Protein AF-0000000085184017 (afdb_homodimer)

Structure (mmCIF, N/CA/C/O backbone):
data_AF-0000000085184017-model_v1
#
loop_
_entity.id
_entity.type
_entity.pdbx_description
1 polymer 'Xaa-Pro peptidase family protein'
#
loop_
_atom_site.group_PDB
_atom_site.id
_atom_site.type_symbol
_atom_site.label_atom_id
_atom_site.label_alt_id
_atom_site.label_comp_id
_atom_site.label_asym_id
_atom_site.label_entity_id
_atom_site.label_seq_id
_atom_site.pdbx_PDB_ins_code
_atom_site.Cartn_x
_atom_site.Cartn_y
_atom_site.Cartn_z
_atom_site.occupancy
_atom_site.B_iso_or_equiv
_atom_site.auth_seq_id
_atom_site.auth_comp_id
_atom_site.auth_asym_id
_atom_site.auth_atom_id
_atom_site.pdbx_PDB_model_num
ATOM 1 N N . MET A 1 1 ? -15.445 -13.938 30.609 1 50.62 1 MET A N 1
ATOM 2 C CA . MET A 1 1 ? -15.328 -13.148 29.391 1 50.62 1 MET A CA 1
ATOM 3 C C . MET A 1 1 ? -14.234 -13.703 28.484 1 50.62 1 MET A C 1
ATOM 5 O O . MET A 1 1 ? -13.156 -14.078 28.969 1 50.62 1 MET A O 1
ATOM 9 N N . THR A 1 2 ? -14.492 -14.211 27.234 1 75.62 2 THR A N 1
ATOM 10 C CA . THR A 1 2 ? -13.57 -14.953 26.375 1 75.62 2 THR A CA 1
ATOM 11 C C . THR A 1 2 ? -12.352 -14.102 26.031 1 75.62 2 THR A C 1
ATOM 13 O O . THR A 1 2 ? -12.492 -12.922 25.703 1 75.62 2 THR A O 1
ATOM 16 N N . ASP A 1 3 ? -11.156 -14.516 26.453 1 91.5 3 ASP A N 1
ATOM 17 C CA . ASP A 1 3 ? -9.891 -13.859 26.172 1 91.5 3 ASP A CA 1
ATOM 18 C C . ASP A 1 3 ? -9.656 -13.758 24.656 1 91.5 3 ASP A C 1
ATOM 20 O O . ASP A 1 3 ? -9.305 -14.742 24.016 1 91.5 3 ASP A O 1
ATOM 24 N N . ARG A 1 4 ? -9.906 -12.602 24.125 1 94.88 4 ARG A N 1
ATOM 25 C CA . ARG A 1 4 ? -9.789 -12.43 22.688 1 94.88 4 ARG A CA 1
ATOM 26 C C . ARG A 1 4 ? -8.352 -12.617 22.219 1 94.88 4 ARG A C 1
ATOM 28 O O . ARG A 1 4 ? -8.086 -12.734 21.031 1 94.88 4 ARG A O 1
ATOM 35 N N . TYR A 1 5 ? -7.445 -12.727 23.203 1 97.5 5 TYR A N 1
ATOM 36 C CA . TYR A 1 5 ? -6.031 -12.836 22.859 1 97.5 5 TYR A CA 1
ATOM 37 C C . TYR A 1 5 ? -5.547 -14.273 23 1 97.5 5 TYR A C 1
ATOM 39 O O . TYR A 1 5 ? -4.352 -14.547 22.859 1 97.5 5 TYR A O 1
ATOM 47 N N . ALA A 1 6 ? -6.371 -15.18 23.234 1 97.56 6 ALA A N 1
ATOM 48 C CA . ALA A 1 6 ? -6 -16.562 23.562 1 97.56 6 ALA A CA 1
ATOM 49 C C . ALA A 1 6 ? -5.086 -17.141 22.484 1 97.56 6 ALA A C 1
ATOM 51 O O . ALA A 1 6 ? -4.086 -17.797 22.812 1 97.56 6 ALA A O 1
ATOM 52 N N . ALA A 1 7 ? -5.375 -16.938 21.25 1 97.75 7 ALA A N 1
ATOM 53 C CA . ALA A 1 7 ? -4.586 -17.5 20.172 1 97.75 7 ALA A CA 1
ATOM 54 C C . ALA A 1 7 ? -3.188 -16.891 20.125 1 97.75 7 ALA A C 1
ATOM 56 O O . ALA A 1 7 ? -2.205 -17.594 19.875 1 97.75 7 ALA A O 1
ATOM 57 N N . HIS A 1 8 ? -3.07 -15.594 20.344 1 98.56 8 HIS A N 1
ATOM 58 C CA . HIS A 1 8 ? -1.779 -14.914 20.359 1 98.56 8 HIS A CA 1
ATOM 59 C C . HIS A 1 8 ? -0.938 -15.359 21.547 1 98.56 8 HIS A C 1
ATOM 61 O O . HIS A 1 8 ? 0.273 -15.555 21.422 1 98.56 8 HIS A O 1
ATOM 67 N N . ARG A 1 9 ? -1.624 -15.523 22.672 1 98.5 9 ARG A N 1
ATOM 68 C CA . ARG A 1 9 ? -0.936 -16.016 23.859 1 98.5 9 ARG A CA 1
ATOM 69 C C . ARG A 1 9 ? -0.398 -17.422 23.641 1 98.5 9 ARG A C 1
ATOM 71 O O . ARG A 1 9 ? 0.704 -17.75 24.078 1 98.5 9 ARG A O 1
ATOM 78 N N . ALA A 1 10 ? -1.156 -18.219 22.984 1 98.5 10 ALA A N 1
ATOM 79 C CA . ALA A 1 10 ? -0.714 -19.578 22.672 1 98.5 10 ALA A CA 1
ATOM 80 C C . ALA A 1 10 ? 0.519 -19.547 21.766 1 98.5 10 ALA A C 1
ATOM 82 O O . ALA A 1 10 ? 1.445 -20.344 21.953 1 98.5 10 ALA A O 1
ATOM 83 N N . ILE A 1 11 ? 0.563 -18.641 20.812 1 98.56 11 ILE A N 1
ATOM 84 C CA . ILE A 1 11 ? 1.717 -18.5 19.938 1 98.56 11 ILE A CA 1
ATOM 85 C C . ILE A 1 11 ? 2.953 -18.141 20.766 1 98.56 11 ILE A C 1
ATOM 87 O O . ILE A 1 11 ? 4.02 -18.734 20.562 1 98.56 11 ILE A O 1
ATOM 91 N N . ALA A 1 12 ? 2.736 -17.203 21.641 1 98.75 12 ALA A N 1
ATOM 92 C CA . ALA A 1 12 ? 3.855 -16.797 22.484 1 98.75 12 ALA A CA 1
ATOM 93 C C . ALA A 1 12 ? 4.387 -17.984 23.281 1 98.75 12 ALA A C 1
ATOM 95 O O . ALA A 1 12 ? 5.598 -18.219 23.328 1 98.75 12 ALA A O 1
ATOM 96 N N . ARG A 1 13 ? 3.486 -18.75 23.859 1 98.5 13 ARG A N 1
ATOM 97 C CA . ARG A 1 13 ? 3.869 -19.906 24.656 1 98.5 13 ARG A CA 1
ATOM 98 C C . ARG A 1 13 ? 4.562 -20.969 23.797 1 98.5 13 ARG A C 1
ATOM 100 O O . ARG A 1 13 ? 5.602 -21.5 24.188 1 98.5 13 ARG A O 1
ATOM 107 N N . ASP A 1 14 ? 3.998 -21.234 22.672 1 98.44 14 ASP A N 1
ATOM 108 C CA . ASP A 1 14 ? 4.539 -22.25 21.781 1 98.44 14 ASP A CA 1
ATOM 109 C C . ASP A 1 14 ? 5.941 -21.891 21.312 1 98.44 14 ASP A C 1
ATOM 111 O O . ASP A 1 14 ? 6.785 -22.766 21.109 1 98.44 14 ASP A O 1
ATOM 115 N N . LEU A 1 15 ? 6.223 -20.578 21.125 1 98.38 15 LEU A N 1
ATOM 116 C CA . LEU A 1 15 ? 7.508 -20.109 20.609 1 98.38 15 LEU A CA 1
ATOM 117 C C . LEU A 1 15 ? 8.492 -19.891 21.75 1 98.38 15 LEU A C 1
ATOM 119 O O . LEU A 1 15 ? 9.68 -19.641 21.516 1 98.38 15 LEU A O 1
ATOM 123 N N . GLY A 1 16 ? 7.996 -19.922 22.953 1 98.31 16 GLY A N 1
ATOM 124 C CA . GLY A 1 16 ? 8.828 -19.672 24.109 1 98.31 16 GLY A CA 1
ATOM 125 C C . GLY A 1 16 ? 9.258 -18.234 24.25 1 98.31 16 GLY A C 1
ATOM 126 O O . GLY A 1 16 ? 10.391 -17.938 24.625 1 98.31 16 GLY A O 1
ATOM 127 N N . VAL A 1 17 ? 8.375 -17.312 23.812 1 98.56 17 VAL A N 1
ATOM 128 C CA . VAL A 1 17 ? 8.664 -15.883 23.953 1 98.56 17 VAL A CA 1
ATOM 129 C C . VAL A 1 17 ? 7.691 -15.25 24.938 1 98.56 17 VAL A C 1
ATOM 131 O O . VAL A 1 17 ? 6.668 -15.852 25.281 1 98.56 17 VAL A O 1
ATOM 134 N N . ASP A 1 18 ? 7.996 -14.047 25.344 1 98.62 18 ASP A N 1
ATOM 135 C CA . ASP A 1 18 ? 7.23 -13.406 26.422 1 98.62 18 ASP A CA 1
ATOM 136 C C . ASP A 1 18 ? 5.938 -12.797 25.875 1 98.62 18 ASP A C 1
ATOM 138 O O . ASP A 1 18 ? 4.961 -12.648 26.609 1 98.62 18 ASP A O 1
ATOM 142 N N . ALA A 1 19 ? 5.949 -12.406 24.578 1 98.81 19 ALA A N 1
ATOM 143 C CA . ALA A 1 19 ? 4.789 -11.688 24.047 1 98.81 19 ALA A CA 1
ATOM 144 C C . ALA A 1 19 ? 4.75 -11.758 22.531 1 98.81 19 ALA A C 1
ATOM 146 O O . ALA A 1 19 ? 5.723 -12.172 21.891 1 98.81 19 ALA A O 1
ATOM 147 N N . VAL A 1 20 ? 3.615 -11.406 21.953 1 98.81 20 VAL A N 1
ATOM 148 C CA . VAL A 1 20 ? 3.416 -11.133 20.531 1 98.81 20 VAL A CA 1
ATOM 149 C C . VAL A 1 20 ? 3.133 -9.648 20.328 1 98.81 20 VAL A C 1
ATOM 151 O O . VAL A 1 20 ? 2.354 -9.047 21.078 1 98.81 20 VAL A O 1
ATOM 154 N N . ALA A 1 21 ? 3.816 -9.039 19.406 1 98.81 21 ALA A N 1
ATOM 155 C CA . ALA A 1 21 ? 3.545 -7.648 19.062 1 98.81 21 ALA A CA 1
ATOM 156 C C . ALA A 1 21 ? 2.885 -7.547 17.688 1 98.81 21 ALA A C 1
ATOM 158 O O . ALA A 1 21 ? 3.361 -8.133 16.719 1 98.81 21 ALA A O 1
ATOM 159 N N . LEU A 1 22 ? 1.815 -6.848 17.625 1 98.44 22 LEU A N 1
ATOM 160 C CA . LEU A 1 22 ? 1.101 -6.586 16.375 1 98.44 22 LEU A CA 1
ATOM 161 C C . LEU A 1 22 ? 1.205 -5.117 15.984 1 98.44 22 LEU A C 1
ATOM 163 O O . LEU A 1 22 ? 1.252 -4.242 16.859 1 98.44 22 LEU A O 1
ATOM 167 N N . VAL A 1 23 ? 1.3 -4.852 14.758 1 98.19 23 VAL A N 1
ATOM 168 C CA . VAL A 1 23 ? 1.159 -3.518 14.18 1 98.19 23 VAL A CA 1
ATOM 169 C C . VAL A 1 23 ? -0.067 -3.475 13.273 1 98.19 23 VAL A C 1
ATOM 171 O O . VAL A 1 23 ? -0.654 -4.512 12.961 1 98.19 23 VAL A O 1
ATOM 174 N N . PRO A 1 24 ? -0.544 -2.234 12.922 1 96.75 24 PRO A N 1
ATOM 175 C CA . PRO A 1 24 ? -1.687 -2.172 12.008 1 96.75 24 PRO A CA 1
ATOM 176 C C . PRO A 1 24 ? -1.475 -3.004 10.742 1 96.75 24 PRO A C 1
ATOM 178 O O . PRO A 1 24 ? -0.387 -2.982 10.164 1 96.75 24 PRO A O 1
ATOM 181 N N . GLY A 1 25 ? -2.475 -3.699 10.281 1 96 25 GLY A N 1
ATOM 182 C CA . GLY A 1 25 ? -2.457 -4.637 9.172 1 96 25 GLY A CA 1
ATOM 183 C C . GLY A 1 25 ? -3.502 -5.73 9.297 1 96 25 GLY A C 1
ATOM 184 O O . GLY A 1 25 ? -4.406 -5.641 10.133 1 96 25 GLY A O 1
ATOM 185 N N . PRO A 1 26 ? -3.367 -6.77 8.547 1 96.81 26 PRO A N 1
ATOM 186 C CA . PRO A 1 26 ? -4.41 -7.793 8.477 1 96.81 26 PRO A CA 1
ATOM 187 C C . PRO A 1 26 ? -4.629 -8.508 9.812 1 96.81 26 PRO A C 1
ATOM 189 O O . PRO A 1 26 ? -5.766 -8.82 10.172 1 96.81 26 PRO A O 1
ATOM 192 N N . ASN A 1 27 ? -3.578 -8.797 10.562 1 97.75 27 ASN A N 1
ATOM 193 C CA . ASN A 1 27 ? -3.729 -9.484 11.844 1 97.75 27 ASN A CA 1
ATOM 194 C C . ASN A 1 27 ? -4.402 -8.594 12.883 1 97.75 27 ASN A C 1
ATOM 196 O O . ASN A 1 27 ? -5.246 -9.055 13.656 1 97.75 27 ASN A O 1
ATOM 200 N N . PHE A 1 28 ? -3.986 -7.328 12.898 1 97.44 28 PHE A N 1
ATOM 201 C CA . PHE A 1 28 ? -4.633 -6.336 13.742 1 97.44 28 PHE A CA 1
ATOM 202 C C . PHE A 1 28 ? -6.117 -6.23 13.414 1 97.44 28 PHE A C 1
ATOM 204 O O . PHE A 1 28 ? -6.961 -6.25 14.32 1 97.44 28 PHE A O 1
ATOM 211 N N . GLU A 1 29 ? -6.445 -6.184 12.156 1 96.31 29 GLU A N 1
ATOM 212 C CA . GLU A 1 29 ? -7.824 -6.066 11.695 1 96.31 29 GLU A CA 1
ATOM 213 C C . GLU A 1 29 ? -8.656 -7.273 12.117 1 96.31 29 GLU A C 1
ATOM 215 O O . GLU A 1 29 ? -9.828 -7.137 12.461 1 96.31 29 GLU A O 1
ATOM 220 N N . ARG A 1 30 ? -8.062 -8.438 12.016 1 96.25 30 ARG A N 1
ATOM 221 C CA . ARG A 1 30 ? -8.781 -9.641 12.422 1 96.25 30 ARG A CA 1
ATOM 222 C C . ARG A 1 30 ? -9.078 -9.633 13.914 1 96.25 30 ARG A C 1
ATOM 224 O O . ARG A 1 30 ? -10.164 -10.039 14.344 1 96.25 30 ARG A O 1
ATOM 231 N N . LEU A 1 31 ? -8.164 -9.164 14.711 1 96.5 31 LEU A N 1
ATOM 232 C CA . LEU A 1 31 ? -8.289 -9.18 16.172 1 96.5 31 LEU A CA 1
ATOM 233 C C . LEU A 1 31 ? -9.305 -8.156 16.641 1 96.5 31 LEU A C 1
ATOM 235 O O . LEU A 1 31 ? -10.094 -8.422 17.547 1 96.5 31 LEU A O 1
ATOM 239 N N . TYR A 1 32 ? -9.344 -6.969 16 1 96.12 32 TYR A N 1
ATOM 240 C CA . TYR A 1 32 ? -10.094 -5.855 16.578 1 96.12 32 TYR A CA 1
ATOM 241 C C . TYR A 1 32 ? -11.25 -5.461 15.664 1 96.12 32 TYR A C 1
ATOM 243 O O . TYR A 1 32 ? -12.078 -4.621 16.031 1 96.12 32 TYR A O 1
ATOM 251 N N . ASP A 1 33 ? -11.281 -6.043 14.438 1 93.31 33 ASP A N 1
ATOM 252 C CA . ASP A 1 33 ? -12.258 -5.645 13.43 1 93.31 33 ASP A CA 1
ATOM 253 C C . ASP A 1 33 ? -12.227 -4.137 13.195 1 93.31 33 ASP A C 1
ATOM 255 O O . ASP A 1 33 ? -13.258 -3.469 13.242 1 93.31 33 ASP A O 1
ATOM 259 N N . ALA A 1 34 ? -11 -3.607 13.125 1 91.06 34 ALA A N 1
ATOM 260 C CA . ALA A 1 34 ? -10.727 -2.195 12.883 1 91.06 34 ALA A CA 1
ATOM 261 C C . ALA A 1 34 ? -9.445 -2.02 12.07 1 91.06 34 ALA A C 1
ATOM 263 O O . ALA A 1 34 ? -8.555 -2.873 12.117 1 91.06 34 ALA A O 1
ATOM 264 N N . SER A 1 35 ? -9.461 -0.96 11.352 1 90.5 35 SER A N 1
ATOM 265 C CA . SER A 1 35 ? -8.312 -0.708 10.484 1 90.5 35 SER A CA 1
ATOM 266 C C . SER A 1 35 ? -7.637 0.613 10.836 1 90.5 35 SER A C 1
ATOM 268 O O . SER A 1 35 ? -8.312 1.618 11.078 1 90.5 35 SER A O 1
ATOM 270 N N . PHE A 1 36 ? -6.32 0.559 11 1 89.62 36 PHE A N 1
ATOM 271 C CA . PHE A 1 36 ? -5.469 1.733 11.148 1 89.62 36 PHE A CA 1
ATOM 272 C C . PHE A 1 36 ? -4.395 1.761 10.062 1 89.62 36 PHE A C 1
ATOM 274 O O . PHE A 1 36 ? -3.943 0.71 9.602 1 89.62 36 PHE A O 1
ATOM 281 N N . GLY A 1 37 ? -4.07 2.867 9.609 1 85.81 37 GLY A N 1
ATOM 282 C CA . GLY A 1 37 ? -3.049 2.996 8.586 1 85.81 37 GLY A CA 1
ATOM 283 C C . GLY A 1 37 ? -1.641 2.822 9.125 1 85.81 37 GLY A C 1
ATOM 284 O O . GLY A 1 37 ? -1.389 3.057 10.305 1 85.81 37 GLY A O 1
ATOM 285 N N . THR A 1 38 ? -0.782 2.287 8.219 1 85.94 38 THR A N 1
ATOM 286 C CA . THR A 1 38 ? 0.648 2.26 8.508 1 85.94 38 THR A CA 1
ATOM 287 C C . THR A 1 38 ? 1.346 3.471 7.895 1 85.94 38 THR A C 1
ATOM 289 O O . THR A 1 38 ? 1.217 3.729 6.695 1 85.94 38 THR A O 1
ATOM 292 N N . ASN A 1 39 ? 1.966 4.246 8.68 1 86 39 ASN A N 1
ATOM 293 C CA . ASN A 1 39 ? 2.703 5.434 8.258 1 86 39 ASN A CA 1
ATOM 294 C C . ASN A 1 39 ? 3.916 5.688 9.148 1 86 39 ASN A C 1
ATOM 296 O O . ASN A 1 39 ? 4.508 4.746 9.68 1 86 39 ASN A O 1
ATOM 300 N N . GLU A 1 40 ? 4.355 6.906 9.18 1 89.5 40 GLU A N 1
ATOM 301 C CA . GLU A 1 40 ? 5.535 7.242 9.961 1 89.5 40 GLU A CA 1
ATOM 302 C C . GLU A 1 40 ? 5.227 7.234 11.461 1 89.5 40 GLU A C 1
ATOM 304 O O . GLU A 1 40 ? 6.129 7.375 12.281 1 89.5 40 GLU A O 1
ATOM 309 N N . ARG A 1 41 ? 3.969 7.043 11.836 1 92.12 41 ARG A N 1
ATOM 310 C CA . ARG A 1 41 ? 3.525 7.016 13.227 1 92.12 41 ARG A CA 1
ATOM 311 C C . ARG A 1 41 ? 3.312 5.582 13.703 1 92.12 41 ARG A C 1
ATOM 313 O O . ARG A 1 41 ? 2.281 4.973 13.414 1 92.12 41 ARG A O 1
ATOM 320 N N . PRO A 1 42 ? 4.262 5.035 14.453 1 96.12 42 PRO A N 1
ATOM 321 C CA . PRO A 1 42 ? 4.125 3.643 14.883 1 96.12 42 PRO A CA 1
ATOM 322 C C . PRO A 1 42 ? 2.961 3.43 15.844 1 96.12 42 PRO A C 1
ATOM 324 O O . PRO A 1 42 ? 2.709 4.273 16.719 1 96.12 42 PRO A O 1
ATOM 327 N N . MET A 1 43 ? 2.252 2.471 15.688 1 97.38 43 MET A N 1
ATOM 328 C CA . MET A 1 43 ? 1.265 1.887 16.594 1 97.38 43 MET A CA 1
ATOM 329 C C . MET A 1 43 ? 1.552 0.408 16.828 1 97.38 43 MET A C 1
ATOM 331 O O . MET A 1 43 ? 1.773 -0.346 15.875 1 97.38 43 MET A O 1
ATOM 335 N N . VAL A 1 44 ? 1.639 -0.012 18.094 1 98.25 44 VAL A N 1
ATOM 336 C CA . VAL A 1 44 ? 2.002 -1.383 18.438 1 98.25 44 VAL A CA 1
ATOM 337 C C . VAL A 1 44 ? 1.107 -1.889 19.562 1 98.25 44 VAL A C 1
ATOM 339 O O . VAL A 1 44 ? 0.859 -1.171 20.531 1 98.25 44 VAL A O 1
ATOM 342 N N . ILE A 1 45 ? 0.597 -3.027 19.406 1 98.38 45 ILE A N 1
ATOM 343 C CA . ILE A 1 45 ? -0.055 -3.76 20.484 1 98.38 45 ILE A CA 1
ATOM 344 C C . ILE A 1 45 ? 0.848 -4.898 20.953 1 98.38 45 ILE A C 1
ATOM 346 O O . ILE A 1 45 ? 1.299 -5.715 20.156 1 98.38 45 ILE A O 1
ATOM 350 N N . VAL A 1 46 ? 1.115 -4.949 22.219 1 98.75 46 VAL A N 1
ATOM 351 C CA . VAL A 1 46 ? 1.922 -6.027 22.781 1 98.75 46 VAL A CA 1
ATOM 352 C C . VAL A 1 46 ? 1.044 -6.934 23.641 1 98.75 46 VAL A C 1
ATOM 354 O O . VAL A 1 46 ? 0.443 -6.477 24.625 1 98.75 46 VAL A O 1
ATOM 357 N N . ILE A 1 47 ? 0.971 -8.172 23.281 1 98.62 47 ILE A N 1
ATOM 358 C CA . ILE A 1 47 ? 0.151 -9.172 23.953 1 98.62 47 ILE A CA 1
ATOM 359 C C . ILE A 1 47 ? 1.048 -10.18 24.672 1 98.62 47 ILE A C 1
ATOM 361 O O . ILE A 1 47 ? 1.595 -11.094 24.047 1 98.62 47 ILE A O 1
ATOM 365 N N . PRO A 1 48 ? 1.2 -10.062 25.969 1 98.31 48 PRO A N 1
ATOM 366 C CA . PRO A 1 48 ? 2.035 -11.008 26.703 1 98.31 48 PRO A CA 1
ATOM 367 C C . PRO A 1 48 ? 1.396 -12.391 26.812 1 98.31 48 PRO A C 1
ATOM 369 O O . PRO A 1 48 ? 0.17 -12.516 26.75 1 98.31 48 PRO A O 1
ATOM 372 N N . ALA A 1 49 ? 2.25 -13.414 26.953 1 97.88 49 ALA A N 1
ATOM 373 C CA . ALA A 1 49 ? 1.764 -14.773 27.172 1 97.88 49 ALA A CA 1
ATOM 374 C C . ALA A 1 49 ? 0.833 -14.844 28.375 1 97.88 49 ALA A C 1
ATOM 376 O O . ALA A 1 49 ? -0.106 -15.648 28.391 1 97.88 49 ALA A O 1
ATOM 377 N N . GLU A 1 50 ? 1.142 -14.016 29.344 1 95.25 50 GLU A N 1
ATOM 378 C CA . GLU A 1 50 ? 0.324 -13.891 30.547 1 95.25 50 GLU A CA 1
ATOM 379 C C . GLU A 1 50 ? 0.174 -12.43 30.969 1 95.25 50 GLU A C 1
ATOM 381 O O . GLU A 1 50 ? 1.123 -11.656 30.875 1 95.25 50 GLU A O 1
ATOM 386 N N . GLY A 1 51 ? -1.042 -12.102 31.375 1 94.69 51 GLY A N 1
ATOM 387 C CA . GLY A 1 51 ? -1.269 -10.742 31.859 1 94.69 51 GLY A CA 1
ATOM 388 C C . GLY A 1 51 ? -1.96 -9.867 30.828 1 94.69 51 GLY A C 1
ATOM 389 O O . GLY A 1 51 ? -2.391 -10.344 29.781 1 94.69 51 GLY A O 1
ATOM 390 N N . THR A 1 52 ? -2.031 -8.555 31.109 1 96 52 THR A N 1
ATOM 391 C CA . THR A 1 52 ? -2.779 -7.609 30.281 1 96 52 THR A CA 1
ATOM 392 C C . THR A 1 52 ? -1.904 -7.055 29.156 1 96 52 THR A C 1
ATOM 394 O O . THR A 1 52 ? -0.713 -6.809 29.359 1 96 52 THR A O 1
ATOM 397 N N . PRO A 1 53 ? -2.475 -6.863 27.984 1 98.06 53 PRO A N 1
ATOM 398 C CA . PRO A 1 53 ? -1.725 -6.258 26.875 1 98.06 53 PRO A CA 1
ATOM 399 C C . PRO A 1 53 ? -1.429 -4.777 27.109 1 98.06 53 PRO A C 1
ATOM 401 O O . PRO A 1 53 ? -1.929 -4.188 28.062 1 98.06 53 PRO A O 1
ATOM 404 N N . ALA A 1 54 ? -0.559 -4.234 26.328 1 98.56 54 ALA A N 1
ATOM 405 C CA . ALA A 1 54 ? -0.254 -2.809 26.281 1 98.56 54 ALA A CA 1
ATOM 406 C C . ALA A 1 54 ? -0.231 -2.297 24.844 1 98.56 54 ALA A C 1
ATOM 408 O O . ALA A 1 54 ? -0.072 -3.078 23.906 1 98.56 54 ALA A O 1
ATOM 409 N N . ALA A 1 55 ? -0.455 -1.006 24.719 1 98.56 55 ALA A N 1
ATOM 410 C CA . ALA A 1 55 ? -0.5 -0.432 23.375 1 98.56 55 ALA A CA 1
ATOM 411 C C . ALA A 1 55 ? 0.282 0.877 23.312 1 98.56 55 ALA A C 1
ATOM 413 O O . ALA A 1 55 ? 0.261 1.666 24.266 1 98.56 55 ALA A O 1
ATOM 414 N N . LEU A 1 56 ? 1.017 1.051 22.328 1 98.44 56 LEU A N 1
ATOM 415 C CA . LEU A 1 56 ? 1.592 2.33 21.922 1 98.44 56 LEU A CA 1
ATOM 416 C C . LEU A 1 56 ? 0.788 2.959 20.797 1 98.44 56 LEU A C 1
ATOM 418 O O . LEU A 1 56 ? 0.638 2.357 19.719 1 98.44 56 LEU A O 1
ATOM 422 N N . VAL A 1 57 ? 0.244 4.152 20.969 1 97.06 57 VAL A N 1
ATOM 423 C CA . VAL A 1 57 ? -0.732 4.723 20.047 1 97.06 57 VAL A CA 1
ATOM 424 C C . VAL A 1 57 ? -0.408 6.191 19.797 1 97.06 57 VAL A C 1
ATOM 426 O O . VAL A 1 57 ? -0.198 6.961 20.734 1 97.06 57 VAL A O 1
ATOM 429 N N . PRO A 1 58 ? -0.26 6.578 18.5 1 93.69 58 PRO A N 1
ATOM 430 C CA . PRO A 1 58 ? -0.194 8.023 18.266 1 93.69 58 PRO A CA 1
ATOM 431 C C . PRO A 1 58 ? -1.375 8.773 18.859 1 93.69 58 PRO A C 1
ATOM 433 O O . PRO A 1 58 ? -2.518 8.32 18.781 1 93.69 58 PRO A O 1
ATOM 436 N N . ASN A 1 59 ? -1.088 9.859 19.469 1 90.38 59 ASN A N 1
ATOM 437 C CA . ASN A 1 59 ? -2.104 10.625 20.172 1 90.38 59 ASN A CA 1
ATOM 438 C C . ASN A 1 59 ? -3.295 10.945 19.281 1 90.38 59 ASN A C 1
ATOM 440 O O . ASN A 1 59 ? -4.445 10.883 19.719 1 90.38 59 ASN A O 1
ATOM 444 N N . LEU A 1 60 ? -3.078 11.219 18.062 1 83.38 60 LEU A N 1
ATOM 445 C CA . LEU A 1 60 ? -4.117 11.633 17.125 1 83.38 60 LEU A CA 1
ATOM 446 C C . LEU A 1 60 ? -5.094 10.484 16.875 1 83.38 60 LEU A C 1
ATOM 448 O O . LEU A 1 60 ? -6.195 10.711 16.359 1 83.38 60 LEU A O 1
ATOM 452 N N . GLU A 1 61 ? -4.719 9.234 17.219 1 87.25 61 GLU A N 1
ATOM 453 C CA . GLU A 1 61 ? -5.555 8.07 16.953 1 87.25 61 GLU A CA 1
ATOM 454 C C . GLU A 1 61 ? -6.27 7.602 18.219 1 87.25 61 GLU A C 1
ATOM 456 O O . GLU A 1 61 ? -6.988 6.602 18.203 1 87.25 61 GLU A O 1
ATOM 461 N N . LEU A 1 62 ? -6.121 8.32 19.312 1 88.62 62 LEU A N 1
ATOM 462 C CA . LEU A 1 62 ? -6.613 7.852 20.594 1 88.62 62 LEU A CA 1
ATOM 463 C C . LEU A 1 62 ? -8.133 7.699 20.578 1 88.62 62 LEU A C 1
ATOM 465 O O . LEU A 1 62 ? -8.672 6.742 21.141 1 88.62 62 LEU A O 1
ATOM 469 N N . THR A 1 63 ? -8.789 8.594 19.906 1 84.25 63 THR A N 1
ATOM 470 C CA . THR A 1 63 ? -10.242 8.531 19.875 1 84.25 63 THR A CA 1
ATOM 471 C C . THR A 1 63 ? -10.719 7.297 19.109 1 84.25 63 THR A C 1
ATOM 473 O O . THR A 1 63 ? -11.578 6.559 19.594 1 84.25 63 THR A O 1
ATOM 476 N N . SER A 1 64 ? -10.156 7.078 17.984 1 84.75 64 SER A N 1
ATOM 477 C CA . SER A 1 64 ? -10.5 5.891 17.203 1 84.75 64 SER A CA 1
ATOM 478 C C . SER A 1 64 ? -10.078 4.617 17.938 1 84.75 64 SER A C 1
ATOM 480 O O . SER A 1 64 ? -10.797 3.617 17.906 1 84.75 64 SER A O 1
ATOM 482 N N . PHE A 1 65 ? -8.953 4.707 18.609 1 93.06 65 PHE A N 1
ATOM 483 C CA . PHE A 1 65 ? -8.422 3.545 19.312 1 93.06 65 PHE A CA 1
ATOM 484 C C . PHE A 1 65 ? -9.305 3.168 20.5 1 93.06 65 PHE A C 1
ATOM 486 O O . PHE A 1 65 ? -9.477 1.985 20.797 1 93.06 65 PHE A O 1
ATOM 493 N N . ALA A 1 66 ? -9.844 4.117 21.109 1 90.94 66 ALA A N 1
ATOM 494 C CA . ALA A 1 66 ? -10.695 3.885 22.266 1 90.94 66 ALA A CA 1
ATOM 495 C C . ALA A 1 66 ? -11.906 3.029 21.906 1 90.94 66 ALA A C 1
ATOM 497 O O . ALA A 1 66 ? -12.414 2.268 22.734 1 90.94 66 ALA A O 1
ATOM 498 N N . LYS A 1 67 ? -12.266 3.098 20.703 1 89.12 67 LYS A N 1
ATOM 499 C CA . LYS A 1 67 ? -13.445 2.361 20.25 1 89.12 67 LYS A CA 1
ATOM 500 C C . LYS A 1 67 ? -13.156 0.863 20.172 1 89.12 67 LYS A C 1
ATOM 502 O O . LYS A 1 67 ? -14.078 0.055 20.062 1 89.12 67 LYS A O 1
ATOM 507 N N . LEU A 1 68 ? -11.898 0.441 20.234 1 94.19 68 LEU A N 1
ATOM 508 C CA . LEU A 1 68 ? -11.523 -0.964 20.156 1 94.19 68 LEU A CA 1
ATOM 509 C C . LEU A 1 68 ? -11.875 -1.706 21.438 1 94.19 68 LEU A C 1
ATOM 511 O O . LEU A 1 68 ? -11.898 -2.938 21.469 1 94.19 68 LEU A O 1
ATOM 515 N N . GLY A 1 69 ? -12.164 -0.922 22.5 1 94.06 69 GLY A N 1
ATOM 516 C CA . GLY A 1 69 ? -12.344 -1.56 23.797 1 94.06 69 GLY A CA 1
ATOM 517 C C . GLY A 1 69 ? -11.086 -2.242 24.297 1 94.06 69 GLY A C 1
ATOM 518 O O . GLY A 1 69 ? -11.148 -3.354 24.828 1 94.06 69 GLY A O 1
ATOM 519 N N . PHE A 1 70 ? -9.977 -1.599 24.078 1 95.56 70 PHE A N 1
ATOM 520 C CA . PHE A 1 70 ? -8.688 -2.158 24.469 1 95.56 70 PHE A CA 1
ATOM 521 C C . PHE A 1 70 ? -8.562 -2.23 25.984 1 95.56 70 PHE A C 1
ATOM 523 O O . PHE A 1 70 ? -8.836 -1.252 26.672 1 95.56 70 PHE A O 1
ATOM 530 N N . GLU A 1 71 ? -8.188 -3.348 26.609 1 92.44 71 GLU A N 1
ATOM 531 C CA . GLU A 1 71 ? -8.258 -3.611 28.047 1 92.44 71 GLU A CA 1
ATOM 532 C C . GLU A 1 71 ? -6.926 -3.295 28.719 1 92.44 71 GLU A C 1
ATOM 534 O O . GLU A 1 71 ? -6.84 -3.295 29.953 1 92.44 71 GLU A O 1
ATOM 539 N N . GLY A 1 72 ? -5.91 -2.926 28.031 1 96.06 72 GLY A N 1
ATOM 540 C CA . GLY A 1 72 ? -4.605 -2.727 28.641 1 96.06 72 GLY A CA 1
ATOM 541 C C . GLY A 1 72 ? -4.203 -1.267 28.719 1 96.06 72 GLY A C 1
ATOM 542 O O . GLY A 1 72 ? -5.027 -0.376 28.5 1 96.06 72 GLY A O 1
ATOM 543 N N . GLU A 1 73 ? -3.045 -1.025 29.203 1 97.81 73 GLU A N 1
ATOM 544 C CA . GLU A 1 73 ? -2.494 0.323 29.297 1 97.81 73 GLU A CA 1
ATOM 545 C C . GLU A 1 73 ? -2.125 0.867 27.922 1 97.81 73 GLU A C 1
ATOM 547 O O . GLU A 1 73 ? -1.592 0.137 27.078 1 97.81 73 GLU A O 1
ATOM 552 N N . VAL A 1 74 ? -2.439 2.125 27.75 1 98.31 74 VAL A N 1
ATOM 553 C CA . VAL A 1 74 ? -2.139 2.799 26.484 1 98.31 74 VAL A CA 1
ATOM 554 C C . VAL A 1 74 ? -1.074 3.869 26.719 1 98.31 74 VAL A C 1
ATOM 556 O O . VAL A 1 74 ? -1.222 4.723 27.594 1 98.31 74 VAL A O 1
ATOM 559 N N . PHE A 1 75 ? -0.053 3.783 26 1 98.44 75 PHE A N 1
ATOM 560 C CA . PHE A 1 75 ? 1.01 4.781 25.984 1 98.44 75 PHE A CA 1
ATOM 561 C C . PHE A 1 75 ? 0.954 5.621 24.719 1 98.44 75 PHE A C 1
ATOM 563 O O . PHE A 1 75 ? 1.327 5.152 23.641 1 98.44 75 PHE A O 1
ATOM 570 N N . ASP A 1 76 ? 0.504 6.805 24.812 1 96.5 76 ASP A N 1
ATOM 571 C CA . ASP A 1 76 ? 0.346 7.641 23.625 1 96.5 76 ASP A CA 1
ATOM 572 C C . ASP A 1 76 ? 1.541 8.57 23.438 1 96.5 76 ASP A C 1
ATOM 574 O O . ASP A 1 76 ? 2.363 8.719 24.344 1 96.5 76 ASP A O 1
ATOM 578 N N . TRP A 1 77 ? 1.716 9.07 22.344 1 95.31 77 TRP A N 1
ATOM 579 C CA . TRP A 1 77 ? 2.809 9.977 22 1 95.31 77 TRP A CA 1
ATOM 580 C C . TRP A 1 77 ? 2.373 10.961 20.922 1 95.31 77 TRP A C 1
ATOM 582 O O . TRP A 1 77 ? 1.322 10.789 20.297 1 95.31 77 TRP A O 1
ATOM 592 N N . ARG A 1 78 ? 3.061 12.055 20.734 1 89.75 78 ARG A N 1
ATOM 593 C CA . ARG A 1 78 ? 2.754 13.125 19.797 1 89.75 78 ARG A CA 1
ATOM 594 C C . ARG A 1 78 ? 3.92 13.367 18.844 1 89.75 78 ARG A C 1
ATOM 596 O O . ARG A 1 78 ? 5.078 13.125 19.188 1 89.75 78 ARG A O 1
ATOM 603 N N . ASP A 1 79 ? 3.617 13.82 17.703 1 86.5 79 ASP A N 1
ATOM 604 C CA . ASP A 1 79 ? 4.637 14.125 16.703 1 86.5 79 ASP A CA 1
ATOM 605 C C . ASP A 1 79 ? 5.695 15.07 17.266 1 86.5 79 ASP A C 1
ATOM 607 O O . ASP A 1 79 ? 6.883 14.93 16.953 1 86.5 79 ASP A O 1
ATOM 611 N N . GLN A 1 80 ? 5.297 15.984 18.062 1 81.12 80 GLN A N 1
ATOM 612 C CA . GLN A 1 80 ? 6.164 17.031 18.578 1 81.12 80 GLN A CA 1
ATOM 613 C C . GLN A 1 80 ? 7.234 16.453 19.5 1 81.12 80 GLN A C 1
ATOM 615 O O . GLN A 1 80 ? 8.352 16.984 19.578 1 81.12 80 GLN A O 1
ATOM 620 N N . THR A 1 81 ? 6.891 15.359 20.156 1 88.75 81 THR A N 1
ATOM 621 C CA . THR A 1 81 ? 7.809 14.836 21.156 1 88.75 81 THR A CA 1
ATOM 622 C C . THR A 1 81 ? 8.453 13.539 20.688 1 88.75 81 THR A C 1
ATOM 624 O O . THR A 1 81 ? 9.453 13.094 21.25 1 88.75 81 THR A O 1
ATOM 627 N N . GLY A 1 82 ? 7.887 12.992 19.672 1 91.69 82 GLY A N 1
ATOM 628 C CA . GLY A 1 82 ? 8.375 11.711 19.203 1 91.69 82 GLY A CA 1
ATOM 629 C C . GLY A 1 82 ? 7.84 10.539 20 1 91.69 82 GLY A C 1
ATOM 630 O O . GLY A 1 82 ? 7.074 10.727 20.953 1 91.69 82 GLY A O 1
ATOM 631 N N . TYR A 1 83 ? 8.219 9.297 19.656 1 96.94 83 TYR A N 1
ATOM 632 C CA . TYR A 1 83 ? 7.578 8.125 20.234 1 96.94 83 TYR A CA 1
ATOM 633 C C . TYR A 1 83 ? 8.531 7.387 21.156 1 96.94 83 TYR A C 1
ATOM 635 O O . TYR A 1 83 ? 8.156 6.383 21.766 1 96.94 83 TYR A O 1
ATOM 643 N N . ASN A 1 84 ? 9.805 7.816 21.359 1 97.38 84 ASN A N 1
ATOM 644 C CA . ASN A 1 84 ? 10.812 7.09 22.125 1 97.38 84 ASN A CA 1
ATOM 645 C C . ASN A 1 84 ? 10.398 6.938 23.578 1 97.38 84 ASN A C 1
ATOM 647 O O . ASN A 1 84 ? 10.516 5.852 24.156 1 97.38 84 ASN A O 1
ATOM 651 N N . ASP A 1 85 ? 9.883 8.039 24.156 1 98 85 ASP A N 1
ATOM 652 C CA . ASP A 1 85 ? 9.484 8 25.547 1 98 85 ASP A CA 1
ATOM 653 C C . ASP A 1 85 ? 8.32 7.039 25.766 1 98 85 ASP A C 1
ATOM 655 O O . ASP A 1 85 ? 8.242 6.359 26.797 1 98 85 ASP A O 1
ATOM 659 N N . ALA A 1 86 ? 7.41 7.039 24.812 1 98.19 86 ALA A N 1
ATOM 660 C CA . ALA A 1 86 ? 6.27 6.137 24.922 1 98.19 86 ALA A CA 1
ATOM 661 C C . ALA A 1 86 ? 6.715 4.68 24.844 1 98.19 86 ALA A C 1
ATOM 663 O O . ALA A 1 86 ? 6.223 3.832 25.594 1 98.19 86 ALA A O 1
ATOM 664 N N . PHE A 1 87 ? 7.656 4.367 23.953 1 98.44 87 PHE A N 1
ATOM 665 C CA . PHE A 1 87 ? 8.211 3.023 23.875 1 98.44 87 PHE A CA 1
ATOM 666 C C . PHE A 1 87 ? 8.891 2.645 25.188 1 98.44 87 PHE A C 1
ATOM 668 O O . PHE A 1 87 ? 8.727 1.524 25.672 1 98.44 87 PHE A O 1
ATOM 675 N N . ALA A 1 88 ? 9.68 3.564 25.75 1 98.25 88 ALA A N 1
ATOM 676 C CA . ALA A 1 88 ? 10.367 3.312 27.016 1 98.25 88 ALA A CA 1
ATOM 677 C C . ALA A 1 88 ? 9.375 3.045 28.141 1 98.25 88 ALA A C 1
ATOM 679 O O . ALA A 1 88 ? 9.57 2.133 28.953 1 98.25 88 ALA A O 1
ATOM 680 N N . ALA A 1 89 ? 8.312 3.885 28.172 1 98.38 89 ALA A N 1
ATOM 681 C CA . ALA A 1 89 ? 7.281 3.707 29.188 1 98.38 89 ALA A CA 1
ATOM 682 C C . ALA A 1 89 ? 6.605 2.346 29.062 1 98.38 89 ALA A C 1
ATOM 684 O O . ALA A 1 89 ? 6.363 1.662 30.062 1 98.38 89 ALA A O 1
ATOM 685 N N . MET A 1 90 ? 6.305 1.945 27.875 1 98.12 90 MET A N 1
ATOM 686 C CA . MET A 1 90 ? 5.684 0.647 27.625 1 98.12 90 MET A CA 1
ATOM 687 C C . MET A 1 90 ? 6.613 -0.489 28.031 1 98.12 90 MET A C 1
ATOM 689 O O . MET A 1 90 ? 6.172 -1.477 28.625 1 98.12 90 MET A O 1
ATOM 693 N N . ALA A 1 91 ? 7.883 -0.343 27.703 1 97.5 91 ALA A N 1
ATOM 694 C CA . ALA A 1 91 ? 8.875 -1.35 28.078 1 97.5 91 ALA A CA 1
ATOM 695 C C . ALA A 1 91 ? 8.969 -1.489 29.594 1 97.5 91 ALA A C 1
ATOM 697 O O . ALA A 1 91 ? 9.172 -2.592 30.109 1 97.5 91 ALA A O 1
ATOM 698 N N . GLY A 1 92 ? 8.914 -0.338 30.297 1 97.56 92 GLY A N 1
ATOM 699 C CA . GLY A 1 92 ? 8.914 -0.376 31.75 1 97.56 92 GLY A CA 1
ATOM 700 C C . GLY A 1 92 ? 7.695 -1.081 32.312 1 97.56 92 GLY A C 1
ATOM 701 O O . GLY A 1 92 ? 7.801 -1.797 33.312 1 97.56 92 GLY A O 1
ATOM 702 N N . HIS A 1 93 ? 6.586 -0.89 31.688 1 97.56 93 HIS A N 1
ATOM 703 C CA . HIS A 1 93 ? 5.32 -1.475 32.125 1 97.56 93 HIS A CA 1
ATOM 704 C C . HIS A 1 93 ? 5.285 -2.975 31.844 1 97.56 93 HIS A C 1
ATOM 706 O O . HIS A 1 93 ? 4.73 -3.74 32.625 1 97.56 93 HIS A O 1
ATOM 712 N N . LEU A 1 94 ? 5.84 -3.395 30.688 1 95.5 94 LEU A N 1
ATOM 713 C CA . LEU A 1 94 ? 5.93 -4.785 30.25 1 95.5 94 LEU A CA 1
ATOM 714 C C . LEU A 1 94 ? 7.375 -5.18 29.969 1 95.5 94 LEU A C 1
ATOM 716 O O . LEU A 1 94 ? 7.785 -5.258 28.812 1 95.5 94 LEU A O 1
ATOM 720 N N . PRO A 1 95 ? 8.102 -5.414 31.031 1 91.88 95 PRO A N 1
ATOM 721 C CA . PRO A 1 95 ? 9.5 -5.781 30.797 1 91.88 95 PRO A CA 1
ATOM 722 C C . PRO A 1 95 ? 9.648 -7.129 30.109 1 91.88 95 PRO A C 1
ATOM 724 O O . PRO A 1 95 ? 9.398 -8.18 30.703 1 91.88 95 PRO A O 1
ATOM 727 N N . LEU A 1 96 ? 9.977 -7.082 28.844 1 94.75 96 LEU A N 1
ATOM 728 C CA . LEU A 1 96 ? 10.055 -8.273 28 1 94.75 96 LEU A CA 1
ATOM 729 C C . LEU A 1 96 ? 11.508 -8.641 27.734 1 94.75 96 LEU A C 1
ATOM 731 O O . LEU A 1 96 ? 12.359 -7.766 27.562 1 94.75 96 LEU A O 1
ATOM 735 N N . GLY A 1 97 ? 11.719 -9.922 27.797 1 97.44 97 GLY A N 1
ATOM 736 C CA . GLY A 1 97 ? 12.992 -10.422 27.297 1 97.44 97 GLY A CA 1
ATOM 737 C C . GLY A 1 97 ? 12.953 -10.805 25.828 1 97.44 97 GLY A C 1
ATOM 738 O O . GLY A 1 97 ? 13.984 -10.789 25.141 1 97.44 97 GLY A O 1
ATOM 739 N N . SER A 1 98 ? 11.781 -11.203 25.375 1 98.62 98 SER A N 1
ATOM 740 C CA . SER A 1 98 ? 11.602 -11.641 24 1 98.62 98 SER A CA 1
ATOM 741 C C . SER A 1 98 ? 10.203 -11.297 23.484 1 98.62 98 SER A C 1
ATOM 743 O O . SER A 1 98 ? 9.258 -11.219 24.266 1 98.62 98 SER A O 1
ATOM 745 N N . VAL A 1 99 ? 10.133 -11.031 22.188 1 98.81 99 VAL A N 1
ATOM 746 C CA . VAL A 1 99 ? 8.852 -10.688 21.594 1 98.81 99 VAL A CA 1
ATOM 747 C C . VAL A 1 99 ? 8.781 -11.227 20.172 1 98.81 99 VAL A C 1
ATOM 749 O O . VAL A 1 99 ? 9.766 -11.172 19.438 1 98.81 99 VAL A O 1
ATOM 752 N N . ALA A 1 100 ? 7.66 -11.906 19.828 1 98.88 100 ALA A N 1
ATOM 753 C CA . ALA A 1 100 ? 7.375 -12.336 18.469 1 98.88 100 ALA A CA 1
ATOM 754 C C . ALA A 1 100 ? 6.684 -11.227 17.672 1 98.88 100 ALA A C 1
ATOM 756 O O . ALA A 1 100 ? 5.754 -10.586 18.172 1 98.88 100 ALA A O 1
ATOM 757 N N . VAL A 1 101 ? 7.188 -10.945 16.484 1 98.75 101 VAL A N 1
ATOM 758 C CA . VAL A 1 101 ? 6.605 -9.891 15.656 1 98.75 101 VAL A CA 1
ATOM 759 C C . VAL A 1 101 ? 6.246 -10.453 14.281 1 98.75 101 VAL A C 1
ATOM 761 O O . VAL A 1 101 ? 6.621 -11.578 13.945 1 98.75 101 VAL A O 1
ATOM 764 N N . GLU A 1 102 ? 5.453 -9.758 13.539 1 97.38 102 GLU A N 1
ATOM 765 C CA . GLU A 1 102 ? 5.152 -10.078 12.148 1 97.38 102 GLU A CA 1
ATOM 766 C C . GLU A 1 102 ? 6.188 -9.477 11.203 1 97.38 102 GLU A C 1
ATOM 768 O O . GLU A 1 102 ? 6.02 -8.352 10.727 1 97.38 102 GLU A O 1
ATOM 773 N N . GLY A 1 103 ? 7.086 -10.266 10.82 1 97.5 103 GLY A N 1
ATOM 774 C CA . GLY A 1 103 ? 8.273 -9.781 10.141 1 97.5 103 GLY A CA 1
ATOM 775 C C . GLY A 1 103 ? 7.984 -9.164 8.789 1 97.5 103 GLY A C 1
ATOM 776 O O . GLY A 1 103 ? 8.727 -8.305 8.312 1 97.5 103 GLY A O 1
ATOM 777 N N . GLN A 1 104 ? 6.918 -9.562 8.102 1 96.25 104 GLN A N 1
ATOM 778 C CA . GLN A 1 104 ? 6.605 -9.078 6.758 1 96.25 104 GLN A CA 1
ATOM 779 C C . GLN A 1 104 ? 5.688 -7.863 6.812 1 96.25 104 GLN A C 1
ATOM 781 O O . GLN A 1 104 ? 5.316 -7.312 5.773 1 96.25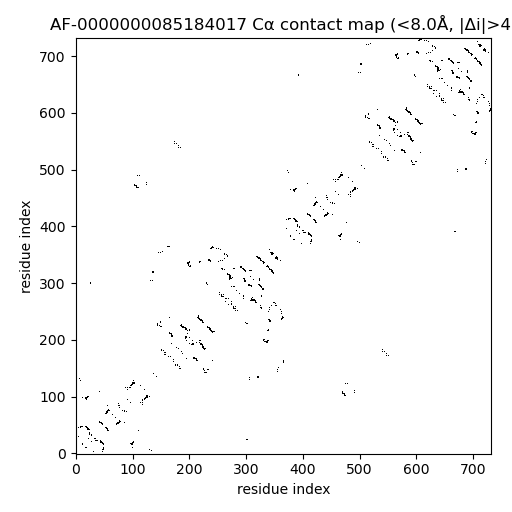 104 GLN A O 1
ATOM 786 N N . VAL A 1 105 ? 5.375 -7.434 8.062 1 95.94 105 VAL A N 1
ATOM 787 C CA . VAL A 1 105 ? 4.477 -6.293 8.219 1 95.94 105 VAL A CA 1
ATOM 788 C C . VAL A 1 105 ? 5.18 -5.184 9 1 95.94 105 VAL A C 1
ATOM 790 O O . VAL A 1 105 ? 5.203 -4.031 8.57 1 95.94 105 VAL A O 1
ATOM 793 N N . MET A 1 106 ? 5.816 -5.551 10.094 1 98 106 MET A N 1
ATOM 794 C CA . MET A 1 106 ? 6.492 -4.559 10.93 1 98 106 MET A CA 1
ATOM 795 C C . MET A 1 106 ? 7.719 -3.992 10.219 1 98 106 MET A C 1
ATOM 797 O O . MET A 1 106 ? 8.484 -4.738 9.602 1 98 106 MET A O 1
ATOM 801 N N . ARG A 1 107 ? 7.859 -2.762 10.305 1 97.88 107 ARG A N 1
ATOM 802 C CA . ARG A 1 107 ? 8.992 -2.08 9.68 1 97.88 107 ARG A CA 1
ATOM 803 C C . ARG A 1 107 ? 10.172 -1.993 10.641 1 97.88 107 ARG A C 1
ATOM 805 O O . ARG A 1 107 ? 9.992 -2.066 11.859 1 97.88 107 ARG A O 1
ATOM 812 N N . VAL A 1 108 ? 11.289 -1.739 10.094 1 98.5 108 VAL A N 1
ATOM 813 C CA . VAL A 1 108 ? 12.547 -1.799 10.82 1 98.5 108 VAL A CA 1
ATOM 814 C C . VAL A 1 108 ? 12.57 -0.712 11.898 1 98.5 108 VAL A C 1
ATOM 816 O O . VAL A 1 108 ? 13.094 -0.926 12.992 1 98.5 108 VAL A O 1
ATOM 819 N N . PHE A 1 109 ? 11.961 0.479 11.648 1 97.94 109 PHE A N 1
ATOM 820 C CA . PHE A 1 109 ? 12.039 1.558 12.625 1 97.94 109 PHE A CA 1
ATOM 821 C C . PHE A 1 109 ? 11.273 1.199 13.891 1 97.94 109 PHE A C 1
ATOM 823 O O . PHE A 1 109 ? 11.672 1.579 14.992 1 97.94 109 PHE A O 1
ATOM 830 N N . THR A 1 110 ? 10.219 0.45 13.742 1 98.12 110 THR A N 1
ATOM 831 C CA . THR A 1 110 ? 9.469 -0.022 14.898 1 98.12 110 THR A CA 1
ATOM 832 C C . THR A 1 110 ? 10.273 -1.072 15.664 1 98.12 110 THR A C 1
ATOM 834 O O . THR A 1 110 ? 10.328 -1.041 16.891 1 98.12 110 THR A O 1
ATOM 837 N N . HIS A 1 111 ? 10.875 -2.004 14.938 1 98.38 111 HIS A N 1
ATOM 838 C CA . HIS A 1 111 ? 11.781 -2.992 15.5 1 98.38 111 HIS A CA 1
ATOM 839 C C . HIS A 1 111 ? 12.891 -2.322 16.312 1 98.38 111 HIS A C 1
ATOM 841 O O . HIS A 1 111 ? 13.164 -2.723 17.438 1 98.38 111 HIS A O 1
ATOM 847 N N . HIS A 1 112 ? 13.508 -1.297 15.734 1 98.25 112 HIS A N 1
ATOM 848 C CA . HIS A 1 112 ? 14.594 -0.579 16.391 1 98.25 112 HIS A CA 1
ATOM 849 C C . HIS A 1 112 ? 14.094 0.171 17.625 1 98.25 112 HIS A C 1
ATOM 851 O O . HIS A 1 112 ? 14.781 0.238 18.641 1 98.25 112 HIS A O 1
ATOM 857 N N . ALA A 1 113 ? 12.898 0.765 17.516 1 98.06 113 ALA A N 1
ATOM 858 C CA . ALA A 1 113 ? 12.32 1.465 18.672 1 98.06 113 ALA A CA 1
ATOM 859 C C . ALA A 1 113 ? 12.078 0.507 19.828 1 98.06 113 ALA A C 1
ATOM 861 O O . ALA A 1 113 ? 12.352 0.843 20.984 1 98.06 113 ALA A O 1
ATOM 862 N N . LEU A 1 114 ? 11.586 -0.692 19.516 1 98 114 LEU A N 1
ATOM 863 C CA . LEU A 1 114 ? 11.359 -1.713 20.531 1 98 114 LEU A CA 1
ATOM 864 C C . LEU A 1 114 ? 12.664 -2.096 21.219 1 98 114 LEU A C 1
ATOM 866 O O . LEU A 1 114 ? 12.727 -2.178 22.453 1 98 114 LEU A O 1
ATOM 870 N N . THR A 1 115 ? 13.711 -2.299 20.453 1 97.75 115 THR A N 1
ATOM 871 C CA . THR A 1 115 ? 14.977 -2.781 20.984 1 97.75 115 THR A CA 1
ATOM 872 C C . THR A 1 115 ? 15.711 -1.66 21.719 1 97.75 115 THR A C 1
ATOM 874 O O . THR A 1 115 ? 16.422 -1.909 22.688 1 97.75 115 THR A O 1
ATOM 877 N N . ALA A 1 116 ? 15.555 -0.425 21.266 1 97.5 116 ALA A N 1
ATOM 878 C CA . ALA A 1 116 ? 16.156 0.713 21.953 1 97.5 116 ALA A CA 1
ATOM 879 C C . ALA A 1 116 ? 15.547 0.903 23.328 1 97.5 116 ALA A C 1
ATOM 881 O O . ALA A 1 116 ? 16.25 1.245 24.281 1 97.5 116 ALA A O 1
ATOM 882 N N . ALA A 1 117 ? 14.266 0.735 23.406 1 97.25 117 ALA A N 1
ATOM 883 C CA . ALA A 1 117 ? 13.539 0.913 24.656 1 97.25 117 ALA A CA 1
ATOM 884 C C . ALA A 1 117 ? 13.836 -0.226 25.641 1 97.25 117 ALA A C 1
ATOM 886 O O . ALA A 1 117 ? 13.688 -0.069 26.844 1 97.25 117 ALA A O 1
ATOM 887 N N . ASN A 1 118 ? 14.195 -1.384 25.109 1 95.88 118 ASN A N 1
ATOM 888 C CA . ASN A 1 118 ? 14.484 -2.576 25.906 1 95.88 118 ASN A CA 1
ATOM 889 C C . ASN A 1 118 ? 15.758 -3.268 25.422 1 95.88 118 ASN A C 1
ATOM 891 O O . ASN A 1 118 ? 15.695 -4.312 24.781 1 95.88 118 ASN A O 1
ATOM 895 N N . PRO A 1 119 ? 16.875 -2.75 25.953 1 94 119 PRO A N 1
ATOM 896 C CA . PRO A 1 119 ? 18.141 -3.357 25.516 1 94 119 PRO A CA 1
ATOM 897 C C . PRO A 1 119 ? 18.219 -4.844 25.844 1 94 119 PRO A C 1
ATOM 899 O O . PRO A 1 119 ? 17.938 -5.246 26.984 1 94 119 PRO A O 1
ATOM 902 N N . GLY A 1 120 ? 18.562 -5.664 24.922 1 94.31 120 GLY A N 1
ATOM 903 C CA . GLY A 1 120 ? 18.656 -7.102 25.109 1 94.31 120 GLY A CA 1
ATOM 904 C C . GLY A 1 120 ? 17.406 -7.848 24.656 1 94.31 120 GLY A C 1
ATOM 905 O O . GLY A 1 120 ? 17.375 -9.078 24.688 1 94.31 120 GLY A O 1
ATOM 906 N N . LEU A 1 121 ? 16.438 -7.055 24.266 1 97.69 121 LEU A N 1
ATOM 907 C CA . LEU A 1 121 ? 15.203 -7.676 23.781 1 97.69 121 LEU A CA 1
ATOM 908 C C . LEU A 1 121 ? 15.477 -8.57 22.578 1 97.69 121 LEU A C 1
ATOM 910 O O . LEU A 1 121 ? 16.094 -8.133 21.609 1 97.69 121 LEU A O 1
ATOM 914 N N . ASN A 1 122 ? 15.094 -9.82 22.703 1 98.12 122 ASN A N 1
ATOM 915 C CA . ASN A 1 122 ? 15.148 -10.742 21.578 1 98.12 122 ASN A CA 1
ATOM 916 C C . ASN A 1 122 ? 13.883 -10.656 20.719 1 98.12 122 ASN A C 1
ATOM 918 O O . ASN A 1 122 ? 12.812 -11.07 21.156 1 98.12 122 ASN A O 1
ATOM 922 N N . VAL A 1 123 ? 13.977 -10.086 19.516 1 98.44 123 VAL A N 1
ATOM 923 C CA . VAL A 1 123 ? 12.844 -9.961 18.609 1 98.44 123 VAL A CA 1
ATOM 924 C C . VAL A 1 123 ? 12.836 -11.125 17.625 1 98.44 123 VAL A C 1
ATOM 926 O O . VAL A 1 123 ? 13.758 -11.281 16.828 1 98.44 123 VAL A O 1
ATOM 929 N N . VAL A 1 124 ? 11.766 -11.938 17.641 1 98.31 124 VAL A N 1
ATOM 930 C CA . VAL A 1 124 ? 11.641 -13.141 16.828 1 98.31 124 VAL A CA 1
ATOM 931 C C . VAL A 1 124 ? 10.633 -12.898 15.711 1 98.31 124 VAL A C 1
ATOM 933 O O . VAL A 1 124 ? 9.508 -12.469 15.961 1 98.31 124 VAL A O 1
ATOM 936 N N . ASP A 1 125 ? 11.086 -13.109 14.484 1 98.25 125 ASP A N 1
ATOM 937 C CA . ASP A 1 125 ? 10.133 -13.062 13.375 1 98.25 125 ASP A CA 1
ATOM 938 C C . ASP A 1 125 ? 9.188 -14.266 13.414 1 98.25 125 ASP A C 1
ATOM 940 O O . ASP A 1 125 ? 9.594 -15.391 13.125 1 98.25 125 ASP A O 1
ATOM 944 N N . ALA A 1 126 ? 7.957 -14.008 13.75 1 98.38 126 ALA A N 1
ATOM 945 C CA . ALA A 1 126 ? 6.938 -15.055 13.852 1 98.38 126 ALA A CA 1
ATOM 946 C C . ALA A 1 126 ? 5.836 -14.844 12.812 1 98.38 126 ALA A C 1
ATOM 948 O O . ALA A 1 126 ? 4.656 -15.07 13.094 1 98.38 126 ALA A O 1
ATOM 949 N N . GLU A 1 127 ? 6.262 -14.383 11.641 1 97 127 GLU A N 1
ATOM 950 C CA . GLU A 1 127 ? 5.328 -14.117 10.555 1 97 127 GLU A CA 1
ATOM 951 C C . GLU A 1 127 ? 4.441 -15.328 10.273 1 97 127 GLU A C 1
ATOM 953 O O . GLU A 1 127 ? 3.217 -15.195 10.195 1 97 127 GLU A O 1
ATOM 958 N N . TYR A 1 128 ? 4.996 -16.484 10.211 1 95.38 128 TYR A N 1
ATOM 959 C CA . TYR A 1 128 ? 4.27 -17.703 9.875 1 95.38 128 TYR A CA 1
ATOM 960 C C . TYR A 1 128 ? 3.217 -18.031 10.93 1 95.38 128 TYR A C 1
ATOM 962 O O . TYR A 1 128 ? 2.059 -18.297 10.594 1 95.38 128 TYR A O 1
ATOM 970 N N . GLN A 1 129 ? 3.582 -17.953 12.219 1 97.75 129 GLN A N 1
ATOM 971 C CA . GLN A 1 129 ? 2.686 -18.297 13.312 1 97.75 129 GLN A CA 1
ATOM 972 C C . GLN A 1 129 ? 1.562 -17.281 13.453 1 97.75 129 GLN A C 1
ATOM 974 O O . GLN A 1 129 ? 0.396 -17.641 13.609 1 97.75 129 GLN A O 1
ATOM 979 N N . ILE A 1 130 ? 1.937 -16 13.359 1 98.38 130 ILE A N 1
ATOM 980 C CA . ILE A 1 130 ? 0.96 -14.945 13.586 1 98.38 130 ILE A CA 1
ATOM 981 C C . ILE A 1 130 ? -0.012 -14.875 12.414 1 98.38 130 ILE A C 1
ATOM 983 O O . ILE A 1 130 ? -1.229 -14.852 12.609 1 98.38 130 ILE A O 1
ATOM 987 N N . ALA A 1 131 ? 0.531 -14.867 11.18 1 97 131 ALA A N 1
ATOM 988 C CA . ALA A 1 131 ? -0.317 -14.844 9.984 1 97 131 ALA A CA 1
ATOM 989 C C . ALA A 1 131 ? -1.151 -16.125 9.883 1 97 131 ALA A C 1
ATOM 991 O O . ALA A 1 131 ? -2.223 -16.125 9.273 1 97 131 ALA A O 1
ATOM 992 N N . GLY A 1 132 ? -0.644 -17.25 10.484 1 96.88 132 GLY A N 1
ATOM 993 C CA . GLY A 1 132 ? -1.344 -18.516 10.453 1 96.88 132 GLY A CA 1
ATOM 994 C C . GLY A 1 132 ? -2.725 -18.453 11.078 1 96.88 132 GLY A C 1
ATOM 995 O O . GLY A 1 132 ? -3.592 -19.266 10.766 1 96.88 132 GLY A O 1
ATOM 996 N N . LEU A 1 133 ? -2.902 -17.453 11.945 1 96.88 133 LEU A N 1
ATOM 997 C CA . LEU A 1 133 ? -4.191 -17.297 12.609 1 96.88 133 LEU A CA 1
ATOM 998 C C . LEU A 1 133 ? -5.273 -16.906 11.609 1 96.88 133 LEU A C 1
ATOM 1000 O O . LEU A 1 133 ? -6.465 -17.016 11.906 1 96.88 133 LEU A O 1
ATOM 1004 N N . ARG A 1 134 ? -4.844 -16.484 10.406 1 96.56 134 ARG A N 1
ATOM 1005 C CA . ARG A 1 134 ? -5.805 -16.047 9.406 1 96.56 134 ARG A CA 1
ATOM 1006 C C . ARG A 1 134 ? -5.984 -17.094 8.305 1 96.56 134 ARG A C 1
ATOM 1008 O O . ARG A 1 134 ? -6.695 -16.859 7.328 1 96.56 134 ARG A O 1
ATOM 1015 N N . LEU A 1 135 ? -5.387 -18.25 8.492 1 97.38 135 LEU A N 1
ATOM 1016 C CA . LEU A 1 135 ? -5.426 -19.281 7.449 1 97.38 135 LEU A CA 1
ATOM 1017 C C . LEU A 1 135 ? -6.859 -19.734 7.191 1 97.38 135 LEU A C 1
ATOM 1019 O O . LEU A 1 135 ? -7.277 -19.859 6.039 1 97.38 135 LEU A O 1
ATOM 1023 N N . LYS A 1 136 ? -7.59 -20 8.273 1 97.56 136 LYS A N 1
ATOM 1024 C CA . LYS A 1 136 ? -8.984 -20.438 8.172 1 97.56 136 LYS A CA 1
ATOM 1025 C C . LYS A 1 136 ? -9.938 -19.25 8.344 1 97.56 136 LYS A C 1
ATOM 1027 O O . LYS A 1 136 ? -9.984 -18.641 9.406 1 97.56 136 LYS A O 1
ATOM 1032 N N . LYS A 1 137 ? -10.625 -18.984 7.328 1 98.12 137 LYS A N 1
ATOM 1033 C CA . LYS A 1 137 ? -11.562 -17.875 7.332 1 98.12 137 LYS A CA 1
ATOM 1034 C C . LYS A 1 137 ? -12.852 -18.25 8.055 1 98.12 137 LYS A C 1
ATOM 1036 O O . LYS A 1 137 ? -13.312 -19.391 7.969 1 98.12 137 LYS A O 1
ATOM 1041 N N . THR A 1 138 ? -13.43 -17.297 8.758 1 96.81 138 THR A N 1
ATOM 1042 C CA . THR A 1 138 ? -14.773 -17.453 9.312 1 96.81 138 THR A CA 1
ATOM 1043 C C . THR A 1 138 ? -15.828 -17.312 8.227 1 96.81 138 THR A C 1
ATOM 1045 O O . THR A 1 138 ? -15.523 -16.938 7.098 1 96.81 138 THR A O 1
ATOM 1048 N N . ARG A 1 139 ? -17.078 -17.641 8.594 1 97.25 139 ARG A N 1
ATOM 1049 C CA . ARG A 1 139 ? -18.188 -17.484 7.66 1 97.25 139 ARG A CA 1
ATOM 1050 C C . ARG A 1 139 ? -18.328 -16.031 7.223 1 97.25 139 ARG A C 1
ATOM 1052 O O . ARG A 1 139 ? -18.609 -15.758 6.055 1 97.25 139 ARG A O 1
ATOM 1059 N N . GLU A 1 140 ? -18.109 -15.125 8.18 1 97.06 140 GLU A N 1
ATOM 1060 C CA . GLU A 1 140 ? -18.219 -13.703 7.883 1 97.06 140 GLU A CA 1
ATOM 1061 C C . GLU A 1 140 ? -17.094 -13.258 6.938 1 97.06 140 GLU A C 1
ATOM 1063 O O . GLU A 1 140 ? -17.328 -12.43 6.051 1 97.06 140 GLU A O 1
ATOM 1068 N N . GLU A 1 141 ? -15.969 -13.773 7.148 1 97.94 141 GLU A N 1
ATOM 1069 C CA . GLU A 1 141 ? -14.844 -13.43 6.285 1 97.94 141 GLU A CA 1
ATOM 1070 C C . GLU A 1 141 ? -15.047 -13.961 4.871 1 97.94 141 GLU A C 1
ATOM 1072 O O . GLU A 1 141 ? -14.727 -13.281 3.895 1 97.94 141 GLU A O 1
ATOM 1077 N N . ILE A 1 142 ? -15.609 -15.125 4.75 1 98.44 142 ILE A N 1
ATOM 1078 C CA . ILE A 1 142 ? -15.898 -15.703 3.443 1 98.44 142 ILE A CA 1
ATOM 1079 C C . ILE A 1 142 ? -16.953 -14.867 2.723 1 98.44 142 ILE A C 1
ATOM 1081 O O . ILE A 1 142 ? -16.844 -14.641 1.514 1 98.44 142 ILE A O 1
ATOM 1085 N N . ALA A 1 143 ? 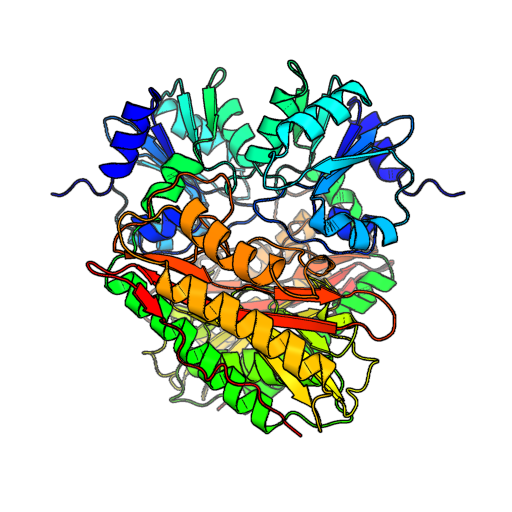-17.891 -14.445 3.447 1 98.12 143 ALA A N 1
ATOM 1086 C CA . ALA A 1 143 ? -18.906 -13.578 2.861 1 98.12 143 ALA A CA 1
ATOM 1087 C C . ALA A 1 143 ? -18.297 -12.289 2.322 1 98.12 143 ALA A C 1
ATOM 1089 O O . ALA A 1 143 ? -18.656 -11.828 1.239 1 98.12 143 ALA A O 1
ATOM 1090 N N . ALA A 1 144 ? -17.391 -11.719 3.082 1 97.31 144 ALA A N 1
ATOM 1091 C CA . ALA A 1 144 ? -16.703 -10.508 2.646 1 97.31 144 ALA A CA 1
ATOM 1092 C C . ALA A 1 144 ? -15.883 -10.766 1.386 1 97.31 144 ALA A C 1
ATOM 1094 O O . ALA A 1 144 ? -15.906 -9.961 0.45 1 97.31 144 ALA A O 1
ATOM 1095 N N . LEU A 1 145 ? -15.203 -11.867 1.353 1 98.19 145 LEU A N 1
ATOM 1096 C CA . LEU A 1 145 ? -14.445 -12.273 0.174 1 98.19 145 LEU A CA 1
ATOM 1097 C C . LEU A 1 145 ? -15.359 -12.43 -1.034 1 98.19 145 LEU A C 1
ATOM 1099 O O . LEU A 1 145 ? -15.023 -11.984 -2.133 1 98.19 145 LEU A O 1
ATOM 1103 N N . SER A 1 146 ? -16.469 -13.047 -0.797 1 98.62 146 SER A N 1
ATOM 1104 C CA . SER A 1 146 ? -17.422 -13.281 -1.875 1 98.62 146 SER A CA 1
ATOM 1105 C C . SER A 1 146 ? -17.938 -11.969 -2.453 1 98.62 146 SER A C 1
ATOM 1107 O O . SER A 1 146 ? -18.156 -11.867 -3.662 1 98.62 146 SER A O 1
ATOM 1109 N N . GLU A 1 147 ? -18.125 -11.047 -1.604 1 98.12 147 GLU A N 1
ATOM 1110 C CA . GLU A 1 147 ? -18.578 -9.742 -2.074 1 98.12 147 GLU A CA 1
ATOM 1111 C C . GLU A 1 147 ? -17.516 -9.07 -2.943 1 98.12 147 GLU A C 1
ATOM 1113 O O . GLU A 1 147 ? -17.828 -8.5 -3.99 1 98.12 147 GLU A O 1
ATOM 1118 N N . ALA A 1 148 ? -16.266 -9.086 -2.525 1 98.44 148 ALA A N 1
ATOM 1119 C CA . ALA A 1 148 ? -15.164 -8.539 -3.322 1 98.44 148 ALA A CA 1
ATOM 1120 C C . ALA A 1 148 ? -15.086 -9.219 -4.688 1 98.44 148 ALA A C 1
ATOM 1122 O O . ALA A 1 148 ? -14.867 -8.555 -5.703 1 98.44 148 ALA A O 1
ATOM 1123 N N . ILE A 1 149 ? -15.312 -10.5 -4.707 1 98.81 149 ILE A N 1
ATOM 1124 C CA . ILE A 1 149 ? -15.242 -11.289 -5.934 1 98.81 149 ILE A CA 1
ATOM 1125 C C . ILE A 1 149 ? -16.406 -10.93 -6.848 1 98.81 149 ILE A C 1
ATOM 1127 O O . ILE A 1 149 ? -16.219 -10.727 -8.055 1 98.81 149 ILE A O 1
ATOM 1131 N N . ARG A 1 150 ? -17.594 -10.836 -6.27 1 98.62 150 ARG A N 1
ATOM 1132 C CA . ARG A 1 150 ? -18.781 -10.461 -7.043 1 98.62 150 ARG A CA 1
ATOM 1133 C C . ARG A 1 150 ? -18.578 -9.117 -7.73 1 98.62 150 ARG A C 1
ATOM 1135 O O . ARG A 1 150 ? -18.891 -8.961 -8.914 1 98.62 150 ARG A O 1
ATOM 1142 N N . ILE A 1 151 ? -18.062 -8.133 -6.969 1 97.38 151 ILE A N 1
ATOM 1143 C CA . ILE A 1 151 ? -17.781 -6.805 -7.504 1 97.38 151 ILE A CA 1
ATOM 1144 C C . ILE A 1 151 ? -16.781 -6.918 -8.656 1 97.38 151 ILE A C 1
ATOM 1146 O O . ILE A 1 151 ? -16.969 -6.305 -9.711 1 97.38 151 ILE A O 1
ATOM 1150 N N . SER A 1 152 ? -15.773 -7.703 -8.484 1 98.62 152 SER A N 1
ATOM 1151 C CA . SER A 1 152 ? -14.742 -7.898 -9.492 1 98.62 152 SER A CA 1
ATOM 1152 C C . SER A 1 152 ? -15.32 -8.508 -10.766 1 98.62 152 SER A C 1
ATOM 1154 O O . SER A 1 152 ? -15.039 -8.047 -11.867 1 98.62 152 SER A O 1
ATOM 1156 N N . GLU A 1 153 ? -16.156 -9.539 -10.57 1 98.81 153 GLU A N 1
ATOM 1157 C CA . GLU A 1 153 ? -16.75 -10.211 -11.719 1 98.81 153 GLU A CA 1
ATOM 1158 C C . GLU A 1 153 ? -17.672 -9.273 -12.492 1 98.81 153 GLU A C 1
ATOM 1160 O O . GLU A 1 153 ? -17.656 -9.266 -13.727 1 98.81 153 GLU A O 1
ATOM 1165 N N . ALA A 1 154 ? -18.438 -8.516 -11.773 1 98.31 154 ALA A N 1
ATOM 1166 C CA . ALA A 1 154 ? -19.328 -7.559 -12.422 1 98.31 154 ALA A CA 1
ATOM 1167 C C . ALA A 1 154 ? -18.531 -6.539 -13.234 1 98.31 154 ALA A C 1
ATOM 1169 O O . ALA A 1 154 ? -18.875 -6.234 -14.375 1 98.31 154 ALA A O 1
ATOM 1170 N N . ALA A 1 155 ? -17.453 -6.043 -12.633 1 96.88 155 ALA A N 1
ATOM 1171 C CA . ALA A 1 155 ? -16.609 -5.07 -13.305 1 96.88 155 ALA A CA 1
ATOM 1172 C C . ALA A 1 155 ? -15.969 -5.676 -14.555 1 96.88 155 ALA A C 1
ATOM 1174 O O . ALA A 1 155 ? -15.883 -5.02 -15.594 1 96.88 155 ALA A O 1
ATOM 1175 N N . LEU A 1 156 ? -15.531 -6.883 -14.477 1 98.56 156 LEU A N 1
ATOM 1176 C CA . LEU A 1 156 ? -14.914 -7.562 -15.609 1 98.56 156 LEU A CA 1
ATOM 1177 C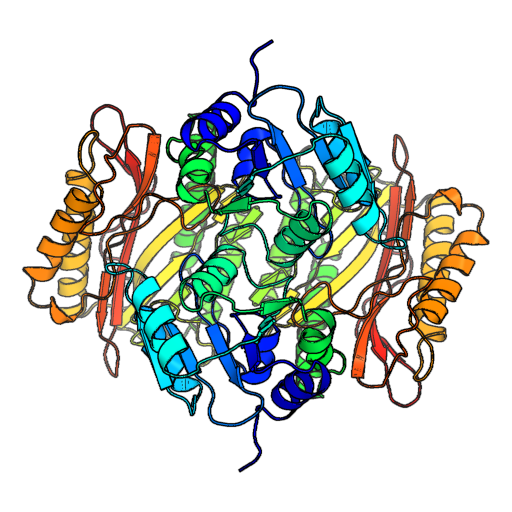 C . LEU A 1 156 ? -15.906 -7.715 -16.766 1 98.56 156 LEU A C 1
ATOM 1179 O O . LEU A 1 156 ? -15.57 -7.441 -17.922 1 98.56 156 LEU A O 1
ATOM 1183 N N . GLY A 1 157 ? -17.109 -8.211 -16.438 1 98.5 157 GLY A N 1
ATOM 1184 C CA . GLY A 1 157 ? -18.125 -8.352 -17.469 1 98.5 157 GLY A CA 1
ATOM 1185 C C . GLY A 1 157 ? -18.406 -7.059 -18.219 1 98.5 157 GLY A C 1
ATOM 1186 O O . GLY A 1 157 ? -18.406 -7.039 -19.453 1 98.5 157 GLY A O 1
ATOM 1187 N N . GLU A 1 158 ? -18.578 -6.031 -17.438 1 96.81 158 GLU A N 1
ATOM 1188 C CA . GLU A 1 158 ? -18.812 -4.719 -18.031 1 96.81 158 GLU A CA 1
ATOM 1189 C C . GLU A 1 158 ? -17.656 -4.285 -18.906 1 96.81 158 GLU A C 1
ATOM 1191 O O . GLU A 1 158 ? -17.859 -3.727 -20 1 96.81 158 GLU A O 1
ATOM 1196 N N . THR A 1 159 ? -16.453 -4.492 -18.453 1 97.25 159 THR A N 1
ATOM 1197 C CA . THR A 1 159 ? -15.25 -4.109 -19.188 1 97.25 159 THR A CA 1
ATOM 1198 C C . THR A 1 159 ? -15.156 -4.867 -20.5 1 97.25 159 THR A C 1
ATOM 1200 O O . THR A 1 159 ? -14.938 -4.266 -21.562 1 97.25 159 THR A O 1
ATOM 1203 N N . LEU A 1 160 ? -15.352 -6.164 -20.453 1 98.38 160 LEU A N 1
ATOM 1204 C CA . LEU A 1 160 ? -15.188 -7.004 -21.625 1 98.38 160 LEU A CA 1
ATOM 1205 C C . LEU A 1 160 ? -16.219 -6.648 -22.703 1 98.38 160 LEU A C 1
ATOM 1207 O O . LEU A 1 160 ? -15.945 -6.77 -23.891 1 98.38 160 LEU A O 1
ATOM 1211 N N . ASP A 1 161 ? -17.391 -6.16 -22.281 1 97.88 161 ASP A N 1
ATOM 1212 C CA . ASP A 1 161 ? -18.422 -5.727 -23.203 1 97.88 161 ASP A CA 1
ATOM 1213 C C . ASP A 1 161 ? -17.969 -4.52 -24.016 1 97.88 161 ASP A C 1
ATOM 1215 O O . ASP A 1 161 ? -18.5 -4.25 -25.094 1 97.88 161 ASP A O 1
ATOM 1219 N N . GLN A 1 162 ? -16.969 -3.871 -23.5 1 97.06 162 GLN A N 1
ATOM 1220 C CA . GLN A 1 162 ? -16.562 -2.613 -24.125 1 97.06 162 GLN A CA 1
ATOM 1221 C C . GLN A 1 162 ? -15.258 -2.775 -24.891 1 97.06 162 GLN A C 1
ATOM 1223 O O . GLN A 1 162 ? -14.883 -1.9 -25.672 1 97.06 162 GLN A O 1
ATOM 1228 N N . VAL A 1 163 ? -14.531 -3.834 -24.703 1 98 163 VAL A N 1
ATOM 1229 C CA . VAL A 1 163 ? -13.219 -4.031 -25.312 1 98 163 VAL A CA 1
ATOM 1230 C C . VAL A 1 163 ? -13.367 -4.18 -26.828 1 98 163 VAL A C 1
ATOM 1232 O O . VAL A 1 163 ? -14.211 -4.941 -27.297 1 98 163 VAL A O 1
ATOM 1235 N N . ARG A 1 164 ? -12.586 -3.457 -27.547 1 97.44 164 ARG A N 1
ATOM 1236 C CA . ARG A 1 164 ? -12.523 -3.531 -29.016 1 97.44 164 ARG A CA 1
ATOM 1237 C C . ARG A 1 164 ? -11.086 -3.383 -29.5 1 97.44 164 ARG A C 1
ATOM 1239 O O . ARG A 1 164 ? -10.258 -2.74 -28.844 1 97.44 164 ARG A O 1
ATOM 1246 N N . ALA A 1 165 ? -10.898 -4.008 -30.75 1 98 165 ALA A N 1
ATOM 1247 C CA . ALA A 1 165 ? -9.625 -3.738 -31.406 1 98 165 ALA A CA 1
ATOM 1248 C C . ALA A 1 165 ? -9.414 -2.24 -31.594 1 98 165 ALA A C 1
ATOM 1250 O O . ALA A 1 165 ? -10.352 -1.509 -31.906 1 98 165 ALA A O 1
ATOM 1251 N N . GLY A 1 166 ? -8.203 -1.768 -31.391 1 98.12 166 GLY A N 1
ATOM 1252 C CA . GLY A 1 166 ? -7.891 -0.356 -31.547 1 98.12 166 GLY A CA 1
ATOM 1253 C C . GLY A 1 166 ? -7.754 0.376 -30.234 1 98.12 166 GLY A C 1
ATOM 1254 O O . GLY A 1 166 ? -7.145 1.443 -30.172 1 98.12 166 GLY A O 1
ATOM 1255 N N . MET A 1 167 ? -8.336 -0.162 -29.156 1 97.12 167 MET A N 1
ATOM 1256 C CA . MET A 1 167 ? -8.148 0.412 -27.828 1 97.12 167 MET A CA 1
ATOM 1257 C C . MET A 1 167 ? -6.738 0.152 -27.312 1 97.12 167 MET A C 1
ATOM 1259 O O . MET A 1 167 ? -6.125 -0.86 -27.656 1 97.12 167 MET A O 1
ATOM 1263 N N . THR A 1 168 ? -6.262 1.044 -26.531 1 96.75 168 THR A N 1
ATOM 1264 C CA . THR A 1 168 ? -5.004 0.77 -25.844 1 96.75 168 THR A CA 1
ATOM 1265 C C . THR A 1 168 ? -5.246 -0.039 -24.578 1 96.75 168 THR A C 1
ATOM 1267 O O . THR A 1 168 ? -6.371 -0.101 -24.078 1 96.75 168 THR A O 1
ATOM 1270 N N . GLU A 1 169 ? -4.188 -0.679 -24.094 1 97.19 169 GLU A N 1
ATOM 1271 C CA . GLU A 1 169 ? -4.281 -1.399 -22.828 1 97.19 169 GLU A CA 1
ATOM 1272 C C . GLU A 1 169 ? -4.719 -0.473 -21.703 1 97.19 169 GLU A C 1
ATOM 1274 O O . GLU A 1 169 ? -5.547 -0.85 -20.859 1 97.19 169 GLU A O 1
ATOM 1279 N N . THR A 1 170 ? -4.172 0.741 -21.719 1 92.12 170 THR A N 1
ATOM 1280 C CA . THR A 1 170 ? -4.488 1.726 -20.688 1 92.12 170 THR A CA 1
ATOM 1281 C C . THR A 1 170 ? -5.969 2.092 -20.734 1 92.12 170 THR A C 1
ATOM 1283 O O . THR A 1 170 ? -6.59 2.279 -19.688 1 92.12 170 THR A O 1
ATOM 1286 N N . GLN A 1 171 ? -6.48 2.242 -21.891 1 91.12 171 GLN A N 1
ATOM 1287 C CA . GLN A 1 171 ? -7.898 2.551 -22.016 1 91.12 171 GLN A CA 1
ATOM 1288 C C . GLN A 1 171 ? -8.758 1.448 -21.391 1 91.12 171 GLN A C 1
ATOM 1290 O O . GLN A 1 171 ? -9.719 1.73 -20.672 1 91.12 171 GLN A O 1
ATOM 1295 N N . VAL A 1 172 ? -8.414 0.192 -21.641 1 96.06 172 VAL A N 1
ATOM 1296 C CA . VAL A 1 172 ? -9.141 -0.935 -21.062 1 96.06 172 VAL A CA 1
ATOM 1297 C C . VAL A 1 172 ? -8.992 -0.927 -19.547 1 96.06 172 VAL A C 1
ATOM 1299 O O . VAL A 1 172 ? -9.969 -1.147 -18.828 1 96.06 172 VAL A O 1
ATOM 1302 N N . GLU A 1 173 ? -7.809 -0.69 -19.062 1 94.69 173 GLU A N 1
ATOM 1303 C CA . GLU A 1 173 ? -7.547 -0.625 -17.641 1 94.69 173 GLU A CA 1
ATOM 1304 C C . GLU A 1 173 ? -8.414 0.438 -16.969 1 94.69 173 GLU A C 1
ATOM 1306 O O . GLU A 1 173 ? -8.969 0.205 -15.891 1 94.69 173 GLU A O 1
ATOM 1311 N N . ARG A 1 174 ? -8.5 1.598 -17.594 1 87.31 174 ARG A N 1
ATOM 1312 C CA . ARG A 1 174 ? -9.289 2.693 -17.047 1 87.31 174 ARG A CA 1
ATOM 1313 C C . ARG A 1 174 ? -10.758 2.301 -16.938 1 87.31 174 ARG A C 1
ATOM 1315 O O . ARG A 1 174 ? -11.414 2.602 -15.93 1 87.31 174 ARG A O 1
ATOM 1322 N N . ILE A 1 175 ? -11.258 1.642 -17.938 1 90.44 175 ILE A N 1
ATOM 1323 C CA . ILE A 1 175 ? -12.633 1.168 -17.922 1 90.44 175 ILE A CA 1
ATOM 1324 C C . ILE A 1 175 ? -12.828 0.175 -16.781 1 90.44 175 ILE A C 1
ATOM 1326 O O . ILE A 1 175 ? -13.805 0.268 -16.031 1 90.44 175 ILE A O 1
ATOM 1330 N N . LEU A 1 176 ? -11.922 -0.736 -16.625 1 95.12 176 LEU A N 1
ATOM 1331 C CA . LEU A 1 176 ? -11.984 -1.773 -15.602 1 95.12 176 LEU A CA 1
ATOM 1332 C C . LEU A 1 176 ? -12 -1.158 -14.211 1 95.12 176 LEU A C 1
ATOM 1334 O O . LEU A 1 176 ? -12.828 -1.518 -13.375 1 95.12 176 LEU A O 1
ATOM 1338 N N . VAL A 1 177 ? -11.102 -0.263 -13.961 1 90.81 177 VAL A N 1
ATOM 1339 C CA . VAL A 1 177 ? -10.961 0.339 -12.641 1 90.81 177 VAL A CA 1
ATOM 1340 C C . VAL A 1 177 ? -12.188 1.187 -12.32 1 90.81 177 VAL A C 1
ATOM 1342 O O . VAL A 1 177 ? -12.727 1.122 -11.211 1 90.81 177 VAL A O 1
ATOM 1345 N N . ALA A 1 178 ? -12.578 1.943 -13.32 1 83.56 178 ALA A N 1
ATOM 1346 C CA . ALA A 1 178 ? -13.805 2.719 -13.125 1 83.56 178 ALA A CA 1
ATOM 1347 C C . ALA A 1 178 ? -14.977 1.812 -12.781 1 83.56 178 ALA A C 1
ATOM 1349 O O . ALA A 1 178 ? -15.758 2.115 -11.875 1 83.56 178 ALA A O 1
ATOM 1350 N N . ALA A 1 179 ? -15.125 0.733 -13.508 1 90.56 179 ALA A N 1
ATOM 1351 C CA . ALA A 1 179 ? -16.203 -0.223 -13.266 1 90.56 179 ALA A CA 1
ATOM 1352 C C . ALA A 1 179 ? -16.094 -0.828 -11.867 1 90.56 179 ALA A C 1
ATOM 1354 O O . ALA A 1 179 ? -17.109 -1.026 -11.188 1 90.56 179 ALA A O 1
ATOM 1355 N N . LEU A 1 180 ? -14.938 -1.136 -11.422 1 93 180 LEU A N 1
ATOM 1356 C CA . LEU A 1 180 ? -14.711 -1.697 -10.094 1 93 180 LEU A CA 1
ATOM 1357 C C . LEU A 1 180 ? -15.305 -0.801 -9.016 1 93 180 LEU A C 1
ATOM 1359 O O . LEU A 1 180 ? -16.031 -1.275 -8.141 1 93 180 LEU A O 1
ATOM 1363 N N . PHE A 1 181 ? -14.992 0.41 -9.109 1 84.44 181 PHE A N 1
ATOM 1364 C CA . PHE A 1 181 ? -15.461 1.354 -8.102 1 84.44 181 PHE A CA 1
ATOM 1365 C C . PHE A 1 181 ? -16.953 1.618 -8.266 1 84.44 181 PHE A C 1
ATOM 1367 O O . PHE A 1 181 ? -17.672 1.76 -7.273 1 84.44 181 PHE A O 1
ATOM 1374 N N . ALA A 1 182 ? -17.375 1.688 -9.508 1 83.62 182 ALA A N 1
ATOM 1375 C CA . ALA A 1 182 ? -18.797 1.881 -9.766 1 83.62 182 ALA A CA 1
ATOM 1376 C C . ALA A 1 182 ? -19.625 0.747 -9.164 1 83.62 182 ALA A C 1
ATOM 1378 O O . ALA A 1 182 ? -20.75 0.961 -8.727 1 83.62 182 ALA A O 1
ATOM 1379 N N . HIS A 1 183 ? -19.031 -0.393 -9.094 1 90.94 183 HIS A N 1
ATOM 1380 C CA . HIS A 1 183 ? -19.734 -1.551 -8.57 1 90.94 183 HIS A CA 1
ATOM 1381 C C . HIS A 1 183 ? -19.562 -1.676 -7.062 1 90.94 183 HIS A C 1
ATOM 1383 O O . HIS A 1 183 ? -20.094 -2.598 -6.441 1 90.94 183 HIS A O 1
ATOM 1389 N N . GLY A 1 184 ? -18.75 -0.837 -6.492 1 87.56 184 GLY A N 1
ATOM 1390 C CA . GLY A 1 184 ? -18.797 -0.738 -5.039 1 87.56 184 GLY A CA 1
ATOM 1391 C C . GLY A 1 184 ? -17.484 -1.111 -4.375 1 87.56 184 GLY A C 1
ATOM 1392 O O . GLY A 1 184 ? -17.422 -1.315 -3.162 1 87.56 184 GLY A O 1
ATOM 1393 N N . ALA A 1 185 ? -16.438 -1.259 -5.133 1 91.75 185 ALA A N 1
ATOM 1394 C CA . ALA A 1 185 ? -15.141 -1.551 -4.52 1 91.75 185 ALA A CA 1
ATOM 1395 C C . ALA A 1 185 ? -14.703 -0.416 -3.6 1 91.75 185 ALA A C 1
ATOM 1397 O O . ALA A 1 185 ? -14.914 0.76 -3.908 1 91.75 185 ALA A O 1
ATOM 1398 N N . ASP A 1 186 ? -14.094 -0.795 -2.439 1 87 186 ASP A N 1
ATOM 1399 C CA . ASP A 1 186 ? -13.477 0.2 -1.565 1 87 186 ASP A CA 1
ATOM 1400 C C . ASP A 1 186 ? -12.125 0.65 -2.111 1 87 186 ASP A C 1
ATOM 1402 O O . ASP A 1 186 ? -11.703 1.784 -1.879 1 87 186 ASP A O 1
ATOM 1406 N N . ASP A 1 187 ? -11.492 -0.219 -2.811 1 88.31 187 ASP A N 1
ATOM 1407 C CA . ASP A 1 187 ? -10.188 -0.024 -3.43 1 88.31 187 ASP A CA 1
ATOM 1408 C C . ASP A 1 187 ? -9.859 -1.168 -4.387 1 88.31 187 ASP A C 1
ATOM 1410 O O . ASP A 1 187 ? -10.617 -2.133 -4.496 1 88.31 187 ASP A O 1
ATOM 1414 N N . GLN A 1 188 ? -8.766 -0.964 -5.086 1 92.62 188 GLN A N 1
ATOM 1415 C CA . GLN A 1 188 ? -8.195 -2.107 -5.789 1 92.62 188 GLN A CA 1
ATOM 1416 C C . GLN A 1 188 ? -7.426 -3.014 -4.832 1 92.62 188 GLN A C 1
ATOM 1418 O O . GLN A 1 188 ? -6.715 -2.533 -3.949 1 92.62 188 GLN A O 1
ATOM 1423 N N . ALA A 1 189 ? -7.609 -4.344 -4.949 1 95.19 189 ALA A N 1
ATOM 1424 C CA . ALA A 1 189 ? -6.801 -5.266 -4.156 1 95.19 189 ALA A CA 1
ATOM 1425 C C . ALA A 1 189 ? -5.316 -5.094 -4.465 1 95.19 189 ALA A C 1
ATOM 1427 O O . ALA A 1 189 ? -4.469 -5.266 -3.586 1 95.19 189 ALA A O 1
ATOM 1428 N N . PHE A 1 190 ? -5.012 -4.867 -5.645 1 92 190 PHE A N 1
ATOM 1429 C CA . PHE A 1 190 ? -3.703 -4.57 -6.219 1 92 190 PHE A CA 1
ATOM 1430 C C . PHE A 1 190 ? -3.846 -3.863 -7.559 1 92 190 PHE A C 1
ATOM 1432 O O . PHE A 1 190 ? -4.945 -3.795 -8.117 1 92 190 PHE A O 1
ATOM 1439 N N . GLY A 1 191 ? -2.811 -3.285 -8.008 1 89.69 191 GLY A N 1
ATOM 1440 C CA . GLY A 1 191 ? -2.895 -2.65 -9.312 1 89.69 191 GLY A CA 1
ATOM 1441 C C . GLY A 1 191 ? -3.264 -3.613 -10.43 1 89.69 191 GLY A C 1
ATOM 1442 O O . GLY A 1 191 ? -2.59 -4.629 -10.625 1 89.69 191 GLY A O 1
ATOM 1443 N N . ALA A 1 192 ? -4.293 -3.293 -11.148 1 93.31 192 ALA A N 1
ATOM 1444 C CA . ALA A 1 192 ? -4.781 -4.164 -12.219 1 93.31 192 ALA A CA 1
ATOM 1445 C C . ALA A 1 192 ? -3.721 -4.348 -13.305 1 93.31 192 ALA A C 1
ATOM 1447 O O . ALA A 1 192 ? -3.018 -3.402 -13.664 1 93.31 192 ALA A O 1
ATOM 1448 N N . LEU A 1 193 ? -3.553 -5.535 -13.727 1 94.31 193 LEU A N 1
ATOM 1449 C CA . LEU A 1 193 ? -2.729 -5.879 -14.875 1 94.31 193 LEU A CA 1
ATOM 1450 C C . LEU A 1 193 ? -3.59 -6.117 -16.109 1 94.31 193 LEU A C 1
ATOM 1452 O O . LEU A 1 193 ? -4.34 -7.094 -16.172 1 94.31 193 LEU A O 1
ATOM 1456 N N . VAL A 1 194 ? -3.574 -5.234 -17.031 1 97.06 194 VAL A N 1
ATOM 1457 C CA . VAL A 1 194 ? -4.234 -5.348 -18.328 1 97.06 194 VAL A CA 1
ATOM 1458 C C . VAL A 1 194 ? -3.189 -5.348 -19.438 1 97.06 194 VAL A C 1
ATOM 1460 O O . VAL A 1 194 ? -2.584 -4.316 -19.734 1 97.06 194 VAL A O 1
ATOM 1463 N N . ALA A 1 195 ? -3.016 -6.477 -20.031 1 97.31 195 ALA A N 1
ATOM 1464 C CA . ALA A 1 195 ? -1.888 -6.645 -20.938 1 97.31 195 ALA A CA 1
ATOM 1465 C C . ALA A 1 195 ? -2.291 -7.453 -22.172 1 97.31 195 ALA A C 1
ATOM 1467 O O . ALA A 1 195 ? -2.914 -8.508 -22.047 1 97.31 195 ALA A O 1
ATOM 1468 N N . ALA A 1 196 ? -1.936 -6.965 -23.312 1 97.75 196 ALA A N 1
ATOM 1469 C CA . ALA A 1 196 ? -2.27 -7.629 -24.578 1 97.75 196 ALA A CA 1
ATOM 1470 C C . ALA A 1 196 ? -1.019 -8.172 -25.266 1 97.75 196 ALA A C 1
ATOM 1472 O O . ALA A 1 196 ? 0.088 -7.68 -25.031 1 97.75 196 ALA A O 1
ATOM 1473 N N . SER A 1 197 ? -1.214 -9.125 -26.047 1 96.88 197 SER A N 1
ATOM 1474 C CA . SER A 1 197 ? -0.151 -9.68 -26.891 1 96.88 197 SER A CA 1
ATOM 1475 C C . SER A 1 197 ? 1.062 -10.07 -26.047 1 96.88 197 SER A C 1
ATOM 1477 O O . SER A 1 197 ? 0.924 -10.75 -25.031 1 96.88 197 SER A O 1
ATOM 1479 N N . ASP A 1 198 ? 2.25 -9.664 -26.453 1 95.12 198 ASP A N 1
ATOM 1480 C CA . ASP A 1 198 ? 3.477 -10.078 -25.781 1 95.12 198 ASP A CA 1
ATOM 1481 C C . ASP A 1 198 ? 3.506 -9.57 -24.344 1 95.12 198 ASP A C 1
ATOM 1483 O O . ASP A 1 198 ? 4.109 -10.203 -23.469 1 95.12 198 ASP A O 1
ATOM 1487 N N . ASN A 1 199 ? 2.818 -8.438 -24.109 1 94.81 199 ASN A N 1
ATOM 1488 C CA . ASN A 1 199 ? 2.773 -7.871 -22.781 1 94.81 199 ASN A CA 1
ATOM 1489 C C . ASN A 1 199 ? 2.059 -8.797 -21.797 1 94.81 199 ASN A C 1
ATOM 1491 O O . ASN A 1 199 ? 2.312 -8.75 -20.594 1 94.81 199 ASN A O 1
ATOM 1495 N N . SER A 1 200 ? 1.18 -9.648 -22.328 1 95.69 200 SER A N 1
ATOM 1496 C CA . SER A 1 200 ? 0.405 -10.555 -21.484 1 95.69 200 SER A CA 1
ATOM 1497 C C . SER A 1 200 ? 1.286 -11.656 -20.906 1 95.69 200 SER A C 1
ATOM 1499 O O . SER A 1 200 ? 0.874 -12.375 -20 1 95.69 200 SER A O 1
ATOM 1501 N N . ALA A 1 201 ? 2.465 -11.789 -21.406 1 93.19 201 ALA A N 1
ATOM 1502 C CA . ALA A 1 201 ? 3.367 -12.852 -20.969 1 93.19 201 ALA A CA 1
ATOM 1503 C C . ALA A 1 201 ? 4.25 -12.375 -19.812 1 93.19 201 ALA A C 1
ATOM 1505 O O . ALA A 1 201 ? 5.023 -13.156 -19.266 1 93.19 201 ALA A O 1
ATOM 1506 N N . HIS A 1 202 ? 4.094 -11.172 -19.406 1 86.44 202 HIS A N 1
ATOM 1507 C CA . HIS A 1 202 ? 4.879 -10.625 -18.297 1 86.44 202 HIS A CA 1
ATOM 1508 C C . HIS A 1 202 ? 4.074 -10.633 -17 1 86.44 202 HIS A C 1
ATOM 1510 O O . HIS A 1 202 ? 2.939 -10.156 -16.969 1 86.44 202 HIS A O 1
ATOM 1516 N N . SER A 1 203 ? 4.688 -11.195 -15.992 1 76.31 203 SER A N 1
ATOM 1517 C CA . SER A 1 203 ? 3.996 -11.422 -14.727 1 76.31 203 SER A CA 1
ATOM 1518 C C . SER A 1 203 ? 3.555 -10.109 -14.094 1 76.31 203 SER A C 1
ATOM 1520 O O . SER A 1 203 ? 2.57 -10.07 -13.352 1 76.31 203 SER A O 1
ATOM 1522 N N . HIS A 1 204 ? 4.266 -9.031 -14.273 1 78.19 204 HIS A N 1
ATOM 1523 C CA . HIS A 1 204 ? 3.939 -7.75 -13.656 1 78.19 204 HIS A CA 1
ATOM 1524 C C . HIS A 1 204 ? 3.912 -6.629 -14.695 1 78.19 204 HIS A C 1
ATOM 1526 O O . HIS A 1 204 ? 4.465 -5.551 -14.469 1 78.19 204 HIS A O 1
ATOM 1532 N N . ALA A 1 205 ? 3.188 -6.965 -15.727 1 80.62 205 ALA A N 1
ATOM 1533 C CA . ALA A 1 205 ? 3.084 -6.016 -16.844 1 80.62 205 ALA A CA 1
ATOM 1534 C C . ALA A 1 205 ? 2.291 -4.777 -16.422 1 80.62 205 ALA A C 1
ATOM 1536 O O . ALA A 1 205 ? 1.362 -4.867 -15.625 1 80.62 205 ALA A O 1
ATOM 1537 N N . HIS A 1 206 ? 2.672 -3.699 -16.938 1 85.5 206 HIS A N 1
ATOM 1538 C CA . HIS A 1 206 ? 1.885 -2.473 -16.875 1 85.5 206 HIS A CA 1
ATOM 1539 C C . HIS A 1 206 ? 1.163 -2.217 -18.188 1 85.5 206 HIS A C 1
ATOM 1541 O O . HIS A 1 206 ? 1.71 -2.48 -19.266 1 85.5 206 HIS A O 1
ATOM 1547 N N . ALA A 1 207 ? -0.013 -1.7 -18.078 1 92.06 207 ALA A N 1
ATOM 1548 C CA . ALA A 1 207 ? -0.781 -1.385 -19.281 1 92.06 207 ALA A CA 1
ATOM 1549 C C . ALA A 1 207 ? -0.058 -0.351 -20.141 1 92.06 207 ALA A C 1
ATOM 1551 O O . ALA A 1 207 ? 0.421 0.665 -19.625 1 92.06 207 ALA A O 1
ATOM 1552 N N . ARG A 1 208 ? 0.022 -0.623 -21.484 1 92.56 208 ARG A N 1
ATOM 1553 C CA . ARG A 1 208 ? 0.7 0.269 -22.422 1 92.56 208 ARG A CA 1
ATOM 1554 C C . ARG A 1 208 ? -0.274 1.278 -23.016 1 92.56 208 ARG A C 1
ATOM 1556 O O . ARG A 1 208 ? -1.397 0.924 -23.391 1 92.56 208 ARG A O 1
ATOM 1563 N N . ASP A 1 209 ? 0.163 2.502 -23.016 1 89.5 209 ASP A N 1
ATOM 1564 C CA . ASP A 1 209 ? -0.662 3.545 -23.609 1 89.5 209 ASP A CA 1
ATOM 1565 C C . ASP A 1 209 ? -0.35 3.699 -25.094 1 89.5 209 ASP A C 1
ATOM 1567 O O . ASP A 1 209 ? -1.058 4.41 -25.812 1 89.5 209 ASP A O 1
ATOM 1571 N N . ASP A 1 210 ? 0.609 3.059 -25.562 1 93.44 210 ASP A N 1
ATOM 1572 C CA . ASP A 1 210 ? 1.065 3.254 -26.938 1 93.44 210 ASP A CA 1
ATOM 1573 C C . ASP A 1 210 ? 0.855 1.993 -27.781 1 93.44 210 ASP A C 1
ATOM 1575 O O . ASP A 1 210 ? 1.37 1.887 -28.891 1 93.44 210 ASP A O 1
ATOM 1579 N N . TYR A 1 211 ? 0.234 1.026 -27.25 1 95.38 211 TYR A N 1
ATOM 1580 C CA . TYR A 1 211 ? -0.104 -0.17 -28.016 1 95.38 211 TYR A CA 1
ATOM 1581 C C . TYR A 1 211 ? -1.609 -0.273 -28.234 1 95.38 211 TYR A C 1
ATOM 1583 O O . TYR A 1 211 ? -2.373 -0.385 -27.266 1 95.38 211 TYR A O 1
ATOM 1591 N N . GLU A 1 212 ? -1.954 -0.297 -29.422 1 97.88 212 GLU A N 1
ATOM 1592 C CA . GLU A 1 212 ? -3.346 -0.549 -29.781 1 97.88 212 GLU A CA 1
ATOM 1593 C C . GLU A 1 212 ? -3.609 -2.043 -29.953 1 97.88 212 GLU A C 1
ATOM 1595 O O . GLU A 1 212 ? -2.975 -2.697 -30.781 1 97.88 212 GLU A O 1
ATOM 1600 N N . ILE A 1 213 ? -4.496 -2.566 -29.203 1 98.38 213 ILE A N 1
ATOM 1601 C CA . ILE A 1 213 ? -4.844 -3.982 -29.234 1 98.38 213 ILE A CA 1
ATOM 1602 C C . ILE A 1 213 ? -5.25 -4.395 -30.641 1 98.38 213 ILE A C 1
ATOM 1604 O O . ILE A 1 213 ? -6.016 -3.689 -31.297 1 98.38 213 ILE A O 1
ATOM 1608 N N . GLN A 1 214 ? -4.762 -5.504 -31.094 1 97.94 214 GLN A N 1
ATOM 1609 C CA . GLN A 1 214 ? -5.012 -5.992 -32.438 1 97.94 214 GLN A CA 1
ATOM 1610 C C . GLN A 1 214 ? -5.883 -7.242 -32.438 1 97.94 214 GLN A C 1
ATOM 1612 O O . GLN A 1 214 ? -5.898 -7.98 -31.438 1 97.94 214 GLN A O 1
ATOM 1617 N N . PRO A 1 215 ? -6.645 -7.41 -33.625 1 98 215 PRO A N 1
ATOM 1618 C CA . PRO A 1 215 ? -7.316 -8.711 -33.719 1 98 215 PRO A CA 1
ATOM 1619 C C . PRO A 1 215 ? -6.348 -9.883 -33.594 1 98 215 PRO A C 1
ATOM 1621 O O . PRO A 1 215 ? -5.281 -9.875 -34.219 1 98 215 PRO A O 1
ATOM 1624 N N . GLY A 1 216 ? -6.734 -10.805 -32.781 1 97.62 216 GLY A N 1
ATOM 1625 C CA . GLY A 1 216 ? -5.891 -11.969 -32.562 1 97.62 216 GLY A CA 1
ATOM 1626 C C . GLY A 1 216 ? -5.109 -11.906 -31.266 1 97.62 216 GLY A C 1
ATOM 1627 O O . GLY A 1 216 ? -4.574 -12.914 -30.797 1 97.62 216 GLY A O 1
ATOM 1628 N N . ASP A 1 217 ? -5.043 -10.695 -30.656 1 98.06 217 ASP A N 1
ATOM 1629 C CA . ASP A 1 217 ? -4.289 -10.516 -29.406 1 98.06 217 ASP A CA 1
ATOM 1630 C C . ASP A 1 217 ? -4.941 -11.273 -28.25 1 98.06 217 ASP A C 1
ATOM 1632 O O . ASP A 1 217 ? -6.164 -11.289 -28.125 1 98.06 217 ASP A O 1
ATOM 1636 N N . ALA A 1 218 ? -4.117 -11.961 -27.469 1 98.56 218 ALA A N 1
ATOM 1637 C CA . ALA A 1 218 ? -4.551 -12.289 -26.109 1 98.56 218 ALA A CA 1
ATOM 1638 C C . ALA A 1 218 ? -4.625 -11.031 -25.234 1 98.56 218 ALA A C 1
ATOM 1640 O O . ALA A 1 218 ? -3.748 -10.164 -25.312 1 98.56 218 ALA A O 1
ATOM 1641 N N . LEU A 1 219 ? -5.668 -10.867 -24.547 1 98.69 219 LEU A N 1
ATOM 1642 C CA . LEU A 1 219 ? -5.828 -9.82 -23.547 1 98.69 219 LEU A CA 1
ATOM 1643 C C . LEU A 1 219 ? -5.996 -10.422 -22.156 1 98.69 219 LEU A C 1
ATOM 1645 O O . LEU A 1 219 ? -7.047 -10.984 -21.844 1 98.69 219 LEU A O 1
ATOM 1649 N N . LEU A 1 220 ? -4.945 -10.32 -21.359 1 98.56 220 LEU A N 1
ATOM 1650 C CA . LEU A 1 220 ? -4.93 -10.844 -20 1 98.56 220 LEU A CA 1
ATOM 1651 C C . LEU A 1 220 ? -5.289 -9.758 -18.984 1 98.56 220 LEU A C 1
ATOM 1653 O O . LEU A 1 220 ? -4.68 -8.688 -18.984 1 98.56 220 LEU A O 1
ATOM 1657 N N . ILE A 1 221 ? -6.293 -9.977 -18.234 1 98.44 221 ILE A N 1
ATOM 1658 C CA . ILE A 1 221 ? -6.75 -9.055 -17.203 1 98.44 221 ILE A CA 1
ATOM 1659 C C . ILE A 1 221 ? -6.648 -9.711 -15.828 1 98.44 221 ILE A C 1
ATOM 1661 O O . ILE A 1 221 ? -7.355 -10.68 -15.547 1 98.44 221 ILE A O 1
ATOM 1665 N N . ASP A 1 222 ? -5.742 -9.312 -15.062 1 98 222 ASP A N 1
ATOM 1666 C CA . ASP A 1 222 ? -5.496 -9.75 -13.688 1 98 222 ASP A CA 1
ATOM 1667 C C . ASP A 1 222 ? -5.754 -8.625 -12.695 1 98 222 ASP A C 1
ATOM 1669 O O . ASP A 1 222 ? -5.047 -7.613 -12.703 1 98 222 ASP A O 1
ATOM 1673 N N . PHE A 1 223 ? -6.738 -8.812 -11.805 1 97.31 223 PHE A N 1
ATOM 1674 C CA . PHE A 1 223 ? -7.215 -7.711 -10.984 1 97.31 223 PHE A CA 1
ATOM 1675 C C . PHE A 1 223 ? -8.086 -8.227 -9.844 1 97.31 223 PHE A C 1
ATOM 1677 O O . PHE A 1 223 ? -8.344 -9.43 -9.75 1 97.31 223 PHE A O 1
ATOM 1684 N N . GLY A 1 224 ? -8.516 -7.316 -9.016 1 97.81 224 GLY A N 1
ATOM 1685 C CA . GLY A 1 224 ? -9.492 -7.629 -7.977 1 97.81 224 GLY A CA 1
ATOM 1686 C C . GLY A 1 224 ? -9.891 -6.422 -7.152 1 97.81 224 GLY A C 1
ATOM 1687 O O . GLY A 1 224 ? -9.094 -5.5 -6.961 1 97.81 224 GLY A O 1
ATOM 1688 N N . ALA A 1 225 ? -11.102 -6.492 -6.66 1 96.62 225 ALA A N 1
ATOM 1689 C CA . ALA A 1 225 ? -11.609 -5.465 -5.758 1 96.62 225 ALA A CA 1
ATOM 1690 C C . ALA A 1 225 ? -11.18 -5.734 -4.32 1 96.62 225 ALA A C 1
ATOM 1692 O O . ALA A 1 225 ? -10.945 -6.883 -3.939 1 96.62 225 ALA A O 1
ATOM 1693 N N . LYS A 1 226 ? -10.992 -4.742 -3.635 1 95.19 226 LYS A N 1
ATOM 1694 C CA . LYS A 1 226 ? -11.039 -4.812 -2.178 1 95.19 226 LYS A CA 1
ATOM 1695 C C . LYS A 1 226 ? -12.383 -4.328 -1.641 1 95.19 226 LYS A C 1
ATOM 1697 O O . LYS A 1 226 ? -12.883 -3.281 -2.061 1 95.19 226 LYS A O 1
ATOM 1702 N N . LYS A 1 227 ? -12.922 -5.066 -0.833 1 94.31 227 LYS A N 1
ATOM 1703 C CA . LYS A 1 227 ? -14.188 -4.738 -0.189 1 94.31 227 LYS A CA 1
ATOM 1704 C C . LYS A 1 227 ? -14.242 -5.289 1.233 1 94.31 227 LYS A C 1
ATOM 1706 O O . LYS A 1 227 ? -13.867 -6.438 1.474 1 94.31 227 LYS A O 1
ATOM 1711 N N . HIS A 1 228 ? -14.656 -4.465 2.17 1 93.25 228 HIS A N 1
ATOM 1712 C CA . HIS A 1 228 ? -14.727 -4.859 3.572 1 93.25 228 HIS A CA 1
ATOM 1713 C C . HIS A 1 228 ? -13.398 -5.441 4.051 1 93.25 228 HIS A C 1
ATOM 1715 O O . HIS A 1 228 ? -13.375 -6.453 4.75 1 93.25 228 HIS A O 1
ATOM 1721 N N . ARG A 1 229 ? -12.312 -4.898 3.582 1 94.5 229 ARG A N 1
ATOM 1722 C CA . ARG A 1 229 ? -10.938 -5.184 3.984 1 94.5 229 ARG A CA 1
ATOM 1723 C C . ARG A 1 229 ? -10.477 -6.535 3.453 1 94.5 229 ARG A C 1
ATOM 1725 O O . ARG A 1 229 ? -9.484 -7.086 3.922 1 94.5 229 ARG A O 1
ATOM 1732 N N . PHE A 1 230 ? -11.25 -7.082 2.475 1 97.94 230 PHE A N 1
ATOM 1733 C CA . PHE A 1 230 ? -10.852 -8.336 1.851 1 97.94 230 PHE A CA 1
ATOM 1734 C C . PHE A 1 230 ? -10.594 -8.148 0.361 1 97.94 230 PHE A C 1
ATOM 1736 O O . PHE A 1 230 ? -11.234 -7.312 -0.282 1 97.94 230 PHE A O 1
ATOM 1743 N N . CYS A 1 231 ? -9.734 -8.984 -0.186 1 98.31 231 CYS A N 1
ATOM 1744 C CA . CYS A 1 231 ? -9.273 -8.852 -1.562 1 98.31 231 CYS A CA 1
ATOM 1745 C C . CYS A 1 231 ? -9.836 -9.969 -2.436 1 98.31 231 CYS A C 1
ATOM 1747 O O . CYS A 1 231 ? -9.93 -11.117 -2.004 1 98.31 231 CYS A O 1
ATOM 1749 N N . ALA A 1 232 ? -10.25 -9.578 -3.586 1 98.75 232 ALA A N 1
ATOM 1750 C CA . ALA A 1 232 ? -10.406 -10.555 -4.664 1 98.75 232 ALA A CA 1
ATOM 1751 C C . ALA A 1 232 ? -9.156 -10.609 -5.535 1 98.75 232 ALA A C 1
ATOM 1753 O O . ALA A 1 232 ? -8.352 -9.68 -5.535 1 98.75 232 ALA A O 1
ATOM 1754 N N . ASP A 1 233 ? -8.953 -11.719 -6.203 1 98.62 233 ASP A N 1
ATOM 1755 C CA . ASP A 1 233 ? -7.879 -11.922 -7.168 1 98.62 233 ASP A CA 1
ATOM 1756 C C . ASP A 1 233 ? -8.328 -12.836 -8.305 1 98.62 233 ASP A C 1
ATOM 1758 O O . ASP A 1 233 ? -8.398 -14.055 -8.133 1 98.62 233 ASP A O 1
ATOM 1762 N N . ILE A 1 234 ? -8.578 -12.219 -9.422 1 98.19 234 ILE A N 1
ATOM 1763 C CA . ILE A 1 234 ? -9.117 -12.977 -10.547 1 98.19 234 ILE A CA 1
ATOM 1764 C C . ILE A 1 234 ? -8.336 -12.641 -11.812 1 98.19 234 ILE A C 1
ATOM 1766 O O . ILE A 1 234 ? -7.918 -11.5 -12.008 1 98.19 234 ILE A O 1
ATOM 1770 N N . THR A 1 235 ? -8.133 -13.602 -12.578 1 98.44 235 THR A N 1
ATOM 1771 C CA . THR A 1 235 ? -7.52 -13.406 -13.883 1 98.44 235 THR A CA 1
ATOM 1772 C C . THR A 1 235 ? -8.328 -14.109 -14.969 1 98.44 235 THR A C 1
ATOM 1774 O O . THR A 1 235 ? -8.766 -15.25 -14.789 1 98.44 235 THR A O 1
ATOM 1777 N N . ARG A 1 236 ? -8.625 -13.391 -16.031 1 98.75 236 ARG A N 1
ATOM 1778 C CA . ARG A 1 236 ? -9.109 -13.984 -17.266 1 98.75 236 ARG A CA 1
ATOM 1779 C C . ARG A 1 236 ? -8.281 -13.523 -18.453 1 98.75 236 ARG A C 1
ATOM 1781 O O . ARG A 1 236 ? -7.848 -12.367 -18.516 1 98.75 236 ARG A O 1
ATOM 1788 N N . THR A 1 237 ? -8.039 -14.422 -19.297 1 98.75 237 THR A N 1
ATOM 1789 C CA . THR A 1 237 ? -7.477 -14.094 -20.594 1 98.75 237 THR A CA 1
ATOM 1790 C C . THR A 1 237 ? -8.523 -14.266 -21.703 1 98.75 237 THR A C 1
ATOM 1792 O O . THR A 1 237 ? -9.117 -15.328 -21.828 1 98.75 237 THR A O 1
ATOM 1795 N N . VAL A 1 238 ? -8.766 -13.211 -22.422 1 98.81 238 VAL A N 1
ATOM 1796 C CA . VAL A 1 238 ? -9.672 -13.273 -23.562 1 98.81 238 VAL A CA 1
ATOM 1797 C C . VAL A 1 238 ? -8.906 -12.938 -24.844 1 98.81 238 VAL A C 1
ATOM 1799 O O . VAL A 1 238 ? -7.754 -12.508 -24.797 1 98.81 238 VAL A O 1
ATOM 1802 N N . PHE A 1 239 ? -9.547 -13.266 -25.969 1 98.75 239 PHE A N 1
ATOM 1803 C CA . PHE A 1 239 ? -8.93 -12.953 -27.25 1 98.75 239 PHE A CA 1
ATOM 1804 C C . PHE A 1 239 ? -9.758 -11.93 -28 1 98.75 239 PHE A C 1
ATOM 1806 O O . PHE A 1 239 ? -10.984 -11.969 -27.969 1 98.75 239 PHE A O 1
ATOM 1813 N N . VAL A 1 240 ? -9.086 -11.023 -28.641 1 98.56 240 VAL A N 1
ATOM 1814 C CA . VAL A 1 240 ? -9.781 -9.922 -29.312 1 98.56 240 VAL A CA 1
ATOM 1815 C C . VAL A 1 240 ? -9.93 -10.227 -30.797 1 98.56 240 VAL A C 1
ATOM 1817 O O . VAL A 1 240 ? -8.945 -10.5 -31.484 1 98.56 240 VAL A O 1
ATOM 1820 N N . GLY A 1 241 ? -11.172 -10.188 -31.328 1 98.12 241 GLY A N 1
ATOM 1821 C CA . GLY A 1 241 ? -11.453 -10.438 -32.719 1 98.12 241 GLY A CA 1
ATOM 1822 C C . GLY A 1 241 ? -11.508 -11.914 -33.062 1 98.12 241 GLY A C 1
ATOM 1823 O O . GLY A 1 241 ? -12.508 -12.391 -33.625 1 98.12 241 GLY A O 1
ATOM 1824 N N . HIS A 1 242 ? -10.422 -12.609 -32.812 1 98.06 242 HIS A N 1
ATOM 1825 C CA . HIS A 1 242 ? -10.344 -14.055 -33 1 98.06 242 HIS A CA 1
ATOM 1826 C C . HIS A 1 242 ? -9.234 -14.672 -32.156 1 98.06 242 HIS A C 1
ATOM 1828 O O . HIS A 1 242 ? -8.438 -13.953 -31.562 1 98.06 242 HIS A O 1
ATOM 1834 N N . ALA A 1 243 ? -9.234 -16 -32.062 1 98.19 243 ALA A N 1
ATOM 1835 C CA . ALA A 1 243 ? -8.156 -16.75 -31.438 1 98.19 243 ALA A CA 1
ATOM 1836 C C . ALA A 1 243 ? -7.477 -17.688 -32.438 1 98.19 243 ALA A C 1
ATOM 1838 O O . ALA A 1 243 ? -8.148 -18.406 -33.188 1 98.19 243 ALA A O 1
ATOM 1839 N N . THR A 1 244 ? -6.172 -17.656 -32.438 1 97.06 244 THR A N 1
ATOM 1840 C CA . THR A 1 244 ? -5.434 -18.578 -33.312 1 97.06 244 THR A CA 1
ATOM 1841 C C . THR A 1 244 ? -5.527 -20 -32.781 1 97.06 244 THR A C 1
ATOM 1843 O O . THR A 1 244 ? -5.945 -20.234 -31.641 1 97.06 244 THR A O 1
ATOM 1846 N N . ASP A 1 245 ? -5.102 -20.938 -33.594 1 97.81 245 ASP A N 1
ATOM 1847 C CA . ASP A 1 245 ? -5.086 -22.328 -33.156 1 97.81 245 ASP A CA 1
ATOM 1848 C C . ASP A 1 245 ? -4.16 -22.531 -31.969 1 97.81 245 ASP A C 1
ATOM 1850 O O . ASP A 1 245 ? -4.496 -23.266 -31.047 1 97.81 245 ASP A O 1
ATOM 1854 N N . GLU A 1 246 ? -3.047 -21.891 -32.031 1 97.56 246 GLU A N 1
ATOM 1855 C CA . GLU A 1 246 ? -2.117 -21.984 -30.922 1 97.56 246 GLU A CA 1
ATOM 1856 C C . GLU A 1 246 ? -2.73 -21.422 -29.641 1 97.56 246 GLU A C 1
ATOM 1858 O O . GLU A 1 246 ? -2.615 -22.016 -28.578 1 97.56 246 GLU A O 1
ATOM 1863 N N . ALA A 1 247 ? -3.326 -20.266 -29.828 1 97.69 247 ALA A N 1
ATOM 1864 C CA . ALA A 1 247 ? -3.959 -19.609 -28.688 1 97.69 247 ALA A CA 1
ATOM 1865 C C . ALA A 1 247 ? -5.012 -20.516 -28.047 1 97.69 247 ALA A C 1
ATOM 1867 O O . ALA A 1 247 ? -5.086 -20.625 -26.828 1 97.69 247 ALA A O 1
ATOM 1868 N N . GLN A 1 248 ? -5.785 -21.125 -28.859 1 98.44 248 GLN A N 1
ATOM 1869 C CA . GLN A 1 248 ? -6.82 -22.031 -28.375 1 98.44 248 GLN A CA 1
ATOM 1870 C C . GLN A 1 248 ? -6.207 -23.219 -27.656 1 98.44 248 GLN A C 1
ATOM 1872 O O . GLN A 1 248 ? -6.695 -23.625 -26.594 1 98.44 248 GLN A O 1
ATOM 1877 N N . ALA A 1 249 ? -5.18 -23.734 -28.203 1 98.69 249 ALA A N 1
ATOM 1878 C CA . ALA A 1 249 ? -4.527 -24.891 -27.609 1 98.69 249 ALA A CA 1
ATOM 1879 C C . ALA A 1 249 ? -3.912 -24.531 -26.25 1 98.69 249 ALA A C 1
ATOM 1881 O O . ALA A 1 249 ? -4.02 -25.297 -25.297 1 98.69 249 ALA A O 1
ATOM 1882 N N . VAL A 1 250 ? -3.24 -23.406 -26.234 1 98.75 250 VAL A N 1
ATOM 1883 C CA . VAL A 1 250 ? -2.635 -22.938 -24.984 1 98.75 250 VAL A CA 1
ATOM 1884 C C . VAL A 1 250 ? -3.721 -22.688 -23.938 1 98.75 250 VAL A C 1
ATOM 1886 O O . VAL A 1 250 ? -3.594 -23.125 -22.797 1 98.75 250 VAL A O 1
ATOM 1889 N N . TYR A 1 251 ? -4.781 -22.016 -24.375 1 98.81 251 TYR A N 1
ATOM 1890 C CA . TYR A 1 251 ? -5.883 -21.719 -23.469 1 98.81 251 TYR A CA 1
ATOM 1891 C C . TYR A 1 251 ? -6.48 -23 -22.906 1 98.81 251 TYR A C 1
ATOM 1893 O O . TYR A 1 251 ? -6.719 -23.109 -21.703 1 98.81 251 TYR A O 1
ATOM 1901 N N . ASP A 1 252 ? -6.738 -23.906 -23.766 1 98.75 252 ASP A N 1
ATOM 1902 C CA . ASP A 1 252 ? -7.32 -25.188 -23.359 1 98.75 252 ASP A CA 1
ATOM 1903 C C . ASP A 1 252 ? -6.426 -25.891 -22.344 1 98.75 252 ASP A C 1
ATOM 1905 O O . ASP A 1 252 ? -6.918 -26.516 -21.391 1 98.75 252 ASP A O 1
ATOM 1909 N N . THR A 1 253 ? -5.156 -25.859 -22.578 1 98.88 253 THR A N 1
ATOM 1910 C CA . THR A 1 253 ? -4.203 -26.469 -21.656 1 98.88 253 THR A CA 1
ATOM 1911 C C . THR A 1 253 ? -4.289 -25.828 -20.281 1 98.88 253 THR A C 1
ATOM 1913 O O . THR A 1 253 ? -4.355 -26.531 -19.266 1 98.88 253 THR A O 1
ATOM 1916 N N . VAL A 1 254 ? -4.305 -24.5 -20.219 1 98.88 254 VAL A N 1
ATOM 1917 C CA . VAL A 1 254 ? -4.375 -23.766 -18.969 1 98.88 254 VAL A CA 1
ATOM 1918 C C . VAL A 1 254 ? -5.711 -24.062 -18.281 1 98.88 254 VAL A C 1
ATOM 1920 O O . VAL A 1 254 ? -5.762 -24.219 -17.047 1 98.88 254 VAL A O 1
ATOM 1923 N N . LEU A 1 255 ? -6.785 -24.078 -19.047 1 98.88 255 LEU A N 1
ATOM 1924 C CA . LEU A 1 255 ? -8.102 -24.375 -18.484 1 98.88 255 LEU A CA 1
ATOM 1925 C C . LEU A 1 255 ? -8.109 -25.766 -17.844 1 98.88 255 LEU A C 1
ATOM 1927 O O . LEU A 1 255 ? -8.617 -25.922 -16.734 1 98.88 255 LEU A O 1
ATOM 1931 N N . ARG A 1 256 ? -7.574 -26.75 -18.547 1 98.81 256 ARG A N 1
ATOM 1932 C CA . ARG A 1 256 ? -7.496 -28.094 -17.984 1 98.81 256 ARG A CA 1
ATOM 1933 C C . ARG A 1 256 ? -6.715 -28.094 -16.672 1 98.81 256 ARG A C 1
ATOM 1935 O O . ARG A 1 256 ? -7.086 -28.797 -15.727 1 98.81 256 ARG A O 1
ATOM 1942 N N . ALA A 1 257 ? -5.633 -27.375 -16.672 1 98.88 257 ALA A N 1
ATOM 1943 C CA . ALA A 1 257 ? -4.836 -27.266 -15.445 1 98.88 257 ALA A CA 1
ATOM 1944 C C . ALA A 1 257 ? -5.637 -26.625 -14.32 1 98.88 257 ALA A C 1
ATOM 1946 O O . ALA A 1 257 ? -5.582 -27.078 -13.172 1 98.88 257 ALA A O 1
ATOM 1947 N N . ASN A 1 258 ? -6.324 -25.516 -14.625 1 98.81 258 ASN A N 1
ATOM 1948 C CA . ASN A 1 258 ? -7.176 -24.859 -13.648 1 98.81 258 ASN A CA 1
ATOM 1949 C C . ASN A 1 258 ? -8.219 -25.812 -13.078 1 98.81 258 ASN A C 1
ATOM 1951 O O . ASN A 1 258 ? -8.391 -25.891 -11.859 1 98.81 258 ASN A O 1
ATOM 1955 N N . LEU A 1 259 ? -8.891 -26.547 -13.984 1 98.75 259 LEU A N 1
ATOM 1956 C CA . LEU A 1 259 ? -9.906 -27.5 -13.57 1 98.75 259 LEU A CA 1
ATOM 1957 C C . LEU A 1 259 ? -9.305 -28.594 -12.711 1 98.75 259 LEU A C 1
ATOM 1959 O O . LEU A 1 259 ? -9.93 -29.062 -11.75 1 98.75 259 LEU A O 1
ATOM 1963 N N . MET A 1 260 ? -8.125 -29.031 -13.039 1 98.75 260 MET A N 1
ATOM 1964 C CA . MET A 1 260 ? -7.418 -30.016 -12.234 1 98.75 260 MET A CA 1
ATOM 1965 C C . MET A 1 260 ? -7.164 -29.484 -10.828 1 98.75 260 MET A C 1
ATOM 1967 O O . MET A 1 260 ? -7.281 -30.219 -9.844 1 98.75 260 MET A O 1
ATOM 1971 N N . GLY A 1 261 ? -6.754 -28.188 -10.734 1 98.69 261 GLY A N 1
ATOM 1972 C CA . GLY A 1 261 ? -6.574 -27.562 -9.43 1 98.69 261 GLY A CA 1
ATOM 1973 C C . GLY A 1 261 ? -7.824 -27.609 -8.57 1 98.69 261 GLY A C 1
ATOM 1974 O O . GLY A 1 261 ? -7.754 -27.891 -7.375 1 98.69 261 GLY A O 1
ATOM 1975 N N . HIS A 1 262 ? -8.953 -27.344 -9.203 1 98.38 262 HIS A N 1
ATOM 1976 C CA . HIS A 1 262 ? -10.219 -27.453 -8.492 1 98.38 262 HIS A CA 1
ATOM 1977 C C . HIS A 1 262 ? -10.469 -28.875 -8.023 1 98.38 262 HIS A C 1
ATOM 1979 O O . HIS A 1 262 ? -10.836 -29.094 -6.867 1 98.38 262 HIS A O 1
ATOM 1985 N N . ALA A 1 263 ? -10.273 -29.797 -8.906 1 98.31 263 ALA A N 1
ATOM 1986 C CA . ALA A 1 263 ? -10.578 -31.203 -8.641 1 98.31 263 ALA A CA 1
ATOM 1987 C C . ALA A 1 263 ? -9.695 -31.75 -7.523 1 98.31 263 ALA A C 1
ATOM 1989 O O . ALA A 1 263 ? -10.133 -32.594 -6.734 1 98.31 263 ALA A O 1
ATOM 1990 N N . LYS A 1 264 ? -8.484 -31.312 -7.445 1 98.38 264 LYS A N 1
ATOM 1991 C CA . LYS A 1 264 ? -7.512 -31.844 -6.496 1 98.38 264 LYS A CA 1
ATOM 1992 C C . LYS A 1 264 ? -7.652 -31.172 -5.133 1 98.38 264 LYS A C 1
ATOM 1994 O O . LYS A 1 264 ? -7.109 -31.656 -4.137 1 98.38 264 LYS A O 1
ATOM 1999 N N . THR A 1 265 ? -8.375 -30.078 -5.078 1 98.56 265 THR A N 1
ATOM 2000 C CA . THR A 1 265 ? -8.523 -29.328 -3.836 1 98.56 265 THR A CA 1
ATOM 2001 C C . THR A 1 265 ? -9.586 -29.953 -2.945 1 98.56 265 THR A C 1
ATOM 2003 O O . THR A 1 265 ? -10.781 -29.906 -3.266 1 98.56 265 THR A O 1
ATOM 2006 N N . GLU A 1 266 ? -9.203 -30.5 -1.901 1 98 266 GLU A N 1
ATOM 2007 C CA . GLU A 1 266 ? -10.055 -31.078 -0.871 1 98 266 GLU A CA 1
ATOM 2008 C C . GLU A 1 266 ? -9.352 -31.094 0.484 1 98 266 GLU A C 1
ATOM 2010 O O . GLU A 1 266 ? -8.125 -31.016 0.553 1 98 266 GLU A O 1
ATOM 2015 N N . PRO A 1 267 ? -10.18 -31.156 1.561 1 98.19 267 PRO A N 1
ATOM 2016 C CA . PRO A 1 267 ? -9.531 -31.25 2.869 1 98.19 267 PRO A CA 1
ATOM 2017 C C . PRO A 1 267 ? -8.586 -32.438 2.98 1 98.19 267 PRO A C 1
ATOM 2019 O O . PRO A 1 267 ? -8.922 -33.531 2.537 1 98.19 267 PRO A O 1
ATOM 2022 N N . GLY A 1 268 ? -7.402 -32.188 3.51 1 98.12 268 GLY A N 1
ATOM 2023 C CA . GLY A 1 268 ? -6.418 -33.25 3.656 1 98.12 268 GLY A CA 1
ATOM 2024 C C . GLY A 1 268 ? -5.34 -33.219 2.59 1 98.12 268 GLY A C 1
ATOM 2025 O O . GLY A 1 268 ? -4.223 -33.688 2.812 1 98.12 268 GLY A O 1
ATOM 2026 N N . ALA A 1 269 ? -5.695 -32.719 1.373 1 98.5 269 ALA A N 1
ATOM 2027 C CA . ALA A 1 269 ? -4.656 -32.469 0.369 1 98.5 269 ALA A CA 1
ATOM 2028 C C . ALA A 1 269 ? -3.66 -31.422 0.839 1 98.5 269 ALA A C 1
ATOM 2030 O O . ALA A 1 269 ? -3.996 -30.562 1.651 1 98.5 269 ALA A O 1
ATOM 2031 N N . THR A 1 270 ? -2.432 -31.5 0.358 1 98.56 270 THR A N 1
ATOM 2032 C CA . THR A 1 270 ? -1.444 -30.469 0.685 1 98.56 270 THR A CA 1
ATOM 2033 C C . THR A 1 270 ? -1.336 -29.453 -0.439 1 98.56 270 THR A C 1
ATOM 2035 O O . THR A 1 270 ? -1.779 -29.703 -1.562 1 98.56 270 THR A O 1
ATOM 2038 N N . ALA A 1 271 ? -0.77 -28.297 -0.126 1 98.44 271 ALA A N 1
ATOM 2039 C CA . ALA A 1 271 ? -0.455 -27.312 -1.156 1 98.44 271 ALA A CA 1
ATOM 2040 C C . ALA A 1 271 ? 0.415 -27.922 -2.252 1 98.44 271 ALA A C 1
ATOM 2042 O O . ALA A 1 271 ? 0.232 -27.625 -3.436 1 98.44 271 ALA A O 1
ATOM 2043 N N . HIS A 1 272 ? 1.304 -28.797 -1.848 1 98.12 272 HIS A N 1
ATOM 2044 C CA . HIS A 1 272 ? 2.129 -29.531 -2.797 1 98.12 272 HIS A CA 1
ATOM 2045 C C . HIS A 1 272 ? 1.268 -30.344 -3.758 1 98.12 272 HIS A C 1
ATOM 2047 O O . HIS A 1 272 ? 1.479 -30.312 -4.973 1 98.12 272 HIS A O 1
ATOM 2053 N N . ASP A 1 273 ? 0.328 -31.078 -3.174 1 98.69 273 ASP A N 1
ATOM 2054 C CA . ASP A 1 273 ? -0.502 -31.969 -3.979 1 98.69 273 ASP A CA 1
ATOM 2055 C C . ASP A 1 273 ? -1.237 -31.203 -5.074 1 98.69 273 ASP A C 1
ATOM 2057 O O . ASP A 1 273 ? -1.284 -31.641 -6.223 1 98.69 273 ASP A O 1
ATOM 2061 N N . VAL A 1 274 ? -1.767 -30.094 -4.703 1 98.81 274 VAL A N 1
ATOM 2062 C CA . VAL A 1 274 ? -2.545 -29.297 -5.648 1 98.81 274 VAL A CA 1
ATOM 2063 C C . VAL A 1 274 ? -1.629 -28.75 -6.734 1 98.81 274 VAL A C 1
ATOM 2065 O O . VAL A 1 274 ? -1.921 -28.875 -7.926 1 98.81 274 VAL A O 1
ATOM 2068 N N . ASP A 1 275 ? -0.536 -28.172 -6.328 1 98.62 275 ASP A N 1
ATOM 2069 C CA . ASP A 1 275 ? 0.394 -27.625 -7.305 1 98.62 275 ASP A CA 1
ATOM 2070 C C . ASP A 1 275 ? 0.945 -28.719 -8.219 1 98.62 275 ASP A C 1
ATOM 2072 O O . ASP A 1 275 ? 1.06 -28.516 -9.43 1 98.62 275 ASP A O 1
ATOM 2076 N N . ASP A 1 276 ? 1.298 -29.797 -7.621 1 98.62 276 ASP A N 1
ATOM 2077 C CA . ASP A 1 276 ? 1.847 -30.891 -8.414 1 98.62 276 ASP A CA 1
ATOM 2078 C C . ASP A 1 276 ? 0.853 -31.344 -9.477 1 98.62 276 ASP A C 1
ATOM 2080 O O . ASP A 1 276 ? 1.231 -31.594 -10.625 1 98.62 276 ASP A O 1
ATOM 2084 N N . ALA A 1 277 ? -0.372 -31.469 -9.102 1 98.81 277 ALA A N 1
ATOM 2085 C CA . ALA A 1 277 ? -1.407 -31.891 -10.047 1 98.81 277 ALA A CA 1
ATOM 2086 C C . ALA A 1 277 ? -1.566 -30.875 -11.172 1 98.81 277 ALA A C 1
ATOM 2088 O O . ALA A 1 277 ? -1.638 -31.25 -12.344 1 98.81 277 ALA A O 1
ATOM 2089 N N . VAL A 1 278 ? -1.593 -29.609 -10.828 1 98.81 278 VAL A N 1
ATOM 2090 C CA . VAL A 1 278 ? -1.8 -28.531 -11.789 1 98.81 278 VAL A CA 1
ATOM 2091 C C . VAL A 1 278 ? -0.601 -28.453 -12.727 1 98.81 278 VAL A C 1
ATOM 2093 O O . VAL A 1 278 ? -0.761 -28.469 -13.953 1 98.81 278 VAL A O 1
ATOM 2096 N N . ILE A 1 279 ? 0.558 -28.406 -12.156 1 98.56 279 ILE A N 1
ATOM 2097 C CA . ILE A 1 279 ? 1.784 -28.234 -12.93 1 98.56 279 ILE A CA 1
ATOM 2098 C C . ILE A 1 279 ? 2.016 -29.453 -13.82 1 98.56 279 ILE A C 1
ATOM 2100 O O . ILE A 1 279 ? 2.506 -29.328 -14.945 1 98.56 279 ILE A O 1
ATOM 2104 N N . SER A 1 280 ? 1.663 -30.594 -13.328 1 98.81 280 SER A N 1
ATOM 2105 C CA . SER A 1 280 ? 1.824 -31.812 -14.117 1 98.81 280 SER A CA 1
ATOM 2106 C C . SER A 1 280 ? 0.993 -31.75 -15.391 1 98.81 280 SER A C 1
ATOM 2108 O O . SER A 1 280 ? 1.422 -32.25 -16.438 1 98.81 280 SER A O 1
ATOM 2110 N N . VAL A 1 281 ? -0.198 -31.188 -15.328 1 98.81 281 VAL A N 1
ATOM 2111 C CA . VAL A 1 281 ? -1.019 -31.016 -16.531 1 98.81 281 VAL A CA 1
ATOM 2112 C C . VAL A 1 281 ? -0.293 -30.125 -17.531 1 98.81 281 VAL A C 1
ATOM 2114 O O . VAL A 1 281 ? -0.256 -30.422 -18.719 1 98.81 281 VAL A O 1
ATOM 2117 N N . LEU A 1 282 ? 0.287 -29.047 -17.047 1 98.81 282 LEU A N 1
ATOM 2118 C CA . LEU A 1 282 ? 1.016 -28.125 -17.922 1 98.81 282 LEU A CA 1
ATOM 2119 C C . LEU A 1 282 ? 2.264 -28.781 -18.484 1 98.81 282 LEU A C 1
ATOM 2121 O O . LEU A 1 282 ? 2.549 -28.641 -19.688 1 98.81 282 LEU A O 1
ATOM 2125 N N . GLU A 1 283 ? 2.938 -29.516 -17.656 1 98.56 283 GLU A N 1
ATOM 2126 C CA . GLU A 1 283 ? 4.18 -30.156 -18.047 1 98.56 283 GLU A CA 1
ATOM 2127 C C . GLU A 1 283 ? 3.928 -31.234 -19.109 1 98.56 283 GLU A C 1
ATOM 2129 O O . GLU A 1 283 ? 4.793 -31.516 -19.953 1 98.56 283 GLU A O 1
ATOM 2134 N N . ALA A 1 284 ? 2.82 -31.844 -19.062 1 98.56 284 ALA A N 1
ATOM 2135 C CA . ALA A 1 284 ? 2.475 -32.938 -19.969 1 98.56 284 ALA A CA 1
ATOM 2136 C C . ALA A 1 284 ? 2.051 -32.375 -21.328 1 98.56 284 ALA A C 1
ATOM 2138 O O . ALA A 1 284 ? 1.842 -33.125 -22.281 1 98.56 284 ALA A O 1
ATOM 2139 N N . SER A 1 285 ? 1.981 -31.109 -21.484 1 98.38 285 SER A N 1
ATOM 2140 C CA . SER A 1 285 ? 1.566 -30.469 -22.734 1 98.38 285 SER A CA 1
ATOM 2141 C C . SER A 1 285 ? 2.771 -30.078 -23.578 1 98.38 285 SER A C 1
ATOM 2143 O O . SER A 1 285 ? 3.904 -30.078 -23.094 1 98.38 285 SER A O 1
ATOM 2145 N N . PRO A 1 286 ? 2.541 -29.703 -24.859 1 98.31 286 PRO A N 1
ATOM 2146 C CA . PRO A 1 286 ? 3.629 -29.219 -25.719 1 98.31 286 PRO A CA 1
ATOM 2147 C C . PRO A 1 286 ? 4.133 -27.844 -25.297 1 98.31 286 PRO A C 1
ATOM 2149 O O . PRO A 1 286 ? 5.027 -27.281 -25.938 1 98.31 286 PRO A O 1
ATOM 2152 N N . PHE A 1 287 ? 3.564 -27.266 -24.219 1 98.44 287 PHE A N 1
ATOM 2153 C CA . PHE A 1 287 ? 3.881 -25.891 -23.844 1 98.44 287 PHE A CA 1
ATOM 2154 C C . PHE A 1 287 ? 4.594 -25.844 -22.5 1 98.44 287 PHE A C 1
ATOM 2156 O O . PHE A 1 287 ? 4.527 -24.844 -21.797 1 98.44 287 PHE A O 1
ATOM 2163 N N . ALA A 1 288 ? 5.266 -26.922 -22.125 1 98.12 288 ALA A N 1
ATOM 2164 C CA . ALA A 1 288 ? 5.914 -27.047 -20.828 1 98.12 288 ALA A CA 1
ATOM 2165 C C . ALA A 1 288 ? 6.977 -25.969 -20.641 1 98.12 288 ALA A C 1
ATOM 2167 O O . ALA A 1 288 ? 7.203 -25.5 -19.516 1 98.12 288 ALA A O 1
ATOM 2168 N N . ASP A 1 289 ? 7.562 -25.562 -21.688 1 96.12 289 ASP A N 1
ATOM 2169 C CA . ASP A 1 289 ? 8.633 -24.578 -21.609 1 96.12 289 ASP A CA 1
ATOM 2170 C C . ASP A 1 289 ? 8.086 -23.188 -21.328 1 96.12 289 ASP A C 1
ATOM 2172 O O . ASP A 1 289 ? 8.852 -22.25 -21.078 1 96.12 289 ASP A O 1
ATOM 2176 N N . ARG A 1 290 ? 6.699 -23.062 -21.203 1 96.44 290 ARG A N 1
ATOM 2177 C CA . ARG A 1 290 ? 6.059 -21.781 -20.984 1 96.44 290 ARG A CA 1
ATOM 2178 C C . ARG A 1 290 ? 5.648 -21.609 -19.531 1 96.44 290 ARG A C 1
ATOM 2180 O O . ARG A 1 290 ? 5.023 -20.609 -19.156 1 96.44 290 ARG A O 1
ATOM 2187 N N . ILE A 1 291 ? 5.992 -22.656 -18.719 1 95.88 291 ILE A N 1
ATOM 2188 C CA . ILE A 1 291 ? 5.656 -22.609 -17.297 1 95.88 291 ILE A CA 1
ATOM 2189 C C . ILE A 1 291 ? 6.59 -21.625 -16.578 1 95.88 291 ILE A C 1
ATOM 2191 O O . ILE A 1 291 ? 7.812 -21.75 -16.672 1 95.88 291 ILE A O 1
ATOM 2195 N N . ARG A 1 292 ? 5.965 -20.609 -15.859 1 89.88 292 ARG A N 1
ATOM 2196 C CA . ARG A 1 292 ? 6.797 -19.609 -15.203 1 89.88 292 ARG A CA 1
ATOM 2197 C C . ARG A 1 292 ? 6.426 -19.469 -13.734 1 89.88 292 ARG A C 1
ATOM 2199 O O . ARG A 1 292 ? 7.207 -18.938 -12.938 1 89.88 292 ARG A O 1
ATOM 2206 N N . THR A 1 293 ? 5.285 -19.969 -13.297 1 90.31 293 THR A N 1
ATOM 2207 C CA . THR A 1 293 ? 4.785 -19.641 -11.969 1 90.31 293 THR A CA 1
ATOM 2208 C C . THR A 1 293 ? 4.246 -20.891 -11.273 1 90.31 293 THR A C 1
ATOM 2210 O O . THR A 1 293 ? 3.957 -21.891 -11.93 1 90.31 293 THR A O 1
ATOM 2213 N N . LYS A 1 294 ? 4.176 -20.812 -9.945 1 93.62 294 LYS A N 1
ATOM 2214 C CA . LYS A 1 294 ? 3.414 -21.797 -9.18 1 93.62 294 LYS A CA 1
ATOM 2215 C C . LYS A 1 294 ? 1.914 -21.609 -9.383 1 93.62 294 LYS A C 1
ATOM 2217 O O . LYS A 1 294 ? 1.489 -20.688 -10.086 1 93.62 294 LYS A O 1
ATOM 2222 N N . THR A 1 295 ? 1.162 -22.438 -8.727 1 97.5 295 THR A N 1
ATOM 2223 C CA . THR A 1 295 ? -0.272 -22.484 -8.984 1 97.5 295 THR A CA 1
ATOM 2224 C C . THR A 1 295 ? -0.982 -21.297 -8.328 1 97.5 295 THR A C 1
ATOM 2226 O O . THR A 1 295 ? -1.948 -20.766 -8.875 1 97.5 295 THR A O 1
ATOM 2229 N N . GLY A 1 296 ? -0.543 -20.984 -7.109 1 97.12 296 GLY A N 1
ATOM 2230 C CA . GLY A 1 296 ? -1.304 -19.906 -6.5 1 97.12 296 GLY A CA 1
ATOM 2231 C C . GLY A 1 296 ? -0.832 -19.562 -5.098 1 97.12 296 GLY A C 1
ATOM 2232 O O . GLY A 1 296 ? 0.293 -19.891 -4.719 1 97.12 296 GLY A O 1
ATOM 2233 N N . HIS A 1 297 ? -1.633 -18.797 -4.41 1 97.5 297 HIS A N 1
ATOM 2234 C CA . HIS A 1 297 ? -1.355 -18.312 -3.061 1 97.5 297 HIS A CA 1
ATOM 2235 C C . HIS A 1 297 ? -2.645 -18.125 -2.271 1 97.5 297 HIS A C 1
ATOM 2237 O O . HIS A 1 297 ? -3.727 -18.016 -2.855 1 97.5 297 HIS A O 1
ATOM 2243 N N . GLY A 1 298 ? -2.463 -18.141 -0.967 1 98.06 298 GLY A N 1
ATOM 2244 C CA . GLY A 1 298 ? -3.602 -17.797 -0.132 1 98.06 298 GLY A CA 1
ATOM 2245 C C . GLY A 1 298 ? -4.145 -16.406 -0.405 1 98.06 298 GLY A C 1
ATOM 2246 O O . GLY A 1 298 ? -3.461 -15.57 -1.009 1 98.06 298 GLY A O 1
ATOM 2247 N N . LEU A 1 299 ? -5.352 -16.172 0.053 1 98.44 299 LEU A N 1
ATOM 2248 C CA . LEU A 1 299 ? -6.082 -14.945 -0.233 1 98.44 299 LEU A CA 1
ATOM 2249 C C . LEU A 1 299 ? -6.965 -14.555 0.945 1 98.44 299 LEU A C 1
ATOM 2251 O O . LEU A 1 299 ? -7.621 -15.406 1.548 1 98.44 299 LEU A O 1
ATOM 2255 N N . GLY A 1 300 ? -7.008 -13.359 1.296 1 98.19 300 GLY A N 1
ATOM 2256 C CA . GLY A 1 300 ? -7.84 -12.82 2.361 1 98.19 300 GLY A CA 1
ATOM 2257 C C . GLY A 1 300 ? -7.754 -11.312 2.482 1 98.19 300 GLY A C 1
ATOM 2258 O O . GLY A 1 300 ? -8.023 -10.594 1.521 1 98.19 300 GLY A O 1
ATOM 2259 N N . ARG A 1 301 ? -7.297 -10.883 3.621 1 97.06 301 ARG A N 1
ATOM 2260 C CA . ARG A 1 301 ? -7.113 -9.453 3.836 1 97.06 301 ARG A CA 1
ATOM 2261 C C . ARG A 1 301 ? -5.91 -8.93 3.059 1 97.06 301 ARG A C 1
ATOM 2263 O O . ARG A 1 301 ? -5.883 -7.766 2.652 1 97.06 301 ARG A O 1
ATOM 2270 N N . ASP A 1 302 ? -5 -9.812 2.865 1 95.56 302 ASP A N 1
ATOM 2271 C CA . ASP A 1 302 ? -3.916 -9.562 1.922 1 95.56 302 ASP A CA 1
ATOM 2272 C C . ASP A 1 302 ? -4.141 -10.32 0.614 1 95.56 302 ASP A C 1
ATOM 2274 O O . ASP A 1 302 ? -4.691 -11.422 0.614 1 95.56 302 ASP A O 1
ATOM 2278 N N . VAL A 1 303 ? -3.652 -9.711 -0.447 1 96 303 VAL A N 1
ATOM 2279 C CA . VAL A 1 303 ? -3.807 -10.344 -1.754 1 96 303 VAL A CA 1
ATOM 2280 C C . VAL A 1 303 ? -2.971 -11.617 -1.813 1 96 303 VAL A C 1
ATOM 2282 O O . VAL A 1 303 ? -3.381 -12.609 -2.422 1 96 303 VAL A O 1
ATOM 2285 N N . HIS A 1 304 ? -1.79 -11.562 -1.193 1 94.62 304 HIS A N 1
ATOM 2286 C CA . HIS A 1 304 ? -0.944 -12.742 -1.059 1 94.62 304 HIS A CA 1
ATOM 2287 C C . HIS A 1 304 ? -0.794 -13.148 0.404 1 94.62 304 HIS A C 1
ATOM 2289 O O . HIS A 1 304 ? -0.267 -12.383 1.214 1 94.62 304 HIS A O 1
ATOM 2295 N N . GLU A 1 305 ? -1.238 -14.242 0.729 1 95.06 305 GLU A N 1
ATOM 2296 C CA . GLU A 1 305 ? -1.021 -14.836 2.045 1 95.06 305 GLU A CA 1
ATOM 2297 C C . GLU A 1 305 ? -0.897 -16.359 1.956 1 95.06 305 GLU A C 1
ATOM 2299 O O . GLU A 1 305 ? -0.965 -16.922 0.865 1 95.06 305 GLU A O 1
ATOM 2304 N N . ALA A 1 306 ? -0.535 -16.938 3.045 1 95 306 ALA A N 1
ATOM 2305 C CA . ALA A 1 306 ? -0.515 -18.391 3.094 1 95 306 ALA A CA 1
ATOM 2306 C C . ALA A 1 306 ? -1.922 -18.969 2.953 1 95 306 ALA A C 1
ATOM 2308 O O . ALA A 1 306 ? -2.904 -18.312 3.314 1 95 306 ALA A O 1
ATOM 2309 N N . PRO A 1 307 ? -1.996 -20.156 2.377 1 97 307 PRO A N 1
ATOM 2310 C CA . PRO A 1 307 ? -0.914 -21.031 1.928 1 97 307 PRO A CA 1
ATOM 2311 C C . PRO A 1 307 ? -0.461 -20.734 0.502 1 97 307 PRO A C 1
ATOM 2313 O O . PRO A 1 307 ? -1.278 -20.359 -0.344 1 97 307 PRO A O 1
ATOM 2316 N N . TYR A 1 308 ? 0.775 -20.922 0.282 1 96 308 TYR A N 1
ATOM 2317 C CA . TYR A 1 308 ? 1.288 -20.875 -1.082 1 96 308 TYR A CA 1
ATOM 2318 C C . TYR A 1 308 ? 1.166 -22.219 -1.77 1 96 308 TYR A C 1
ATOM 2320 O O . TYR A 1 308 ? 1.656 -23.234 -1.257 1 96 308 TYR A O 1
ATOM 2328 N N . ILE A 1 309 ? 0.516 -22.219 -2.83 1 98.06 309 ILE A N 1
ATOM 2329 C CA . ILE A 1 309 ? 0.265 -23.469 -3.559 1 98.06 309 ILE A CA 1
ATOM 2330 C C . ILE A 1 309 ? 1.427 -23.75 -4.508 1 98.06 309 ILE A C 1
ATOM 2332 O O . ILE A 1 309 ? 1.409 -23.32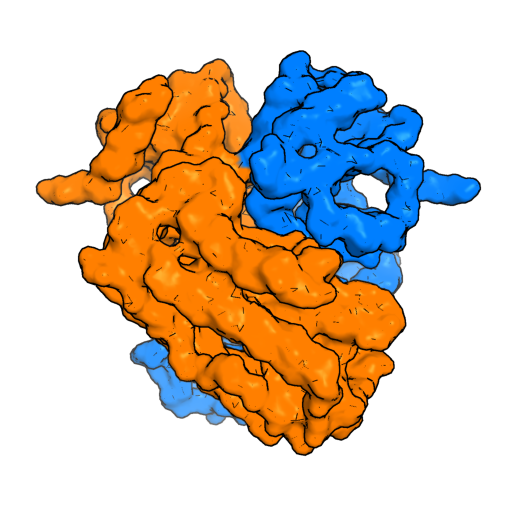8 -5.664 1 98.06 309 ILE A O 1
ATOM 2336 N N . MET A 1 310 ? 2.305 -24.516 -4.004 1 96.25 310 MET A N 1
ATOM 2337 C CA . MET A 1 310 ? 3.537 -24.797 -4.734 1 96.25 310 MET A CA 1
ATOM 2338 C C . MET A 1 310 ? 4.117 -26.156 -4.324 1 96.25 310 MET A C 1
ATOM 2340 O O . MET A 1 310 ? 3.986 -26.562 -3.172 1 96.25 310 MET A O 1
ATOM 2344 N N . ARG A 1 311 ? 4.758 -26.734 -5.277 1 96.5 311 ARG A N 1
ATOM 2345 C CA . ARG A 1 311 ? 5.469 -27.984 -4.988 1 96.5 311 ARG A CA 1
ATOM 2346 C C . ARG A 1 311 ? 6.441 -27.797 -3.828 1 96.5 311 ARG A C 1
ATOM 2348 O O . ARG A 1 311 ? 7.121 -26.766 -3.738 1 96.5 311 ARG A O 1
ATOM 2355 N N . GLY A 1 312 ? 6.449 -28.75 -2.912 1 95.38 312 GLY A N 1
ATOM 2356 C CA . GLY A 1 312 ? 7.344 -28.719 -1.766 1 95.38 312 GLY A CA 1
ATOM 2357 C C . GLY A 1 312 ? 6.691 -28.141 -0.518 1 95.38 312 GLY A C 1
ATOM 2358 O O . GLY A 1 312 ? 7.219 -28.297 0.586 1 95.38 312 GLY A O 1
ATOM 2359 N N . ASN A 1 313 ? 5.551 -27.5 -0.61 1 96.06 313 ASN A N 1
ATOM 2360 C CA . ASN A 1 313 ? 4.852 -26.969 0.556 1 96.06 313 ASN A CA 1
ATOM 2361 C C . ASN A 1 313 ? 3.957 -28.031 1.198 1 96.06 313 ASN A C 1
ATOM 2363 O O . ASN A 1 313 ? 2.947 -28.422 0.617 1 96.06 313 ASN A O 1
ATOM 2367 N N . PRO A 1 314 ? 4.254 -28.469 2.354 1 96.62 314 PRO A N 1
ATOM 2368 C CA . PRO A 1 314 ? 3.521 -29.562 2.982 1 96.62 314 PRO A CA 1
ATOM 2369 C C . PRO A 1 314 ? 2.246 -29.109 3.682 1 96.62 314 PRO A C 1
ATOM 2371 O O . PRO A 1 314 ? 1.531 -29.922 4.273 1 96.62 314 PRO A O 1
ATOM 2374 N N . GLN A 1 315 ? 1.918 -27.844 3.65 1 97 315 GLN A N 1
ATOM 2375 C CA . GLN A 1 315 ? 0.728 -27.312 4.316 1 97 315 GLN A CA 1
ATOM 2376 C C . GLN A 1 315 ? -0.515 -28.109 3.914 1 97 315 GLN A C 1
ATOM 2378 O O . GLN A 1 315 ? -0.833 -28.203 2.727 1 97 315 GLN A O 1
ATOM 2383 N N . VAL A 1 316 ? -1.197 -28.656 4.898 1 98.38 316 VAL A N 1
ATOM 2384 C CA . VAL A 1 316 ? -2.441 -29.391 4.664 1 98.38 316 VAL A CA 1
ATOM 2385 C C . VAL A 1 316 ? -3.594 -28.406 4.496 1 98.38 316 VAL A C 1
ATOM 2387 O O . VAL A 1 316 ? -3.746 -27.469 5.297 1 98.38 316 VAL A O 1
ATOM 2390 N N . LEU A 1 317 ? -4.316 -28.562 3.473 1 98.56 317 LEU A N 1
ATOM 2391 C CA . LEU A 1 317 ? -5.5 -27.75 3.238 1 98.56 317 LEU A CA 1
ATOM 2392 C C . LEU A 1 317 ? -6.645 -28.156 4.156 1 98.56 317 LEU A C 1
ATOM 2394 O O . LEU A 1 317 ? -6.883 -29.344 4.355 1 98.56 317 LEU A O 1
ATOM 2398 N N . GLU A 1 318 ? -7.238 -27.234 4.762 1 98.56 318 GLU A N 1
ATOM 2399 C CA . GLU A 1 318 ? -8.328 -27.453 5.707 1 98.56 318 GLU A CA 1
ATOM 2400 C C . GLU A 1 318 ? -9.539 -26.594 5.363 1 98.56 318 GLU A C 1
ATOM 2402 O O . GLU A 1 318 ? -9.406 -25.547 4.734 1 98.56 318 GLU A O 1
ATOM 2407 N N . PRO A 1 319 ? -10.75 -27.109 5.809 1 98.56 319 PRO A N 1
ATOM 2408 C CA . PRO A 1 319 ? -11.945 -26.297 5.555 1 98.56 319 PRO A CA 1
ATOM 2409 C C . PRO A 1 319 ? -11.797 -24.859 6.043 1 98.56 319 PRO A C 1
ATOM 2411 O O . PRO A 1 319 ? -11.281 -24.625 7.141 1 98.56 319 PRO A O 1
ATOM 2414 N N . GLY A 1 320 ? -12.18 -23.922 5.191 1 98.5 320 GLY A N 1
ATOM 2415 C CA . GLY A 1 320 ? -12.109 -22.516 5.535 1 98.5 320 GLY A CA 1
ATOM 2416 C C . GLY A 1 320 ? -10.922 -21.812 4.914 1 98.5 320 GLY A C 1
ATOM 2417 O O . GLY A 1 320 ? -10.859 -20.578 4.895 1 98.5 320 GLY A O 1
ATOM 2418 N N . MET A 1 321 ? -9.961 -22.531 4.398 1 98.69 321 MET A N 1
ATOM 2419 C CA . MET A 1 321 ? -8.844 -21.922 3.689 1 98.69 321 MET A CA 1
ATOM 2420 C C . MET A 1 321 ? -9.266 -21.453 2.301 1 98.69 321 MET A C 1
ATOM 2422 O O . MET A 1 321 ? -10.094 -22.094 1.65 1 98.69 321 MET A O 1
ATOM 2426 N N . VAL A 1 322 ? -8.789 -20.312 1.921 1 98.81 322 VAL A N 1
ATOM 2427 C CA . VAL A 1 322 ? -9.047 -19.75 0.597 1 98.81 322 VAL A CA 1
ATOM 2428 C C . VAL A 1 322 ? -7.727 -19.484 -0.117 1 98.81 322 VAL A C 1
ATOM 2430 O O . VAL A 1 322 ? -6.777 -18.984 0.49 1 98.81 322 VAL A O 1
ATOM 2433 N N . PHE A 1 323 ? -7.578 -19.859 -1.352 1 98.81 323 PHE A N 1
ATOM 2434 C CA . PHE A 1 323 ? -6.383 -19.578 -2.143 1 98.81 323 PHE A CA 1
ATOM 2435 C C . PHE A 1 323 ? -6.742 -19.375 -3.609 1 98.81 323 PHE A C 1
ATOM 2437 O O . PHE A 1 323 ? -7.879 -19.625 -4.016 1 98.81 323 PHE A O 1
ATOM 2444 N N . THR A 1 324 ? -5.859 -18.844 -4.355 1 98.75 324 THR A N 1
ATOM 2445 C CA . THR A 1 324 ? -6.023 -18.656 -5.797 1 98.75 324 THR A CA 1
ATOM 2446 C C . THR A 1 324 ? -5.551 -19.906 -6.551 1 98.75 324 THR A C 1
ATOM 2448 O O . THR A 1 324 ? -4.539 -20.5 -6.191 1 98.75 324 THR A O 1
ATOM 2451 N N . ASN A 1 325 ? -6.312 -20.359 -7.434 1 98.81 325 ASN A N 1
ATOM 2452 C CA . ASN A 1 325 ? -5.949 -21.328 -8.461 1 98.81 325 ASN A CA 1
ATOM 2453 C C . ASN A 1 325 ? -5.723 -20.656 -9.812 1 98.81 325 ASN A C 1
ATOM 2455 O O . ASN A 1 325 ? -6.676 -20.406 -10.555 1 98.81 325 ASN A O 1
ATOM 2459 N N . GLU A 1 326 ? -4.391 -20.422 -10.086 1 98.62 326 GLU A N 1
ATOM 2460 C CA . GLU A 1 326 ? -4.133 -19.5 -11.195 1 98.62 326 GLU A CA 1
ATOM 2461 C C . GLU A 1 326 ? -3.01 -20.016 -12.086 1 98.62 326 GLU A C 1
ATOM 2463 O O . GLU A 1 326 ? -2.047 -19.297 -12.359 1 98.62 326 GLU A O 1
ATOM 2468 N N . PRO A 1 327 ? -3.188 -21.203 -12.633 1 98.5 327 PRO A N 1
ATOM 2469 C CA . PRO A 1 327 ? -2.174 -21.656 -13.586 1 98.5 327 PRO A CA 1
ATOM 2470 C C . PRO A 1 327 ? -2.045 -20.75 -14.797 1 98.5 327 PRO A C 1
ATOM 2472 O O . PRO A 1 327 ? -2.992 -20.031 -15.141 1 98.5 327 PRO A O 1
ATOM 2475 N N . GLY A 1 328 ? -0.87 -20.766 -15.367 1 97.88 328 GLY A N 1
ATOM 2476 C CA . GLY A 1 328 ? -0.625 -19.953 -16.547 1 97.88 328 GLY A CA 1
ATOM 2477 C C . GLY A 1 328 ? 0.525 -20.469 -17.391 1 97.88 328 GLY A C 1
ATOM 2478 O O . GLY A 1 328 ? 1.34 -21.266 -16.922 1 97.88 328 GLY A O 1
ATOM 2479 N N . LEU A 1 329 ? 0.526 -20.141 -18.625 1 98.06 329 LEU A N 1
ATOM 2480 C CA . LEU A 1 329 ? 1.582 -20.375 -19.609 1 98.06 329 LEU A CA 1
ATOM 2481 C C . LEU A 1 329 ? 1.978 -19.078 -20.297 1 98.06 329 LEU A C 1
ATOM 2483 O O . LEU A 1 329 ? 1.114 -18.328 -20.766 1 98.06 329 LEU A O 1
ATOM 2487 N N . TYR A 1 330 ? 3.285 -18.844 -20.391 1 96.38 330 TYR A N 1
ATOM 2488 C CA . TYR A 1 330 ? 3.746 -17.531 -20.844 1 96.38 330 TYR A CA 1
ATOM 2489 C C . TYR A 1 330 ? 4.902 -17.688 -21.828 1 96.38 330 TYR A C 1
ATOM 2491 O O . TYR A 1 330 ? 5.902 -18.344 -21.516 1 96.38 330 TYR A O 1
ATOM 2499 N N . ARG A 1 331 ? 4.785 -17.156 -22.938 1 95.62 331 ARG A N 1
ATOM 2500 C CA . ARG A 1 331 ? 5.875 -17.047 -23.891 1 95.62 331 ARG A CA 1
ATOM 2501 C C . ARG A 1 331 ? 6.238 -15.578 -24.141 1 95.62 331 ARG A C 1
ATOM 2503 O O . ARG A 1 331 ? 5.445 -14.82 -24.703 1 95.62 331 ARG A O 1
ATOM 2510 N N . THR A 1 332 ? 7.398 -15.234 -23.688 1 89.31 332 THR A N 1
ATOM 2511 C CA . THR A 1 332 ? 7.859 -13.859 -23.844 1 89.31 332 THR A CA 1
ATOM 2512 C C . THR A 1 332 ? 8.492 -13.656 -25.219 1 89.31 332 THR A C 1
ATOM 2514 O O . THR A 1 332 ? 8.867 -14.625 -25.891 1 89.31 332 THR A O 1
ATOM 2517 N N . GLY A 1 333 ? 8.602 -12.438 -25.641 1 87.69 333 GLY A N 1
ATOM 2518 C CA . GLY A 1 333 ? 9.25 -12.094 -26.891 1 87.69 333 GLY A CA 1
ATOM 2519 C C . GLY A 1 333 ? 8.273 -11.867 -28.031 1 87.69 333 GLY A C 1
ATOM 2520 O O . GLY A 1 333 ? 7.059 -11.852 -27.812 1 87.69 333 GLY A O 1
ATOM 2521 N N . PRO A 1 334 ? 8.797 -11.641 -29.219 1 88.06 334 PRO A N 1
ATOM 2522 C CA . PRO A 1 334 ? 7.926 -11.328 -30.359 1 88.06 334 PRO A CA 1
ATOM 2523 C C . PRO A 1 334 ? 6.953 -12.461 -30.688 1 88.06 334 PRO A C 1
ATOM 2525 O O . PRO A 1 334 ? 7.363 -13.625 -30.781 1 88.06 334 PRO A O 1
ATOM 2528 N N . GLY A 1 335 ? 5.719 -12.117 -30.781 1 90.69 335 GLY A N 1
ATOM 2529 C CA . GLY A 1 335 ? 4.684 -13.078 -31.109 1 90.69 335 GLY A CA 1
ATOM 2530 C C . GLY A 1 335 ? 4.215 -13.883 -29.906 1 90.69 335 GLY A C 1
ATOM 2531 O O . GLY A 1 335 ? 3.316 -14.719 -30.031 1 90.69 335 GLY A O 1
ATOM 2532 N N . GLY A 1 336 ? 4.812 -13.602 -28.844 1 95.44 336 GLY A N 1
ATOM 2533 C CA . GLY A 1 336 ? 4.445 -14.32 -27.625 1 95.44 336 GLY A CA 1
ATOM 2534 C C . GLY A 1 336 ? 3.189 -13.773 -26.969 1 95.44 336 GLY A C 1
ATOM 2535 O O . GLY A 1 336 ? 2.693 -12.719 -27.359 1 95.44 336 GLY A O 1
ATOM 2536 N N . PHE A 1 337 ? 2.635 -14.555 -26.109 1 97.69 337 PHE A N 1
ATOM 2537 C CA . PHE A 1 337 ? 1.493 -14.172 -25.281 1 97.69 337 PHE A CA 1
ATOM 2538 C C . PHE A 1 337 ? 1.396 -15.055 -24.047 1 97.69 337 PHE A C 1
ATOM 2540 O O . PHE A 1 337 ? 2.041 -16.094 -23.969 1 97.69 337 PHE A O 1
ATOM 2547 N N . GLY A 1 338 ? 0.66 -14.57 -23.062 1 97.81 338 GLY A N 1
ATOM 2548 C CA . GLY A 1 338 ? 0.396 -15.32 -21.844 1 97.81 338 GLY A CA 1
ATOM 2549 C C . GLY A 1 338 ? -1.076 -15.617 -21.641 1 97.81 338 GLY A C 1
ATOM 2550 O O . GLY A 1 338 ? -1.938 -14.836 -22.047 1 97.81 338 GLY A O 1
ATOM 2551 N N . VAL A 1 339 ? -1.334 -16.766 -21.141 1 98.5 339 VAL A N 1
ATOM 2552 C CA . VAL A 1 339 ? -2.676 -17.141 -20.688 1 98.5 339 VAL A CA 1
ATOM 2553 C C . VAL A 1 339 ? -2.652 -17.5 -19.203 1 98.5 339 VAL A C 1
ATOM 2555 O O . VAL A 1 339 ? -1.77 -18.234 -18.75 1 98.5 339 VAL A O 1
ATOM 2558 N N . ARG A 1 340 ? -3.496 -16.969 -18.469 1 98.56 340 ARG A N 1
ATOM 2559 C CA . ARG A 1 340 ? -3.736 -17.297 -17.062 1 98.56 340 ARG A CA 1
ATOM 2560 C C . ARG A 1 340 ? -5.23 -17.328 -16.766 1 98.56 340 ARG A C 1
ATOM 2562 O O . ARG A 1 340 ? -5.988 -16.484 -17.234 1 98.56 340 ARG A O 1
ATOM 2569 N N . ILE A 1 341 ? -5.668 -18.281 -16.125 1 98.81 341 ILE A N 1
ATOM 2570 C CA . ILE A 1 341 ? -7.027 -18.406 -15.617 1 98.81 341 ILE A CA 1
ATOM 2571 C C . ILE A 1 341 ? -6.992 -18.562 -14.102 1 98.81 341 ILE A C 1
ATOM 2573 O O . ILE A 1 341 ? -6.391 -19.516 -13.578 1 98.81 341 ILE A O 1
ATOM 2577 N N . GLU A 1 342 ? -7.598 -17.641 -13.406 1 98.81 342 GLU A N 1
ATOM 2578 C CA . GLU A 1 342 ? -7.453 -17.609 -11.961 1 98.81 342 GLU A CA 1
ATOM 2579 C C . GLU A 1 342 ? -8.812 -17.547 -11.273 1 98.81 342 GLU A C 1
ATOM 2581 O O . GLU A 1 342 ? -9.641 -16.688 -11.586 1 98.81 342 GLU A O 1
ATOM 2586 N N . ASP A 1 343 ? -9.039 -18.422 -10.359 1 98.81 343 ASP A N 1
ATOM 2587 C CA . ASP A 1 343 ? -10.203 -18.469 -9.484 1 98.81 343 ASP A CA 1
ATOM 2588 C C . ASP A 1 343 ? -9.789 -18.391 -8.016 1 98.81 343 ASP A C 1
ATOM 2590 O O . ASP A 1 343 ? -8.68 -18.781 -7.656 1 98.81 343 ASP A O 1
ATOM 2594 N N . ASP A 1 344 ? -10.68 -17.828 -7.246 1 98.88 344 ASP A N 1
ATOM 2595 C CA . ASP A 1 344 ? -10.57 -17.922 -5.793 1 98.88 344 ASP A CA 1
ATOM 2596 C C . ASP A 1 344 ? -11.32 -19.156 -5.262 1 98.88 344 ASP A C 1
ATOM 2598 O O . ASP A 1 344 ? -12.531 -19.281 -5.453 1 98.88 344 ASP A O 1
ATOM 2602 N N . VAL A 1 345 ? -10.609 -20 -4.57 1 98.81 345 VAL A N 1
ATOM 2603 C CA . VAL A 1 345 ? -11.141 -21.312 -4.211 1 98.81 345 VAL A CA 1
ATOM 2604 C C . VAL A 1 345 ? -11.234 -21.438 -2.691 1 98.81 345 VAL A C 1
ATOM 2606 O O . VAL A 1 345 ? -10.266 -21.141 -1.98 1 98.81 345 VAL A O 1
ATOM 2609 N N . LEU A 1 346 ? -12.375 -21.859 -2.186 1 98.81 346 LEU A N 1
ATOM 2610 C CA . LEU A 1 346 ? -12.617 -22.172 -0.778 1 98.81 346 LEU A CA 1
ATOM 2611 C C . LEU A 1 346 ? -12.539 -23.672 -0.522 1 98.81 346 LEU A C 1
ATOM 2613 O O . LEU A 1 346 ? -13.219 -24.453 -1.195 1 98.81 346 LEU A O 1
ATOM 2617 N N . VAL A 1 347 ? -11.703 -24.078 0.36 1 98.81 347 VAL A N 1
ATOM 2618 C CA . VAL A 1 347 ? -11.719 -25.469 0.808 1 98.81 347 VAL A CA 1
ATOM 2619 C C . VAL A 1 347 ? -12.914 -25.703 1.725 1 98.81 347 VAL A C 1
ATOM 2621 O O . VAL A 1 347 ? -13.117 -24.969 2.691 1 98.81 347 VAL A O 1
ATOM 2624 N N . THR A 1 348 ? -13.727 -26.656 1.406 1 98.19 348 THR A N 1
ATOM 2625 C CA . THR A 1 348 ? -14.898 -26.984 2.209 1 98.19 348 THR A CA 1
ATOM 2626 C C . THR A 1 348 ? -14.68 -28.266 2.998 1 98.19 348 THR A C 1
ATOM 2628 O O . THR A 1 348 ? -13.594 -28.844 2.973 1 98.19 348 THR A O 1
ATOM 2631 N N . GLU A 1 349 ? -15.719 -28.688 3.684 1 97.75 349 GLU A N 1
ATOM 2632 C CA . GLU A 1 349 ? -15.617 -29.875 4.523 1 97.75 349 GLU A CA 1
ATOM 2633 C C . GLU A 1 349 ? -15.445 -31.141 3.676 1 97.75 349 GLU A C 1
ATOM 2635 O O . GLU A 1 349 ? -14.852 -32.125 4.129 1 97.75 349 GLU A O 1
ATOM 2640 N N . THR A 1 350 ? -15.922 -31.094 2.432 1 96.75 350 THR A N 1
ATOM 2641 C CA . THR A 1 350 ? -15.945 -32.312 1.638 1 96.75 350 THR A CA 1
ATOM 2642 C C . THR A 1 350 ? -15.227 -32.094 0.307 1 96.75 350 THR A C 1
ATOM 2644 O O . THR A 1 350 ? -15.141 -33.031 -0.506 1 96.75 350 THR A O 1
ATOM 2647 N N . GLY A 1 351 ? -14.781 -31 0.066 1 97.5 351 GLY A N 1
ATOM 2648 C CA . GLY A 1 351 ? -14.117 -30.672 -1.186 1 97.5 351 GLY A CA 1
ATOM 2649 C C . GLY A 1 351 ? -13.719 -29.203 -1.277 1 97.5 351 GLY A C 1
ATOM 2650 O O . GLY A 1 351 ? -13.086 -28.672 -0.367 1 97.5 351 GLY A O 1
ATOM 2651 N N . SER A 1 352 ? -14.07 -28.625 -2.396 1 97.94 352 SER A N 1
ATOM 2652 C CA . SER A 1 352 ? -13.805 -27.203 -2.602 1 97.94 352 SER A CA 1
ATOM 2653 C C . SER A 1 352 ? -14.938 -26.547 -3.373 1 97.94 352 SER A C 1
ATOM 2655 O O . SER A 1 352 ? -15.789 -27.219 -3.949 1 97.94 352 SER A O 1
ATOM 2657 N N . ARG A 1 353 ? -14.992 -25.297 -3.244 1 98.12 353 ARG A N 1
ATOM 2658 C CA . ARG A 1 353 ? -15.945 -24.453 -3.973 1 98.12 353 ARG A CA 1
ATOM 2659 C C . ARG A 1 353 ? -15.25 -23.234 -4.566 1 98.12 353 ARG A C 1
ATOM 2661 O O . ARG A 1 353 ? -14.555 -22.5 -3.859 1 98.12 353 ARG A O 1
ATOM 2668 N N . SER A 1 354 ? -15.445 -23.125 -5.848 1 98.62 354 SER A N 1
ATOM 2669 C CA . SER A 1 354 ? -14.961 -21.875 -6.445 1 98.62 354 SER A CA 1
ATOM 2670 C C . SER A 1 354 ? -15.836 -20.703 -6.035 1 98.62 354 SER A C 1
ATOM 2672 O O . SER A 1 354 ? -17.047 -20.719 -6.242 1 98.62 354 SER A O 1
ATOM 2674 N N . LEU A 1 355 ? -15.211 -19.703 -5.441 1 98.69 355 LEU A N 1
ATOM 2675 C CA . LEU A 1 355 ? -15.938 -18.484 -5.121 1 98.69 355 LEU A CA 1
ATOM 2676 C C . LEU A 1 355 ? -16.094 -17.594 -6.355 1 98.69 355 LEU A C 1
ATOM 2678 O O . LEU A 1 355 ? -16.969 -16.734 -6.402 1 98.69 355 LEU A O 1
ATOM 2682 N N . THR A 1 356 ? -15.18 -17.766 -7.332 1 98.56 356 THR A N 1
ATOM 2683 C CA . THR A 1 356 ? -15.281 -17.109 -8.633 1 98.56 356 THR A CA 1
ATOM 2684 C C . THR A 1 356 ? -16.234 -17.859 -9.547 1 98.56 356 THR A C 1
ATOM 2686 O O . THR A 1 356 ? -16.109 -19.078 -9.727 1 98.56 356 THR A O 1
ATOM 2689 N N . THR A 1 357 ? -17.109 -17.141 -10.117 1 98.31 357 THR A N 1
ATOM 2690 C CA . THR A 1 357 ? -18.109 -17.812 -10.945 1 98.31 357 THR A CA 1
ATOM 2691 C C . THR A 1 357 ? -18.062 -17.297 -12.375 1 98.31 357 THR A C 1
ATOM 2693 O O . THR A 1 357 ? -18.781 -17.781 -13.242 1 98.31 357 THR A O 1
ATOM 2696 N N . PHE A 1 358 ? -17.234 -16.344 -12.641 1 98.44 358 PHE A N 1
ATOM 2697 C CA . PHE A 1 358 ? -17.125 -15.797 -13.992 1 98.44 358 PHE A CA 1
ATOM 2698 C C . PHE A 1 358 ? -16.75 -16.891 -14.984 1 98.44 358 PHE A C 1
ATOM 2700 O O . PHE A 1 358 ? -15.898 -17.734 -14.711 1 98.44 358 PHE A O 1
ATOM 2707 N N . PRO A 1 359 ? -17.375 -16.906 -16.125 1 97.81 359 PRO A N 1
ATOM 2708 C CA . PRO A 1 359 ? -17.094 -17.953 -17.094 1 97.81 359 PRO A CA 1
ATOM 2709 C C . PRO A 1 359 ? -15.602 -18.078 -17.438 1 97.81 359 PRO A C 1
ATOM 2711 O O . PRO A 1 359 ? -14.898 -17.062 -17.484 1 97.81 359 PRO A O 1
ATOM 2714 N N . LYS A 1 360 ? -15.078 -19.312 -17.641 1 97.19 360 LYS A N 1
ATOM 2715 C CA . LYS A 1 360 ? -13.656 -19.516 -17.906 1 97.19 360 LYS A CA 1
ATOM 2716 C C . LYS A 1 360 ? -13.438 -20.125 -19.281 1 97.19 360 LYS A C 1
ATOM 2718 O O . LYS A 1 360 ? -12.305 -20.438 -19.656 1 97.19 360 LYS A O 1
ATOM 2723 N N . GLU A 1 361 ? -14.555 -20.344 -20.016 1 97.19 361 GLU A N 1
ATOM 2724 C CA . GLU A 1 361 ? -14.375 -20.781 -21.391 1 97.19 361 GLU A CA 1
ATOM 2725 C C . GLU A 1 361 ? -13.688 -19.703 -22.234 1 97.19 361 GLU A C 1
ATOM 2727 O O . GLU A 1 361 ? -13.836 -18.5 -21.953 1 97.19 361 GLU A O 1
ATOM 2732 N N . LEU A 1 362 ? -12.984 -20.234 -23.234 1 98.38 362 LEU A N 1
ATOM 2733 C CA . LEU A 1 362 ? -12.328 -19.266 -24.125 1 98.38 362 LEU A CA 1
ATOM 2734 C C . LEU A 1 362 ? -13.336 -18.266 -24.656 1 98.38 362 LEU A C 1
ATOM 2736 O O . LEU A 1 362 ? -14.398 -18.641 -25.172 1 98.38 362 LEU A O 1
ATOM 2740 N N . LYS A 1 363 ? -13.062 -17 -24.484 1 98.19 363 LYS A N 1
ATOM 2741 C CA . LYS A 1 363 ? -13.953 -15.938 -24.938 1 98.19 363 LYS A CA 1
ATOM 2742 C C . LYS A 1 363 ? -13.266 -15.031 -25.953 1 98.19 363 LYS A C 1
ATOM 2744 O O . LYS A 1 363 ? -12.102 -14.648 -25.766 1 98.19 363 LYS A O 1
ATOM 2749 N N . VAL A 1 364 ? -13.93 -14.828 -27.031 1 98.38 364 VAL A N 1
ATOM 2750 C CA . VAL A 1 364 ? -13.492 -13.844 -28.016 1 98.38 364 VAL A CA 1
ATOM 2751 C C . VAL A 1 364 ? -14.344 -12.586 -27.906 1 98.38 364 VAL A C 1
ATOM 2753 O O . VAL A 1 364 ? -15.57 -12.656 -27.891 1 98.38 364 VAL A O 1
ATOM 2756 N N . VAL A 1 365 ? -13.695 -11.469 -27.75 1 98.06 365 VAL A N 1
ATOM 2757 C CA . VAL A 1 365 ? -14.414 -10.211 -27.609 1 98.06 365 VAL A CA 1
ATOM 2758 C C . VAL A 1 365 ? -14.047 -9.281 -28.766 1 98.06 365 VAL A C 1
ATOM 2760 O O . VAL A 1 365 ? -13.086 -9.531 -29.5 1 98.06 365 VAL A O 1
ATOM 2763 N N . GLY A 1 366 ? -14.836 -8.133 -28.891 1 91.06 366 GLY A N 1
ATOM 2764 C CA . GLY A 1 366 ? -14.57 -7.125 -29.891 1 91.06 366 GLY A CA 1
ATOM 2765 C C . GLY A 1 366 ? -15.023 -7.535 -31.281 1 91.06 366 GLY A C 1
ATOM 2766 O O . GLY A 1 366 ? -15.078 -8.727 -31.609 1 91.06 366 GLY A O 1
ATOM 2767 N N . MET B 1 1 ? 31.766 8.242 -16.734 1 50.81 1 MET B N 1
ATOM 2768 C CA . MET B 1 1 ? 30.359 7.906 -16.594 1 50.81 1 MET B CA 1
ATOM 2769 C C . MET B 1 1 ? 29.844 8.258 -15.203 1 50.81 1 MET B C 1
ATOM 2771 O O . MET B 1 1 ? 30.516 8.016 -14.203 1 50.81 1 MET B O 1
ATOM 2775 N N . THR B 1 2 ? 28.859 9.211 -15 1 75.81 2 THR B N 1
ATOM 2776 C CA . THR B 1 2 ? 28.453 9.773 -13.719 1 75.81 2 THR B CA 1
ATOM 2777 C C . THR B 1 2 ? 27.922 8.688 -12.789 1 75.81 2 THR B C 1
ATOM 2779 O O . THR B 1 2 ? 27.156 7.824 -13.211 1 75.81 2 THR B O 1
ATOM 2782 N N . ASP B 1 3 ? 28.609 8.461 -11.672 1 91.5 3 ASP B N 1
ATOM 2783 C CA . ASP B 1 3 ? 28.219 7.496 -10.648 1 91.5 3 ASP B CA 1
ATOM 2784 C C . ASP B 1 3 ? 26.812 7.797 -10.109 1 91.5 3 ASP B C 1
ATOM 2786 O O . ASP B 1 3 ? 26.641 8.727 -9.32 1 91.5 3 ASP B O 1
ATOM 2790 N N . ARG B 1 4 ? 25.859 7.066 -10.57 1 94.88 4 ARG B N 1
ATOM 2791 C CA . ARG B 1 4 ? 24.484 7.336 -10.18 1 94.88 4 ARG B CA 1
ATOM 2792 C C . ARG B 1 4 ? 24.281 7.094 -8.695 1 94.88 4 ARG B C 1
ATOM 2794 O O . ARG B 1 4 ? 23.25 7.473 -8.133 1 94.88 4 ARG B O 1
ATOM 2801 N N . TYR B 1 5 ? 25.328 6.52 -8.055 1 97.56 5 TYR B N 1
ATOM 2802 C CA . TYR B 1 5 ? 25.188 6.191 -6.641 1 97.56 5 TYR B CA 1
ATOM 2803 C C . TYR B 1 5 ? 25.922 7.207 -5.77 1 97.56 5 TYR B C 1
ATOM 2805 O O . TYR B 1 5 ? 26.031 7.027 -4.551 1 97.56 5 TYR B O 1
ATOM 2813 N N . ALA B 1 6 ? 26.391 8.242 -6.285 1 97.56 6 ALA B N 1
ATOM 2814 C CA . ALA B 1 6 ? 27.25 9.188 -5.586 1 97.56 6 ALA B CA 1
ATOM 2815 C C . ALA B 1 6 ? 26.594 9.695 -4.309 1 97.56 6 ALA B C 1
ATOM 2817 O O . ALA B 1 6 ? 27.234 9.773 -3.258 1 97.56 6 ALA B O 1
ATOM 2818 N N . ALA B 1 7 ? 25.344 10.016 -4.352 1 97.75 7 ALA B N 1
ATOM 2819 C CA . ALA B 1 7 ? 24.641 10.555 -3.191 1 97.75 7 ALA B CA 1
ATOM 2820 C C . ALA B 1 7 ? 24.516 9.508 -2.088 1 97.75 7 ALA B C 1
ATOM 2822 O O . ALA B 1 7 ? 24.641 9.82 -0.904 1 97.75 7 ALA B O 1
ATOM 2823 N N . HIS B 1 8 ? 24.219 8.266 -2.449 1 98.56 8 HIS B N 1
ATOM 2824 C CA . HIS B 1 8 ? 24.109 7.176 -1.481 1 98.56 8 HIS B CA 1
ATOM 2825 C C . HIS B 1 8 ? 25.453 6.863 -0.845 1 98.56 8 HIS B C 1
ATOM 2827 O O . HIS B 1 8 ? 25.547 6.609 0.359 1 98.56 8 HIS B O 1
ATOM 2833 N N . ARG B 1 9 ? 26.484 6.914 -1.683 1 98.5 9 ARG B N 1
ATOM 2834 C CA . ARG B 1 9 ? 27.828 6.703 -1.169 1 98.5 9 ARG B CA 1
ATOM 2835 C C . ARG B 1 9 ? 28.219 7.793 -0.175 1 98.5 9 ARG B C 1
ATOM 2837 O O . ARG B 1 9 ? 28.859 7.516 0.839 1 98.5 9 ARG B O 1
ATOM 2844 N N . ALA B 1 10 ? 27.844 8.969 -0.468 1 98.5 10 ALA B N 1
ATOM 2845 C CA . ALA B 1 10 ? 28.109 10.078 0.444 1 98.5 10 ALA B CA 1
ATOM 2846 C C . ALA B 1 10 ? 27.406 9.875 1.78 1 98.5 10 ALA B C 1
ATOM 2848 O O . ALA B 1 10 ? 27.969 10.148 2.84 1 98.5 10 ALA B O 1
ATOM 2849 N N . ILE B 1 11 ? 26.188 9.375 1.749 1 98.5 11 ILE B N 1
ATOM 2850 C CA . ILE B 1 11 ? 25.438 9.086 2.967 1 98.5 11 ILE B CA 1
ATOM 2851 C C . ILE B 1 11 ? 26.188 8.047 3.799 1 98.5 11 ILE B C 1
ATOM 2853 O O . ILE B 1 11 ? 26.344 8.211 5.012 1 98.5 11 ILE B O 1
ATOM 2857 N N . ALA B 1 12 ? 26.609 7.031 3.09 1 98.75 12 ALA B N 1
ATOM 2858 C CA . ALA B 1 12 ? 27.359 5.988 3.791 1 98.75 12 ALA B CA 1
ATOM 2859 C C . ALA B 1 12 ? 28.594 6.562 4.473 1 98.75 12 ALA B C 1
ATOM 2861 O O . ALA B 1 12 ? 28.844 6.289 5.648 1 98.75 12 ALA B O 1
ATOM 2862 N N . ARG B 1 13 ? 29.312 7.387 3.758 1 98.5 13 ARG B N 1
ATOM 2863 C CA . ARG B 1 13 ? 30.531 7.992 4.293 1 98.5 13 ARG B CA 1
ATOM 2864 C C . ARG B 1 13 ? 30.219 8.914 5.465 1 98.5 13 ARG B C 1
ATOM 2866 O O . ARG B 1 13 ? 30.875 8.867 6.5 1 98.5 13 ARG B O 1
ATOM 2873 N N . ASP B 1 14 ? 29.234 9.719 5.297 1 98.44 14 ASP B N 1
ATOM 2874 C CA . ASP B 1 14 ? 28.859 10.688 6.324 1 98.44 14 ASP B CA 1
ATOM 2875 C C . ASP B 1 14 ? 28.422 9.984 7.609 1 98.44 14 ASP B C 1
ATOM 2877 O O . ASP B 1 14 ? 28.656 10.477 8.711 1 98.44 14 ASP B O 1
ATOM 2881 N N . LEU B 1 15 ? 27.781 8.805 7.488 1 98.38 15 LEU B N 1
ATOM 2882 C CA . LEU B 1 15 ? 27.266 8.062 8.641 1 98.38 15 LEU B CA 1
ATOM 2883 C C . LEU B 1 15 ? 28.328 7.133 9.203 1 98.38 15 LEU B C 1
ATOM 2885 O O . LEU B 1 15 ? 28.141 6.547 10.273 1 98.38 15 LEU B O 1
ATOM 2889 N N . GLY B 1 16 ? 29.391 6.973 8.484 1 98.25 16 GLY B N 1
ATOM 2890 C CA . GLY B 1 16 ? 30.453 6.066 8.906 1 98.25 16 GLY B CA 1
ATOM 2891 C C . GLY B 1 16 ? 30.047 4.605 8.805 1 98.25 16 GLY B C 1
ATOM 2892 O O . GLY B 1 16 ? 30.406 3.803 9.672 1 98.25 16 GLY B O 1
ATOM 2893 N N . VAL B 1 17 ? 29.219 4.273 7.801 1 98.56 17 VAL B N 1
ATOM 2894 C CA . VAL B 1 17 ? 28.828 2.883 7.586 1 98.56 17 VAL B CA 1
ATOM 2895 C C . VAL B 1 17 ? 29.406 2.387 6.258 1 98.56 17 VAL B C 1
ATOM 2897 O O . VAL B 1 17 ? 29.844 3.186 5.43 1 98.56 17 VAL B O 1
ATOM 2900 N N . ASP B 1 18 ? 29.359 1.106 6.062 1 98.62 18 ASP B N 1
ATOM 2901 C CA . ASP B 1 18 ? 30.016 0.501 4.906 1 98.62 18 ASP B CA 1
ATOM 2902 C C . ASP B 1 18 ? 29.156 0.636 3.652 1 98.62 18 ASP B C 1
ATOM 2904 O O . ASP B 1 18 ? 29.672 0.647 2.535 1 98.62 18 ASP B O 1
ATOM 2908 N N . ALA B 1 19 ? 27.812 0.695 3.844 1 98.81 19 ALA B N 1
ATOM 2909 C CA . ALA B 1 19 ? 26.938 0.687 2.674 1 98.81 19 ALA B CA 1
ATOM 2910 C C . ALA B 1 19 ? 25.562 1.245 3.016 1 98.81 19 ALA B C 1
ATOM 2912 O O . ALA B 1 19 ? 25.234 1.443 4.188 1 98.81 19 ALA B O 1
ATOM 2913 N N . VAL B 1 20 ? 24.781 1.562 1.99 1 98.81 20 VAL B N 1
ATOM 2914 C CA . VAL B 1 20 ? 23.359 1.854 2.051 1 98.81 20 VAL B CA 1
ATOM 2915 C C . VAL B 1 20 ? 22.578 0.738 1.363 1 98.81 20 VAL B C 1
ATOM 2917 O O . VAL B 1 20 ? 22.953 0.279 0.283 1 98.81 20 VAL B O 1
ATOM 2920 N N . ALA B 1 21 ? 21.562 0.242 2.012 1 98.81 21 ALA B N 1
ATOM 2921 C CA . ALA B 1 21 ? 20.688 -0.753 1.401 1 98.81 21 ALA B CA 1
ATOM 2922 C C . ALA B 1 21 ? 19.312 -0.155 1.081 1 98.81 21 ALA B C 1
ATOM 2924 O O . ALA B 1 21 ? 18.703 0.487 1.934 1 98.81 21 ALA B O 1
ATOM 2925 N N . LEU B 1 22 ? 18.875 -0.333 -0.108 1 98.38 22 LEU B N 1
ATOM 2926 C CA . LEU B 1 22 ? 17.562 0.108 -0.556 1 98.38 22 LEU B CA 1
ATOM 2927 C C . LEU B 1 22 ? 16.656 -1.087 -0.839 1 98.38 22 LEU B C 1
ATOM 2929 O O . LEU B 1 22 ? 17.125 -2.137 -1.281 1 98.38 22 LEU B O 1
ATOM 2933 N N . VAL B 1 23 ? 15.438 -0.961 -0.544 1 98.19 23 VAL B N 1
ATOM 2934 C CA . VAL B 1 23 ? 14.383 -1.883 -0.966 1 98.19 23 VAL B CA 1
ATOM 2935 C C . VAL B 1 23 ? 13.406 -1.163 -1.893 1 98.19 23 VAL B C 1
ATOM 2937 O O . VAL B 1 23 ? 13.461 0.062 -2.027 1 98.19 23 VAL B O 1
ATOM 2940 N N . PRO B 1 24 ? 12.57 -1.947 -2.646 1 96.75 24 PRO B N 1
ATOM 2941 C CA . PRO B 1 24 ? 11.586 -1.275 -3.502 1 96.75 24 PRO B CA 1
ATOM 2942 C C . PRO B 1 24 ? 10.766 -0.235 -2.748 1 96.75 24 PRO B C 1
ATOM 2944 O O . PRO B 1 24 ? 10.328 -0.485 -1.621 1 96.75 24 PRO B O 1
ATOM 2947 N N . GLY B 1 25 ? 10.508 0.905 -3.332 1 95.94 25 GLY B N 1
ATOM 2948 C CA . GLY B 1 25 ? 9.852 2.066 -2.758 1 95.94 25 GLY B CA 1
ATOM 2949 C C . GLY B 1 25 ? 10.273 3.373 -3.4 1 95.94 25 GLY B C 1
ATOM 2950 O O . GLY B 1 25 ? 10.914 3.375 -4.453 1 95.94 25 GLY B O 1
ATOM 2951 N N . PRO B 1 26 ? 9.984 4.457 -2.775 1 96.69 26 PRO B N 1
ATOM 2952 C CA . PRO B 1 26 ? 10.203 5.77 -3.395 1 96.69 26 PRO B CA 1
ATOM 2953 C C . PRO B 1 26 ? 11.68 6.047 -3.674 1 96.69 26 PRO B C 1
ATOM 2955 O O . PRO B 1 26 ? 12.016 6.648 -4.699 1 96.69 26 PRO B O 1
ATOM 2958 N N . ASN B 1 27 ? 12.586 5.656 -2.787 1 97.75 27 ASN B N 1
ATOM 2959 C CA . ASN B 1 27 ? 14.008 5.902 -3 1 97.75 27 ASN B CA 1
ATOM 2960 C C . ASN B 1 27 ? 14.555 5.059 -4.148 1 97.75 27 ASN B C 1
ATOM 2962 O O . ASN B 1 27 ? 15.359 5.539 -4.949 1 97.75 27 ASN B O 1
ATOM 2966 N N . PHE B 1 28 ? 14.133 3.809 -4.18 1 97.38 28 PHE B N 1
ATOM 2967 C CA . PHE B 1 28 ? 14.469 2.926 -5.289 1 97.38 28 PHE B CA 1
ATOM 2968 C C . PHE B 1 28 ? 13.977 3.508 -6.609 1 97.38 28 PHE B C 1
ATOM 2970 O O . PHE B 1 28 ? 14.727 3.562 -7.586 1 97.38 28 PHE B O 1
ATOM 2977 N N . GLU B 1 29 ? 12.773 3.994 -6.625 1 96.25 29 GLU B N 1
ATOM 2978 C CA . GLU B 1 29 ? 12.164 4.566 -7.82 1 96.25 29 GLU B CA 1
ATOM 2979 C C . GLU B 1 29 ? 12.922 5.801 -8.297 1 96.25 29 GLU B C 1
ATOM 2981 O O . GLU B 1 29 ? 13.07 6.023 -9.5 1 96.25 29 GLU B O 1
ATOM 2986 N N . ARG B 1 30 ? 13.336 6.609 -7.367 1 96.19 30 ARG B N 1
ATOM 2987 C CA . ARG B 1 30 ? 14.094 7.801 -7.727 1 96.19 30 ARG B CA 1
ATOM 2988 C C . ARG B 1 30 ? 15.43 7.43 -8.352 1 96.19 30 ARG B C 1
ATOM 2990 O O . ARG B 1 30 ? 15.875 8.062 -9.312 1 96.19 30 ARG B O 1
ATOM 2997 N N . LEU B 1 31 ? 16.078 6.422 -7.852 1 96.44 31 LEU B N 1
ATOM 2998 C CA . LEU B 1 31 ? 17.406 6.02 -8.297 1 96.44 31 LEU B CA 1
ATOM 2999 C C . LEU B 1 31 ? 17.344 5.367 -9.672 1 96.44 31 LEU B C 1
ATOM 3001 O O . LEU B 1 31 ? 18.203 5.613 -10.523 1 96.44 31 LEU B O 1
ATOM 3005 N N . TYR B 1 32 ? 16.312 4.555 -9.938 1 96.12 32 TYR B N 1
ATOM 3006 C CA 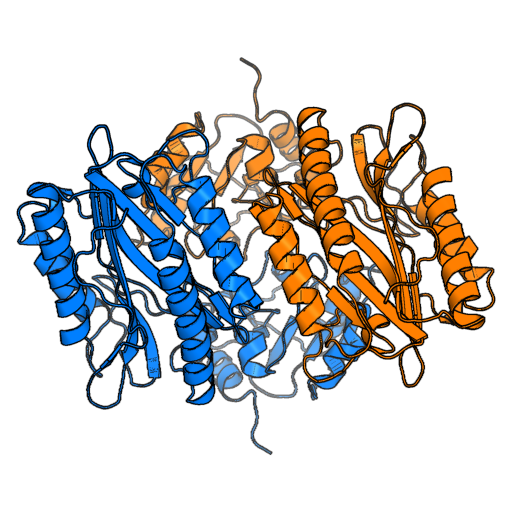. TYR B 1 32 ? 16.328 3.697 -11.109 1 96.12 32 TYR B CA 1
ATOM 3007 C C . TYR B 1 32 ? 15.227 4.082 -12.094 1 96.12 32 TYR B C 1
ATOM 3009 O O . TYR B 1 32 ? 15.164 3.551 -13.203 1 96.12 32 TYR B O 1
ATOM 3017 N N . ASP B 1 33 ? 14.312 4.988 -11.641 1 93.25 33 ASP B N 1
ATOM 3018 C CA . ASP B 1 33 ? 13.141 5.34 -12.43 1 93.25 33 ASP B CA 1
ATOM 3019 C C . ASP B 1 33 ? 12.352 4.09 -12.828 1 93.25 33 ASP B C 1
ATOM 3021 O O . ASP B 1 33 ? 12.031 3.895 -14 1 93.25 33 ASP B O 1
ATOM 3025 N N . ALA B 1 34 ? 12.211 3.189 -11.859 1 91 34 ALA B N 1
ATOM 3026 C CA . ALA B 1 34 ? 11.477 1.935 -12 1 91 34 ALA B CA 1
ATOM 3027 C C . ALA B 1 34 ? 10.797 1.547 -10.688 1 91 34 ALA B C 1
ATOM 3029 O O . ALA B 1 34 ? 11.258 1.929 -9.609 1 91 34 ALA B O 1
ATOM 3030 N N . SER B 1 35 ? 9.727 0.87 -10.875 1 90.44 35 SER B N 1
ATOM 3031 C CA . SER B 1 35 ? 8.953 0.483 -9.695 1 90.44 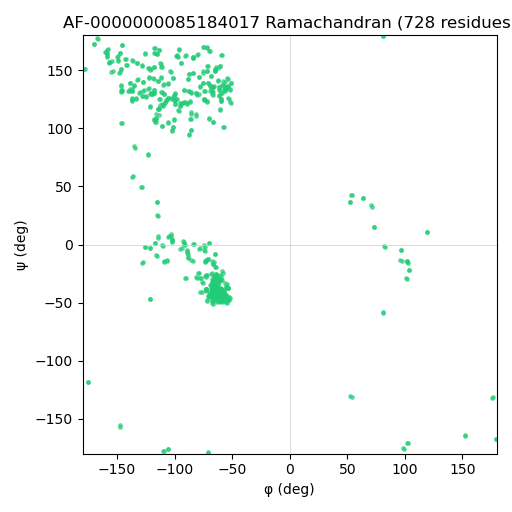35 SER B CA 1
ATOM 3032 C C . SER B 1 35 ? 8.852 -1.034 -9.578 1 90.44 35 SER B C 1
ATOM 3034 O O . SER B 1 35 ? 8.617 -1.724 -10.578 1 90.44 35 SER B O 1
ATOM 3036 N N . PHE B 1 36 ? 9.156 -1.534 -8.398 1 89.5 36 PHE B N 1
ATOM 3037 C CA . PHE B 1 36 ? 8.93 -2.926 -8.023 1 89.5 36 PHE B CA 1
ATOM 3038 C C . PHE B 1 36 ? 8.039 -3.016 -6.789 1 89.5 36 PHE B C 1
ATOM 3040 O O . PHE B 1 36 ? 8.062 -2.129 -5.934 1 89.5 36 PHE B O 1
ATOM 3047 N N . GLY B 1 37 ? 7.227 -3.949 -6.734 1 85.62 37 GLY B N 1
ATOM 3048 C CA . GLY B 1 37 ? 6.336 -4.121 -5.598 1 85.62 37 GLY B CA 1
ATOM 3049 C C . GLY B 1 37 ? 7.031 -4.684 -4.371 1 85.62 37 GLY B C 1
ATOM 3050 O O . GLY B 1 37 ? 8.023 -5.402 -4.492 1 85.62 37 GLY B O 1
ATOM 3051 N N . THR B 1 38 ? 6.516 -4.23 -3.203 1 85.5 38 THR B N 1
ATOM 3052 C CA . THR B 1 38 ? 6.926 -4.848 -1.945 1 85.5 38 THR B CA 1
ATOM 3053 C C . THR B 1 38 ? 5.969 -5.969 -1.553 1 85.5 38 THR B C 1
ATOM 3055 O O . THR B 1 38 ? 4.754 -5.762 -1.498 1 85.5 38 THR B O 1
ATOM 3058 N N . ASN B 1 39 ? 6.453 -7.141 -1.4 1 85.62 39 ASN B N 1
ATOM 3059 C CA . ASN B 1 39 ? 5.68 -8.312 -1 1 85.62 39 ASN B CA 1
ATOM 3060 C C . ASN B 1 39 ? 6.516 -9.281 -0.172 1 85.62 39 ASN B C 1
ATOM 3062 O O . ASN B 1 39 ? 7.422 -8.867 0.552 1 85.62 39 ASN B O 1
ATOM 3066 N N . GLU B 1 40 ? 6.133 -10.516 -0.183 1 89.5 40 GLU B N 1
ATOM 3067 C CA . GLU B 1 40 ? 6.84 -11.516 0.614 1 89.5 40 GLU B CA 1
ATOM 3068 C C . GLU B 1 40 ? 8.18 -11.875 -0.016 1 89.5 40 GLU B C 1
ATOM 3070 O O . GLU B 1 40 ? 8.977 -12.617 0.574 1 89.5 40 GLU B O 1
ATOM 3075 N N . ARG B 1 41 ? 8.492 -11.352 -1.192 1 92.06 41 ARG B N 1
ATOM 3076 C CA . ARG B 1 41 ? 9.734 -11.602 -1.917 1 92.06 41 ARG B CA 1
ATOM 3077 C C . ARG B 1 41 ? 10.703 -10.438 -1.766 1 92.06 41 ARG B C 1
ATOM 3079 O O . ARG B 1 41 ? 10.57 -9.422 -2.447 1 92.06 41 ARG B O 1
ATOM 3086 N N . PRO B 1 42 ? 11.703 -10.57 -0.9 1 96.12 42 PRO B N 1
ATOM 3087 C CA . PRO B 1 42 ? 12.617 -9.453 -0.677 1 96.12 42 PRO B CA 1
ATOM 3088 C C . PRO B 1 42 ? 13.469 -9.133 -1.906 1 96.12 42 PRO B C 1
ATOM 3090 O O . PRO B 1 42 ? 13.914 -10.039 -2.609 1 96.12 42 PRO B O 1
ATOM 3093 N N . MET B 1 43 ? 13.609 -7.969 -2.219 1 97.38 43 MET B N 1
ATOM 3094 C CA . MET B 1 43 ? 14.555 -7.371 -3.152 1 97.38 43 MET B CA 1
ATOM 3095 C C . MET B 1 43 ? 15.367 -6.273 -2.475 1 97.38 43 MET B C 1
ATOM 3097 O O . MET B 1 43 ? 14.805 -5.395 -1.818 1 97.38 43 MET B O 1
ATOM 3101 N N . VAL B 1 44 ? 16.703 -6.348 -2.551 1 98.19 44 VAL B N 1
ATOM 3102 C CA . VAL B 1 44 ? 17.578 -5.402 -1.858 1 98.19 44 VAL B CA 1
ATOM 3103 C C . VAL B 1 44 ? 18.719 -4.98 -2.781 1 98.19 44 VAL B C 1
ATOM 3105 O O . VAL B 1 44 ? 19.312 -5.82 -3.461 1 98.19 44 VAL B O 1
ATOM 3108 N N . ILE B 1 45 ? 18.953 -3.742 -2.857 1 98.38 45 ILE B N 1
ATOM 3109 C CA . ILE B 1 45 ? 20.156 -3.201 -3.473 1 98.38 45 ILE B CA 1
ATOM 3110 C C . ILE B 1 45 ? 21.109 -2.703 -2.391 1 98.38 45 ILE B C 1
ATOM 3112 O O . ILE B 1 45 ? 20.734 -1.91 -1.53 1 98.38 45 ILE B O 1
ATOM 3116 N N . VAL B 1 46 ? 22.312 -3.168 -2.426 1 98.75 46 VAL B N 1
ATOM 3117 C CA . VAL B 1 46 ? 23.328 -2.721 -1.474 1 98.75 46 VAL B CA 1
ATOM 3118 C C . VAL B 1 46 ? 24.375 -1.877 -2.191 1 98.75 46 VAL B C 1
ATOM 3120 O O . VAL B 1 46 ? 25.031 -2.354 -3.115 1 98.75 46 VAL B O 1
ATOM 3123 N N . ILE B 1 47 ? 24.5 -0.649 -1.775 1 98.62 47 ILE B N 1
ATOM 3124 C CA . ILE B 1 47 ? 25.422 0.319 -2.369 1 98.62 47 ILE B CA 1
ATOM 3125 C C . ILE B 1 47 ? 26.547 0.621 -1.392 1 98.62 47 ILE B C 1
ATOM 3127 O O . ILE B 1 47 ? 26.375 1.405 -0.455 1 98.62 47 ILE B O 1
ATOM 3131 N N . PRO B 1 48 ? 27.719 0.036 -1.59 1 98.31 48 PRO B N 1
ATOM 3132 C CA . PRO B 1 48 ? 28.844 0.309 -0.691 1 98.31 48 PRO B CA 1
ATOM 3133 C C . PRO B 1 48 ? 29.406 1.714 -0.868 1 98.31 48 PRO B C 1
ATOM 3135 O O . PRO B 1 48 ? 29.266 2.312 -1.938 1 98.31 48 PRO B O 1
ATOM 3138 N N . ALA B 1 49 ? 30.016 2.23 0.205 1 97.88 49 ALA B N 1
ATOM 3139 C CA . ALA B 1 49 ? 30.672 3.533 0.14 1 97.88 49 ALA B CA 1
ATOM 3140 C C . ALA B 1 49 ? 31.719 3.562 -0.973 1 97.88 49 ALA B C 1
ATOM 3142 O O . ALA B 1 49 ? 31.938 4.605 -1.589 1 97.88 49 ALA B O 1
ATOM 3143 N N . GLU B 1 50 ? 32.312 2.414 -1.175 1 95.19 50 GLU B N 1
ATOM 3144 C CA . GLU B 1 50 ? 33.281 2.232 -2.244 1 95.19 50 GLU B CA 1
ATOM 3145 C C . GLU B 1 50 ? 33.094 0.891 -2.945 1 95.19 50 GLU B C 1
ATOM 3147 O O . GLU B 1 50 ? 32.812 -0.116 -2.299 1 95.19 50 GLU B O 1
ATOM 3152 N N . GLY B 1 51 ? 33.219 0.943 -4.266 1 94.62 51 GLY B N 1
ATOM 3153 C CA . GLY B 1 51 ? 33.125 -0.299 -5.012 1 94.62 51 GLY B CA 1
ATOM 3154 C C . GLY B 1 51 ? 31.781 -0.468 -5.695 1 94.62 51 GLY B C 1
ATOM 3155 O O . GLY B 1 51 ? 30.953 0.45 -5.691 1 94.62 51 GLY B O 1
ATOM 3156 N N . THR B 1 52 ? 31.531 -1.661 -6.242 1 96.06 52 THR B N 1
ATOM 3157 C CA . THR B 1 52 ? 30.328 -1.929 -7.039 1 96.06 52 THR B CA 1
ATOM 3158 C C . THR B 1 52 ? 29.172 -2.391 -6.152 1 96.06 52 THR B C 1
ATOM 3160 O O . THR B 1 52 ? 29.391 -3.125 -5.188 1 96.06 52 THR B O 1
ATOM 3163 N N . PRO B 1 53 ? 27.969 -1.963 -6.461 1 98.06 53 PRO B N 1
ATOM 3164 C CA . PRO B 1 53 ? 26.797 -2.426 -5.707 1 98.06 53 PRO B CA 1
ATOM 3165 C C . PRO B 1 53 ? 26.469 -3.896 -5.961 1 98.06 53 PRO B C 1
ATOM 3167 O O . PRO B 1 53 ? 27.078 -4.52 -6.836 1 98.06 53 PRO B O 1
ATOM 3170 N N . ALA B 1 54 ? 25.641 -4.445 -5.152 1 98.56 54 ALA B N 1
ATOM 3171 C CA . ALA B 1 54 ? 25.094 -5.789 -5.312 1 98.56 54 ALA B CA 1
ATOM 3172 C C . ALA B 1 54 ? 23.578 -5.785 -5.117 1 98.56 54 ALA B C 1
ATOM 3174 O O . ALA B 1 54 ? 23.031 -4.871 -4.5 1 98.56 54 ALA B O 1
ATOM 3175 N N . ALA B 1 55 ? 22.938 -6.777 -5.707 1 98.5 55 ALA B N 1
ATOM 3176 C CA . ALA B 1 55 ? 21.484 -6.836 -5.613 1 98.5 55 ALA B CA 1
ATOM 3177 C C . ALA B 1 55 ? 21.016 -8.25 -5.305 1 98.5 55 ALA B C 1
ATOM 3179 O O . ALA B 1 55 ? 21.578 -9.227 -5.797 1 98.5 55 ALA B O 1
ATOM 3180 N N . LEU B 1 56 ? 20.109 -8.367 -4.449 1 98.44 56 LEU B N 1
ATOM 3181 C CA . LEU B 1 56 ? 19.312 -9.57 -4.238 1 98.44 56 LEU B CA 1
ATOM 3182 C C . LEU B 1 56 ? 17.953 -9.445 -4.91 1 98.44 56 LEU B C 1
ATOM 3184 O O . LEU B 1 56 ? 17.188 -8.531 -4.605 1 98.44 56 LEU B O 1
ATOM 3188 N N . VAL B 1 57 ? 17.609 -10.336 -5.836 1 97 57 VAL B N 1
ATOM 3189 C CA . VAL B 1 57 ? 16.438 -10.164 -6.695 1 97 57 VAL B CA 1
ATOM 3190 C C . VAL B 1 57 ? 15.688 -11.484 -6.809 1 97 57 VAL B C 1
ATOM 3192 O O . VAL B 1 57 ? 16.281 -12.523 -7.086 1 97 57 VAL B O 1
ATOM 3195 N N . PRO B 1 58 ? 14.359 -11.461 -6.496 1 93.62 58 PRO B N 1
ATOM 3196 C CA . PRO B 1 58 ? 13.602 -12.664 -6.84 1 93.62 58 PRO B CA 1
ATOM 3197 C C . PRO B 1 58 ? 13.758 -13.062 -8.305 1 93.62 58 PRO B C 1
ATOM 3199 O O . PRO B 1 58 ? 13.734 -12.203 -9.188 1 93.62 58 PRO B O 1
ATOM 3202 N N . ASN B 1 59 ? 13.93 -14.305 -8.523 1 90.31 59 ASN B N 1
ATOM 3203 C CA . ASN B 1 59 ? 14.188 -14.812 -9.867 1 90.31 59 ASN B CA 1
ATOM 3204 C C . ASN B 1 59 ? 13.117 -14.352 -10.859 1 90.31 59 ASN B C 1
ATOM 3206 O O . ASN B 1 59 ? 13.43 -14 -12 1 90.31 59 ASN B O 1
ATOM 3210 N N . LEU B 1 60 ? 11.914 -14.289 -10.469 1 83.5 60 LEU B N 1
ATOM 3211 C CA . LEU B 1 60 ? 10.797 -13.945 -11.336 1 83.5 60 LEU B CA 1
ATOM 3212 C C . LEU B 1 60 ? 10.891 -12.5 -11.805 1 83.5 60 LEU B C 1
ATOM 3214 O O . LEU B 1 60 ? 10.219 -12.109 -12.766 1 83.5 60 LEU B O 1
ATOM 3218 N N . GLU B 1 61 ? 11.727 -11.656 -11.133 1 87.31 61 GLU B N 1
ATOM 3219 C CA . GLU B 1 61 ? 11.844 -10.242 -11.469 1 87.31 61 GLU B CA 1
ATOM 3220 C C . GLU B 1 61 ? 13.109 -9.969 -12.266 1 87.31 61 GLU B C 1
ATOM 3222 O O . GLU B 1 61 ? 13.406 -8.82 -12.602 1 87.31 61 GLU B O 1
ATOM 3227 N N . LEU B 1 62 ? 13.852 -10.992 -12.617 1 88.69 62 LEU B N 1
ATOM 3228 C CA . LEU B 1 62 ? 15.172 -10.805 -13.219 1 88.69 62 LEU B CA 1
ATOM 3229 C C . LEU B 1 62 ? 15.055 -10.086 -14.555 1 88.69 62 LEU B C 1
ATOM 3231 O O . LEU B 1 62 ? 15.883 -9.227 -14.875 1 88.69 62 LEU B O 1
ATOM 3235 N N . THR B 1 63 ? 14.031 -10.406 -15.289 1 84.31 63 THR B N 1
ATOM 3236 C CA . THR B 1 63 ? 13.875 -9.789 -16.594 1 84.31 63 THR B CA 1
ATOM 3237 C C . THR B 1 63 ? 13.609 -8.297 -16.453 1 84.31 63 THR B C 1
ATOM 3239 O O . THR B 1 63 ? 14.242 -7.477 -17.125 1 84.31 63 THR B O 1
ATOM 3242 N N . SER B 1 64 ? 12.703 -7.961 -15.609 1 84.88 64 SER B N 1
ATOM 3243 C CA . SER B 1 64 ? 12.406 -6.555 -15.375 1 84.88 64 SER B CA 1
ATOM 3244 C C . SER B 1 64 ? 13.594 -5.836 -14.75 1 84.88 64 SER B C 1
ATOM 3246 O O . SER B 1 64 ? 13.883 -4.688 -15.086 1 84.88 64 SER B O 1
ATOM 3248 N N . PHE B 1 65 ? 14.312 -6.559 -13.906 1 93.06 65 PHE B N 1
ATOM 3249 C CA . PHE B 1 65 ? 15.445 -5.973 -13.211 1 93.06 65 PHE B CA 1
ATOM 3250 C C . PHE B 1 65 ? 16.594 -5.684 -14.18 1 93.06 65 PHE B C 1
ATOM 3252 O O . PHE B 1 65 ? 17.297 -4.688 -14.031 1 93.06 65 PHE B O 1
ATOM 3259 N N . ALA B 1 66 ? 16.734 -6.5 -15.109 1 91 66 ALA B N 1
ATOM 3260 C CA . ALA B 1 66 ? 17.797 -6.344 -16.094 1 91 66 ALA B CA 1
ATOM 3261 C C . ALA B 1 66 ? 17.672 -5.027 -16.844 1 91 66 ALA B C 1
ATOM 3263 O O . ALA B 1 66 ? 18.672 -4.434 -17.25 1 91 66 ALA B O 1
ATOM 3264 N N . LYS B 1 67 ? 16.516 -4.562 -16.922 1 89.31 67 LYS B N 1
ATOM 3265 C CA . LYS B 1 67 ? 16.25 -3.332 -17.672 1 89.31 67 LYS B CA 1
ATOM 3266 C C . LYS B 1 67 ? 16.797 -2.115 -16.906 1 89.31 67 LYS B C 1
ATOM 3268 O O . LYS B 1 67 ? 16.906 -1.026 -17.484 1 89.31 67 LYS B O 1
ATOM 3273 N N . LEU B 1 68 ? 17.141 -2.246 -15.633 1 94.25 68 LEU B N 1
ATOM 3274 C CA . LEU B 1 68 ? 17.625 -1.14 -14.82 1 94.25 68 LEU B CA 1
ATOM 3275 C C . LEU B 1 68 ? 19.062 -0.771 -15.203 1 94.25 68 LEU B C 1
ATOM 3277 O O . LEU B 1 68 ? 19.547 0.3 -14.844 1 94.25 68 LEU B O 1
ATOM 3281 N N . GLY B 1 69 ? 19.703 -1.684 -15.969 1 94.12 69 GLY B N 1
ATOM 3282 C CA . GLY B 1 69 ? 21.125 -1.476 -16.234 1 94.12 69 GLY B CA 1
ATOM 3283 C C . GLY B 1 69 ? 21.969 -1.521 -14.969 1 94.12 69 GLY B C 1
ATOM 3284 O O . GLY B 1 69 ? 22.875 -0.707 -14.805 1 94.12 69 GLY B O 1
ATOM 3285 N N . PHE B 1 70 ? 21.625 -2.434 -14.102 1 95.62 70 PHE B N 1
ATOM 3286 C CA . PHE B 1 70 ? 22.328 -2.561 -12.828 1 95.62 70 PHE B CA 1
ATOM 3287 C C . PHE B 1 70 ? 23.766 -3.025 -13.047 1 95.62 70 PHE B C 1
ATOM 3289 O O . PHE B 1 70 ? 24.016 -3.992 -13.773 1 95.62 70 PHE B O 1
ATOM 3296 N N . GLU B 1 71 ? 24.797 -2.389 -12.508 1 92.44 71 GLU B N 1
ATOM 3297 C CA . GLU B 1 71 ? 26.219 -2.592 -12.82 1 92.44 71 GLU B CA 1
ATOM 3298 C C . GLU B 1 71 ? 26.859 -3.59 -11.859 1 92.44 71 GLU B C 1
ATOM 3300 O O . GLU B 1 71 ? 27.984 -4.016 -12.07 1 92.44 71 GLU B O 1
ATOM 3305 N N . GLY B 1 72 ? 26.188 -4.094 -10.883 1 96 72 GLY B N 1
ATOM 3306 C CA . GLY B 1 72 ? 26.797 -4.961 -9.891 1 96 72 GLY B CA 1
ATOM 3307 C C . GLY B 1 72 ? 26.344 -6.406 -10 1 96 72 GLY B C 1
ATOM 3308 O O . GLY B 1 72 ? 25.719 -6.793 -10.992 1 96 72 GLY B O 1
ATOM 3309 N N . GLU B 1 73 ? 26.812 -7.207 -9.133 1 97.81 73 GLU B N 1
ATOM 3310 C CA . GLU B 1 73 ? 26.438 -8.617 -9.078 1 97.81 73 GLU B CA 1
ATOM 3311 C C . GLU B 1 73 ? 25 -8.789 -8.594 1 97.81 73 GLU B C 1
ATOM 3313 O O . GLU B 1 73 ? 24.578 -8.094 -7.672 1 97.81 73 GLU B O 1
ATOM 3318 N N . VAL B 1 74 ? 24.328 -9.711 -9.242 1 98.31 74 VAL B N 1
ATOM 3319 C CA . VAL B 1 74 ? 22.953 -10 -8.883 1 98.31 74 VAL B CA 1
ATOM 3320 C C . VAL B 1 74 ? 22.859 -11.414 -8.305 1 98.31 74 VAL B C 1
ATOM 3322 O O . VAL B 1 74 ? 23.312 -12.375 -8.914 1 98.31 74 VAL B O 1
ATOM 3325 N N . PHE B 1 75 ? 22.328 -11.492 -7.164 1 98.44 75 PHE B N 1
ATOM 3326 C CA . PHE B 1 75 ? 22.047 -12.758 -6.508 1 98.44 75 PHE B CA 1
ATOM 3327 C C . PHE B 1 75 ? 20.562 -13.062 -6.531 1 98.44 75 PHE B C 1
ATOM 3329 O O . PHE B 1 75 ? 19.781 -12.461 -5.785 1 98.44 75 PHE B O 1
ATOM 3336 N N . ASP B 1 76 ? 20.141 -13.953 -7.34 1 96.44 76 ASP B N 1
ATOM 3337 C CA . ASP B 1 76 ? 18.719 -14.234 -7.473 1 96.44 76 ASP B CA 1
ATOM 3338 C C . ASP B 1 76 ? 18.328 -15.445 -6.633 1 96.44 76 ASP B C 1
ATOM 3340 O O . ASP B 1 76 ? 19.188 -16.172 -6.129 1 96.44 76 ASP B O 1
ATOM 3344 N N . TRP B 1 77 ? 17.141 -15.609 -6.383 1 95.31 77 TRP B N 1
ATOM 3345 C CA . TRP B 1 77 ? 16.578 -16.703 -5.586 1 95.31 77 TRP B CA 1
ATOM 3346 C C . TRP B 1 77 ? 15.172 -17.047 -6.051 1 95.31 77 TRP B C 1
ATOM 3348 O O . TRP B 1 77 ? 14.562 -16.297 -6.816 1 95.31 77 TRP B O 1
ATOM 3358 N N . ARG B 1 78 ? 14.672 -18.203 -5.727 1 89.69 78 ARG B N 1
ATOM 3359 C CA . ARG B 1 78 ? 13.367 -18.719 -6.133 1 89.69 78 ARG B CA 1
ATOM 3360 C C . ARG B 1 78 ? 12.508 -19.062 -4.918 1 89.69 78 ARG B C 1
ATOM 3362 O O . ARG B 1 78 ? 13.039 -19.406 -3.859 1 89.69 78 ARG B O 1
ATOM 3369 N N . ASP B 1 79 ? 11.258 -18.984 -5.078 1 86.44 79 ASP B N 1
ATOM 3370 C CA . ASP B 1 79 ? 10.328 -19.297 -4.008 1 86.44 79 ASP B CA 1
ATOM 3371 C C . ASP B 1 79 ? 10.578 -20.703 -3.463 1 86.44 79 ASP B C 1
ATOM 3373 O O . ASP B 1 79 ? 10.477 -20.938 -2.256 1 86.44 79 ASP B O 1
ATOM 3377 N N . GLN B 1 80 ? 10.938 -21.609 -4.305 1 80.88 80 GLN B N 1
ATOM 3378 C CA . GLN B 1 80 ? 11.094 -23.016 -3.959 1 80.88 80 GLN B CA 1
ATOM 3379 C C . GLN B 1 80 ? 12.266 -23.219 -3.004 1 80.88 80 GLN B C 1
ATOM 3381 O O . GLN B 1 80 ? 12.242 -24.125 -2.164 1 80.88 80 GLN B O 1
ATOM 3386 N N . THR B 1 81 ? 13.25 -22.344 -3.119 1 88.5 81 THR B N 1
ATOM 3387 C CA . THR B 1 81 ? 14.469 -22.562 -2.346 1 88.5 81 THR B CA 1
ATOM 3388 C C . THR B 1 81 ? 14.594 -21.531 -1.229 1 88.5 81 THR B C 1
ATOM 3390 O O . THR B 1 81 ? 15.383 -21.703 -0.298 1 88.5 81 THR B O 1
ATOM 3393 N N . GLY B 1 82 ? 13.82 -20.516 -1.334 1 91.62 82 GLY B N 1
ATOM 3394 C CA . GLY B 1 82 ? 13.922 -19.438 -0.364 1 91.62 82 GLY B CA 1
ATOM 3395 C C . GLY B 1 82 ? 15.055 -18.469 -0.666 1 91.62 82 GLY B C 1
ATOM 3396 O O . GLY B 1 82 ? 15.781 -18.641 -1.646 1 91.62 82 GLY B O 1
ATOM 3397 N N . TYR B 1 83 ? 15.234 -17.422 0.152 1 96.94 83 TYR B N 1
ATOM 3398 C CA . TYR B 1 83 ? 16.141 -16.344 -0.194 1 96.94 83 TYR B CA 1
ATOM 3399 C C . TYR B 1 83 ? 17.375 -16.359 0.703 1 96.94 83 TYR B C 1
ATOM 3401 O O . TYR B 1 83 ? 18.281 -15.547 0.536 1 96.94 83 TYR B O 1
ATOM 3409 N N . ASN B 1 84 ? 17.516 -17.281 1.688 1 97.38 84 ASN B N 1
ATOM 3410 C CA . ASN B 1 84 ? 18.609 -17.281 2.666 1 97.38 84 ASN B CA 1
ATOM 3411 C C . ASN B 1 84 ? 19.969 -17.453 1.995 1 97.38 84 ASN B C 1
ATOM 3413 O O . ASN B 1 84 ? 20.922 -16.75 2.312 1 97.38 84 ASN B O 1
ATOM 3417 N N . ASP B 1 85 ? 20.016 -18.406 1.04 1 98 85 ASP B N 1
ATOM 3418 C CA . ASP B 1 85 ? 21.281 -18.672 0.36 1 98 85 ASP B CA 1
ATOM 3419 C C . ASP B 1 85 ? 21.734 -17.453 -0.455 1 98 85 ASP B C 1
ATOM 3421 O O . ASP B 1 85 ? 22.922 -17.172 -0.542 1 98 85 ASP B O 1
ATOM 3425 N N . ALA B 1 86 ? 20.75 -16.812 -1.069 1 98.19 86 ALA B N 1
ATOM 3426 C CA . ALA B 1 86 ? 21.078 -15.617 -1.855 1 98.19 86 ALA B CA 1
ATOM 3427 C C . ALA B 1 86 ? 21.609 -14.5 -0.964 1 98.19 86 ALA B C 1
ATOM 3429 O O . ALA B 1 86 ? 22.578 -13.82 -1.321 1 98.19 86 ALA B O 1
ATOM 3430 N N . PHE B 1 87 ? 21 -14.297 0.203 1 98.44 87 PHE B N 1
ATOM 3431 C CA . PHE B 1 87 ? 21.5 -13.32 1.161 1 98.44 87 PHE B CA 1
ATOM 3432 C C . PHE B 1 87 ? 22.922 -13.672 1.597 1 98.44 87 PHE B C 1
ATOM 3434 O O . PHE B 1 87 ? 23.781 -12.789 1.687 1 98.44 87 PHE B O 1
ATOM 3441 N N . ALA B 1 88 ? 23.172 -14.945 1.898 1 98.25 88 ALA B N 1
ATOM 3442 C CA . ALA B 1 88 ? 24.5 -15.398 2.32 1 98.25 88 ALA B CA 1
ATOM 3443 C C . ALA B 1 88 ? 25.531 -15.148 1.229 1 98.25 88 ALA B C 1
ATOM 3445 O O . ALA B 1 88 ? 26.641 -14.688 1.512 1 98.25 88 ALA B O 1
ATOM 3446 N N . ALA B 1 89 ? 25.141 -15.484 -0.026 1 98.38 89 ALA B N 1
ATOM 3447 C CA . ALA B 1 89 ? 26.047 -15.266 -1.154 1 98.38 89 ALA B CA 1
ATOM 3448 C C . ALA B 1 89 ? 26.375 -13.781 -1.312 1 98.38 89 ALA B C 1
ATOM 3450 O O . ALA B 1 89 ? 27.531 -13.414 -1.55 1 98.38 89 ALA B O 1
ATOM 3451 N N . MET B 1 90 ? 25.391 -12.945 -1.183 1 98.12 90 MET B N 1
ATOM 3452 C CA . MET B 1 90 ? 25.609 -11.5 -1.287 1 98.12 90 MET B CA 1
ATOM 3453 C C . MET B 1 90 ? 26.516 -11 -0.167 1 98.12 90 MET B C 1
ATOM 3455 O O . MET B 1 90 ? 27.391 -10.164 -0.398 1 98.12 90 MET B O 1
ATOM 3459 N N . ALA B 1 91 ? 26.281 -11.508 1.026 1 97.5 91 ALA B N 1
ATOM 3460 C CA . ALA B 1 91 ? 27.109 -11.125 2.172 1 97.5 91 ALA B CA 1
ATOM 3461 C C . ALA B 1 91 ? 28.562 -11.523 1.955 1 97.5 91 ALA B C 1
ATOM 3463 O O . ALA B 1 91 ? 29.469 -10.812 2.365 1 97.5 91 ALA B O 1
ATOM 3464 N N . GLY B 1 92 ? 28.766 -12.734 1.379 1 97.56 92 GLY B N 1
ATOM 3465 C CA . GLY B 1 92 ? 30.109 -13.164 1.047 1 97.56 92 GLY B CA 1
ATOM 3466 C C . GLY B 1 92 ? 30.781 -12.273 0.02 1 97.56 92 GLY B C 1
ATOM 3467 O O . GLY B 1 92 ? 31.984 -12.008 0.111 1 97.56 92 GLY B O 1
ATOM 3468 N N . HIS B 1 93 ? 30.016 -11.812 -0.901 1 97.56 93 HIS B N 1
ATOM 3469 C CA . HIS B 1 93 ? 30.5 -10.961 -1.977 1 97.56 93 HIS B CA 1
ATOM 3470 C C . HIS B 1 93 ? 30.828 -9.555 -1.468 1 97.56 93 HIS B C 1
ATOM 3472 O O . HIS B 1 93 ? 31.781 -8.93 -1.918 1 97.56 93 HIS B O 1
ATOM 3478 N N . LEU B 1 94 ? 29.969 -9.031 -0.56 1 95.5 94 LEU B N 1
ATOM 3479 C CA . LEU B 1 94 ? 30.125 -7.723 0.06 1 95.5 94 LEU B CA 1
ATOM 3480 C C . LEU B 1 94 ? 30.156 -7.84 1.58 1 95.5 94 LEU B C 1
ATOM 3482 O O . LEU B 1 94 ? 29.156 -7.555 2.252 1 95.5 94 LEU B O 1
ATOM 3486 N N . PRO B 1 95 ? 31.297 -8.25 2.076 1 91.81 95 PRO B N 1
ATOM 3487 C CA . PRO B 1 95 ? 31.359 -8.391 3.531 1 91.81 95 PRO B CA 1
ATOM 3488 C C . PRO B 1 95 ? 31.25 -7.051 4.262 1 91.81 95 PRO B C 1
ATOM 3490 O O . PRO B 1 95 ? 32.156 -6.23 4.203 1 91.81 95 PRO B O 1
ATOM 3493 N N . LEU B 1 96 ? 30.109 -6.809 4.844 1 94.75 96 LEU B N 1
ATOM 3494 C CA . LEU B 1 96 ? 29.797 -5.543 5.496 1 94.75 96 LEU B CA 1
ATOM 3495 C C . LEU B 1 96 ? 29.828 -5.688 7.016 1 94.75 96 LEU B C 1
ATOM 3497 O O . LEU B 1 96 ? 29.422 -6.723 7.551 1 94.75 96 LEU B O 1
ATOM 3501 N N . GLY B 1 97 ? 30.406 -4.684 7.609 1 97.44 97 GLY B N 1
ATOM 3502 C CA . GLY B 1 97 ? 30.266 -4.578 9.055 1 97.44 97 GLY B CA 1
ATOM 3503 C C . GLY B 1 97 ? 29.062 -3.766 9.477 1 97.44 97 GLY B C 1
ATOM 3504 O O . GLY B 1 97 ? 28.531 -3.955 10.578 1 97.44 97 GLY B O 1
ATOM 3505 N N . SER B 1 98 ? 28.672 -2.832 8.633 1 98.56 98 SER B N 1
ATOM 3506 C CA . SER B 1 98 ? 27.562 -1.941 8.93 1 98.56 98 SER B CA 1
ATOM 3507 C C . SER B 1 98 ? 26.812 -1.54 7.66 1 98.56 98 SER B C 1
ATOM 3509 O O . SER B 1 98 ? 27.406 -1.493 6.582 1 98.56 98 SER B O 1
ATOM 3511 N N . VAL B 1 99 ? 25.531 -1.332 7.805 1 98.75 99 VAL B N 1
ATOM 3512 C CA . VAL B 1 99 ? 24.719 -0.95 6.656 1 98.75 99 VAL B CA 1
ATOM 3513 C C . VAL B 1 99 ? 23.594 -0.005 7.098 1 98.75 99 VAL B C 1
ATOM 3515 O O . VAL B 1 99 ? 23 -0.193 8.164 1 98.75 99 VAL B O 1
ATOM 3518 N N . ALA B 1 100 ? 23.438 1.121 6.359 1 98.88 100 ALA B N 1
ATOM 3519 C CA . ALA B 1 100 ? 22.312 2.037 6.555 1 98.88 100 ALA B CA 1
ATOM 3520 C C . ALA B 1 100 ? 21.094 1.59 5.754 1 98.88 100 ALA B C 1
ATOM 3522 O O . ALA B 1 100 ? 21.219 1.232 4.582 1 98.88 100 ALA B O 1
ATOM 3523 N N . VAL B 1 101 ? 19.938 1.531 6.406 1 98.75 101 VAL B N 1
ATOM 3524 C CA . VAL B 1 101 ? 18.719 1.099 5.73 1 98.75 101 VAL B CA 1
ATOM 3525 C C . VAL B 1 101 ? 17.625 2.16 5.895 1 98.75 101 VAL B C 1
ATOM 3527 O O . VAL B 1 101 ? 17.781 3.098 6.68 1 98.75 101 VAL B O 1
ATOM 3530 N N . GLU B 1 102 ? 16.609 2.102 5.117 1 97.38 102 GLU B N 1
ATOM 3531 C CA . GLU B 1 102 ? 15.414 2.939 5.262 1 97.38 102 GLU B CA 1
ATOM 3532 C C . GLU B 1 102 ? 14.422 2.322 6.242 1 97.38 102 GLU B C 1
ATOM 3534 O O . GLU B 1 102 ? 13.539 1.564 5.84 1 97.38 102 GLU B O 1
ATOM 3539 N N . GLY B 1 103 ? 14.461 2.789 7.41 1 97.5 103 GLY B N 1
ATOM 3540 C CA . GLY B 1 103 ? 13.773 2.131 8.508 1 97.5 103 GLY B CA 1
ATOM 3541 C C . GLY B 1 103 ? 12.258 2.139 8.352 1 97.5 103 GLY B C 1
ATOM 3542 O O . GLY B 1 103 ? 11.57 1.254 8.859 1 97.5 103 GLY B O 1
ATOM 3543 N N . GLN B 1 104 ? 11.68 3.104 7.652 1 96.19 104 GLN B N 1
ATOM 3544 C CA . GLN B 1 104 ? 10.234 3.23 7.52 1 96.19 104 GLN B CA 1
ATOM 3545 C C . GLN B 1 104 ? 9.727 2.514 6.27 1 96.19 104 GLN B C 1
ATOM 3547 O O . GLN B 1 104 ? 8.531 2.518 5.988 1 96.19 104 GLN B O 1
ATOM 3552 N N . VAL B 1 105 ? 10.68 1.862 5.562 1 95.94 105 VAL B N 1
ATOM 3553 C CA . VAL B 1 105 ? 10.297 1.165 4.336 1 95.94 105 VAL B CA 1
ATOM 3554 C C . VAL B 1 105 ? 10.664 -0.314 4.449 1 95.94 105 VAL B C 1
ATOM 3556 O O . VAL B 1 105 ? 9.82 -1.185 4.207 1 95.94 105 VAL B O 1
ATOM 3559 N N . MET B 1 106 ? 11.867 -0.583 4.898 1 98 106 MET B N 1
ATOM 3560 C CA . MET B 1 106 ? 12.32 -1.967 5.008 1 98 106 MET B CA 1
ATOM 3561 C C . MET B 1 106 ? 11.578 -2.699 6.117 1 98 106 MET B C 1
ATOM 3563 O O . MET B 1 106 ? 11.375 -2.15 7.203 1 98 106 MET B O 1
ATOM 3567 N N . ARG B 1 107 ? 11.211 -3.859 5.844 1 97.88 107 ARG B N 1
ATOM 3568 C CA . ARG B 1 107 ? 10.492 -4.684 6.812 1 97.88 107 ARG B CA 1
ATOM 3569 C C . ARG B 1 107 ? 11.461 -5.52 7.641 1 97.88 107 ARG B C 1
ATOM 3571 O O . ARG B 1 107 ? 12.594 -5.773 7.219 1 97.88 107 ARG B O 1
ATOM 3578 N N . VAL B 1 108 ? 10.969 -5.984 8.711 1 98.5 108 VAL B N 1
ATOM 3579 C CA . VAL B 1 108 ? 11.789 -6.648 9.719 1 98.5 108 VAL B CA 1
ATOM 3580 C C . VAL B 1 108 ? 12.367 -7.941 9.148 1 98.5 108 VAL B C 1
ATOM 3582 O O . VAL B 1 108 ? 13.508 -8.305 9.438 1 98.5 108 VAL B O 1
ATOM 3585 N N . PHE B 1 109 ? 11.617 -8.664 8.266 1 97.88 109 PHE B N 1
ATOM 3586 C CA . PHE B 1 109 ? 12.109 -9.945 7.766 1 97.88 109 PHE B CA 1
ATOM 3587 C C . PHE B 1 109 ? 13.336 -9.742 6.879 1 97.88 109 PHE B C 1
ATOM 3589 O O . PHE B 1 109 ? 14.242 -10.578 6.863 1 97.88 109 PHE B O 1
ATOM 3596 N N . THR B 1 110 ? 13.375 -8.641 6.176 1 98.12 110 THR B N 1
ATOM 3597 C CA . THR B 1 110 ? 14.547 -8.32 5.371 1 98.12 110 THR B CA 1
ATOM 3598 C C . THR B 1 110 ? 15.734 -7.953 6.266 1 98.12 110 THR B C 1
ATOM 3600 O O . THR B 1 110 ? 16.859 -8.391 6.023 1 98.12 110 THR B O 1
ATOM 3603 N N . HIS B 1 111 ? 15.469 -7.133 7.289 1 98.38 111 HIS B N 1
ATOM 3604 C CA . HIS B 1 111 ? 16.453 -6.805 8.312 1 98.38 111 HIS B CA 1
ATOM 3605 C C . HIS B 1 111 ? 17.062 -8.062 8.922 1 98.38 111 HIS B C 1
ATOM 3607 O O . HIS B 1 111 ? 18.281 -8.18 9.047 1 98.38 111 HIS B O 1
ATOM 3613 N N . HIS B 1 112 ? 16.203 -9.008 9.297 1 98.25 112 HIS B N 1
ATOM 3614 C CA . HIS B 1 112 ? 16.656 -10.258 9.914 1 98.25 112 HIS B CA 1
ATOM 3615 C C . HIS B 1 112 ? 17.453 -11.102 8.922 1 98.25 112 HIS B C 1
ATOM 3617 O O . HIS B 1 112 ? 18.438 -11.742 9.305 1 98.25 112 HIS B O 1
ATOM 3623 N N . ALA B 1 113 ? 17 -11.133 7.66 1 98.06 113 ALA B N 1
ATOM 3624 C CA . ALA B 1 113 ? 17.734 -11.883 6.641 1 98.06 113 ALA B CA 1
ATOM 3625 C C . ALA B 1 113 ? 19.141 -11.328 6.457 1 98.06 113 ALA B C 1
ATOM 3627 O O . ALA B 1 113 ? 20.094 -12.094 6.332 1 98.06 113 ALA B O 1
ATOM 3628 N N . LEU B 1 114 ? 19.25 -9.992 6.465 1 98 114 LEU B N 1
ATOM 3629 C CA . LEU B 1 114 ? 20.562 -9.344 6.344 1 98 114 LEU B CA 1
ATOM 3630 C C . LEU B 1 114 ? 21.469 -9.727 7.508 1 98 114 LEU B C 1
ATOM 3632 O O . LEU B 1 114 ? 22.641 -10.07 7.301 1 98 114 LEU B O 1
ATOM 3636 N N . THR B 1 115 ? 20.938 -9.703 8.711 1 97.75 115 THR B N 1
ATOM 3637 C CA . THR B 1 115 ? 21.75 -9.938 9.906 1 97.75 115 THR B CA 1
ATOM 3638 C C . THR B 1 115 ? 22.062 -11.422 10.055 1 97.75 115 THR B C 1
ATOM 3640 O O . THR B 1 115 ? 23.125 -11.789 10.555 1 97.75 115 THR B O 1
ATOM 3643 N N . ALA B 1 116 ? 21.156 -12.289 9.617 1 97.5 116 ALA B N 1
ATOM 3644 C CA . ALA B 1 116 ? 21.422 -13.727 9.648 1 97.5 116 ALA B CA 1
ATOM 3645 C C . ALA B 1 116 ? 22.562 -14.094 8.703 1 97.5 116 ALA B C 1
ATOM 3647 O O . ALA B 1 116 ? 23.391 -14.969 9.016 1 97.5 116 ALA B O 1
ATOM 3648 N N . ALA B 1 117 ? 22.578 -13.484 7.57 1 97.19 117 ALA B N 1
ATOM 3649 C CA . ALA B 1 117 ? 23.578 -13.758 6.551 1 97.19 117 ALA B CA 1
ATOM 3650 C C . ALA B 1 117 ? 24.938 -13.188 6.957 1 97.19 117 ALA B C 1
ATOM 3652 O O . ALA B 1 117 ? 25.984 -13.648 6.484 1 97.19 117 ALA B O 1
ATOM 3653 N N . ASN B 1 118 ? 24.938 -12.164 7.777 1 95.81 118 ASN B N 1
ATOM 3654 C CA . ASN B 1 118 ? 26.141 -11.484 8.234 1 95.81 118 ASN B CA 1
ATOM 3655 C C . ASN B 1 118 ? 26.109 -11.227 9.742 1 95.81 118 ASN B C 1
ATOM 3657 O O . ASN B 1 118 ? 25.891 -10.094 10.172 1 95.81 118 ASN B O 1
ATOM 3661 N N . PRO B 1 119 ? 26.5 -12.273 10.484 1 93.94 119 PRO B N 1
ATOM 3662 C CA . PRO B 1 119 ? 26.469 -12.094 11.938 1 93.94 119 PRO B CA 1
ATOM 3663 C C . PRO B 1 119 ? 27.344 -10.938 12.406 1 93.94 119 PRO B C 1
ATOM 3665 O O . PRO B 1 119 ? 28.5 -10.836 12 1 93.94 119 PRO B O 1
ATOM 3668 N N . GLY B 1 120 ? 26.844 -10.07 13.203 1 94.25 120 GLY B N 1
ATOM 3669 C CA . GLY B 1 120 ? 27.578 -8.922 13.711 1 94.25 120 GLY B CA 1
ATOM 3670 C C . GLY B 1 120 ? 27.312 -7.656 12.906 1 94.25 120 GLY B C 1
ATOM 3671 O O . GLY B 1 120 ? 27.812 -6.578 13.266 1 94.25 120 GLY B O 1
ATOM 3672 N N . LEU B 1 121 ? 26.547 -7.836 11.844 1 97.69 121 LEU B N 1
ATOM 3673 C CA . LEU B 1 121 ? 26.219 -6.676 11.023 1 97.69 121 LEU B CA 1
ATOM 3674 C C . LEU B 1 121 ? 25.484 -5.621 11.844 1 97.69 121 LEU B C 1
ATOM 3676 O O . LEU B 1 121 ? 24.484 -5.922 12.5 1 97.69 121 LEU B O 1
ATOM 3680 N N . ASN B 1 122 ? 26.031 -4.426 11.859 1 98.12 122 ASN B N 1
ATOM 3681 C CA . ASN B 1 122 ? 25.359 -3.289 12.469 1 98.12 122 ASN B CA 1
ATOM 3682 C C . ASN B 1 122 ? 24.406 -2.609 11.477 1 98.12 122 ASN B C 1
ATOM 3684 O O . ASN B 1 122 ? 24.859 -1.98 10.516 1 98.12 122 ASN B O 1
ATOM 3688 N N . VAL B 1 123 ? 23.109 -2.76 11.672 1 98.44 123 VAL B N 1
ATOM 3689 C CA . VAL B 1 123 ? 22.109 -2.15 10.797 1 98.44 123 VAL B CA 1
ATOM 3690 C C . VAL B 1 123 ? 21.641 -0.822 11.391 1 98.44 123 VAL B C 1
ATOM 3692 O O . VAL B 1 123 ? 21.062 -0.789 12.477 1 98.44 123 VAL B O 1
ATOM 3695 N N . VAL B 1 124 ? 21.859 0.281 10.656 1 98.31 124 VAL B N 1
ATOM 3696 C CA . VAL B 1 124 ? 21.547 1.632 11.109 1 98.31 124 VAL B CA 1
ATOM 3697 C C . VAL B 1 124 ? 20.312 2.156 10.367 1 98.31 124 VAL B C 1
ATOM 3699 O O . VAL B 1 124 ? 20.266 2.127 9.141 1 98.31 124 VAL B O 1
ATOM 3702 N N . ASP B 1 125 ? 19.312 2.566 11.141 1 98.25 125 ASP B N 1
ATOM 3703 C CA . ASP B 1 125 ? 18.188 3.24 10.516 1 98.25 125 ASP B CA 1
ATOM 3704 C C . ASP B 1 125 ? 18.578 4.629 10.016 1 98.25 125 ASP B C 1
ATOM 3706 O O . ASP B 1 125 ? 18.766 5.547 10.812 1 98.25 125 ASP B O 1
ATOM 3710 N N . ALA B 1 126 ? 18.672 4.766 8.719 1 98.44 126 ALA B N 1
ATOM 3711 C CA . ALA B 1 126 ? 19.062 6.027 8.086 1 98.44 126 ALA B CA 1
ATOM 3712 C C . ALA B 1 126 ? 17.922 6.598 7.25 1 98.44 126 ALA B C 1
ATOM 3714 O O . ALA B 1 126 ? 18.141 7.16 6.176 1 98.44 126 ALA B O 1
ATOM 3715 N N . GLU B 1 127 ? 16.703 6.406 7.766 1 97.06 127 GLU B N 1
ATOM 3716 C CA . GLU B 1 127 ? 15.508 6.879 7.074 1 97.06 127 GLU B CA 1
ATOM 3717 C C . GLU B 1 127 ? 15.625 8.359 6.711 1 97.06 127 GLU B C 1
ATOM 3719 O O . GLU B 1 127 ? 15.383 8.742 5.566 1 97.06 127 GLU B O 1
ATOM 3724 N N . TYR B 1 128 ? 16.062 9.172 7.613 1 95.44 128 TYR B N 1
ATOM 3725 C CA . TYR B 1 128 ? 16.141 10.617 7.418 1 95.44 128 TYR B CA 1
ATOM 3726 C C . TYR B 1 128 ? 17.141 10.961 6.309 1 95.44 128 TYR B C 1
ATOM 3728 O O . TYR B 1 128 ? 16.812 11.742 5.402 1 95.44 128 TYR B O 1
ATOM 3736 N N . GLN B 1 129 ? 18.328 10.344 6.309 1 97.75 129 GLN B N 1
ATOM 3737 C CA . GLN B 1 129 ? 19.375 10.641 5.34 1 97.75 129 GLN B CA 1
ATOM 3738 C C . GLN B 1 129 ? 19 10.133 3.949 1 97.75 129 GLN B C 1
ATOM 3740 O O . GLN B 1 129 ? 19.172 10.852 2.957 1 97.75 129 GLN B O 1
ATOM 3745 N N . ILE B 1 130 ? 18.469 8.914 3.912 1 98.38 130 ILE B N 1
ATOM 3746 C CA . ILE B 1 130 ? 18.172 8.297 2.625 1 98.38 130 ILE B CA 1
ATOM 3747 C C . ILE B 1 130 ? 16.969 8.992 1.983 1 98.38 130 ILE B C 1
ATOM 3749 O O . ILE B 1 130 ? 17.016 9.375 0.812 1 98.38 130 ILE B O 1
ATOM 3753 N N . ALA B 1 131 ? 15.883 9.172 2.766 1 97 131 ALA B N 1
ATOM 3754 C CA . ALA B 1 131 ? 14.703 9.859 2.258 1 97 131 ALA B CA 1
ATOM 3755 C C . ALA B 1 131 ? 15.008 11.312 1.928 1 97 131 ALA B C 1
ATOM 3757 O O . ALA B 1 131 ? 14.336 11.922 1.091 1 97 131 ALA B O 1
ATOM 3758 N N . GLY B 1 132 ? 16.031 11.898 2.607 1 96.88 132 GLY B N 1
ATOM 3759 C CA . GLY B 1 132 ? 16.438 13.281 2.381 1 96.88 132 GLY B CA 1
ATOM 3760 C C . GLY B 1 132 ? 16.828 13.562 0.946 1 96.88 132 GLY B C 1
ATOM 3761 O O . GLY B 1 132 ? 16.766 14.703 0.487 1 96.88 132 GLY B O 1
ATOM 3762 N N . LEU B 1 133 ? 17.234 12.5 0.256 1 96.88 133 LEU B N 1
ATOM 3763 C CA . LEU B 1 133 ? 17.641 12.633 -1.136 1 96.88 133 LEU B CA 1
ATOM 3764 C C . LEU B 1 133 ? 16.469 13.031 -2.02 1 96.88 133 LEU B C 1
ATOM 3766 O O . LEU B 1 133 ? 16.656 13.484 -3.15 1 96.88 133 LEU B O 1
ATOM 3770 N N . ARG B 1 134 ? 15.242 12.891 -1.466 1 96.56 134 ARG B N 1
ATOM 3771 C CA . ARG B 1 134 ? 14.055 13.18 -2.258 1 96.56 134 ARG B CA 1
ATOM 3772 C C . ARG B 1 134 ? 13.43 14.508 -1.837 1 96.56 134 ARG B C 1
ATOM 3774 O O . ARG B 1 134 ? 12.375 14.898 -2.35 1 96.56 134 ARG B O 1
ATOM 3781 N N . LEU B 1 135 ? 14.094 15.234 -0.958 1 97.38 135 LEU B N 1
ATOM 3782 C CA . LEU B 1 135 ? 13.523 16.469 -0.433 1 97.38 135 LEU B CA 1
ATOM 3783 C C . LEU B 1 135 ? 13.32 17.484 -1.548 1 97.38 135 LEU B C 1
ATOM 3785 O O . LEU B 1 135 ? 12.266 18.125 -1.632 1 97.38 135 LEU B O 1
ATOM 3789 N N . LYS B 1 136 ? 14.359 17.656 -2.381 1 97.56 136 LYS B N 1
ATOM 3790 C CA . LYS B 1 136 ? 14.289 18.594 -3.502 1 97.56 136 LYS B CA 1
ATOM 3791 C C . LYS B 1 136 ? 13.906 17.875 -4.793 1 97.56 136 LYS B C 1
ATOM 3793 O O . LYS B 1 136 ? 14.648 17.016 -5.273 1 97.56 136 LYS B O 1
ATOM 3798 N N . LYS B 1 137 ? 12.797 18.219 -5.27 1 98.12 137 LYS B N 1
ATOM 3799 C CA . LYS B 1 137 ? 12.289 17.594 -6.492 1 98.12 137 LYS B CA 1
ATOM 3800 C C . LYS B 1 137 ? 12.961 18.188 -7.727 1 98.12 137 LYS B C 1
ATOM 3802 O O . LYS B 1 137 ? 13.273 19.375 -7.766 1 98.12 137 LYS B O 1
ATOM 3807 N N . THR B 1 138 ? 13.195 17.359 -8.719 1 96.81 138 THR B N 1
ATOM 3808 C CA . THR B 1 138 ? 13.633 17.828 -10.031 1 96.81 138 THR B CA 1
ATOM 3809 C C . THR B 1 138 ? 12.477 18.469 -10.797 1 96.81 138 THR B C 1
ATOM 3811 O O . THR B 1 138 ? 11.328 18.375 -10.367 1 96.81 138 THR B O 1
ATOM 3814 N N . ARG B 1 139 ? 12.805 19.125 -11.914 1 97.12 139 ARG B N 1
ATOM 3815 C CA . ARG B 1 139 ? 11.781 19.719 -12.766 1 97.12 139 ARG B CA 1
ATOM 3816 C C . ARG B 1 139 ? 10.805 18.641 -13.266 1 97.12 139 ARG B C 1
ATOM 3818 O O . ARG B 1 139 ? 9.602 18.891 -13.344 1 97.12 139 ARG B O 1
ATOM 3825 N N . GLU B 1 140 ? 11.359 17.453 -13.578 1 97.06 140 GLU B N 1
ATOM 3826 C CA . GLU B 1 140 ? 10.539 16.344 -14.055 1 97.06 140 GLU B CA 1
ATOM 3827 C C . GLU B 1 140 ? 9.609 15.836 -12.953 1 97.06 140 GLU B C 1
ATOM 3829 O O . GLU B 1 140 ? 8.461 15.484 -13.227 1 97.06 140 GLU B O 1
ATOM 3834 N N . GLU B 1 141 ? 10.109 15.781 -11.805 1 97.88 141 GLU B N 1
ATOM 3835 C CA . GLU B 1 141 ? 9.297 15.336 -10.68 1 97.88 141 GLU B CA 1
ATOM 3836 C C . GLU B 1 141 ? 8.18 16.328 -10.375 1 97.88 141 GLU B C 1
ATOM 3838 O O . GLU B 1 141 ? 7.055 15.922 -10.062 1 97.88 141 GLU B O 1
ATOM 3843 N N . ILE B 1 142 ? 8.461 17.594 -10.484 1 98.44 142 ILE B N 1
ATOM 3844 C CA . ILE B 1 142 ? 7.453 18.625 -10.258 1 98.44 142 ILE B CA 1
ATOM 3845 C C . ILE B 1 142 ? 6.367 18.516 -11.328 1 98.44 142 ILE B C 1
ATOM 3847 O O . ILE B 1 142 ? 5.18 18.672 -11.031 1 98.44 142 ILE B O 1
ATOM 3851 N N . ALA B 1 143 ? 6.773 18.281 -12.508 1 98.12 143 ALA B N 1
ATOM 3852 C CA . ALA B 1 143 ? 5.805 18.109 -13.586 1 98.12 143 ALA B CA 1
ATOM 3853 C C . ALA B 1 143 ? 4.879 16.922 -13.305 1 98.12 143 ALA B C 1
ATOM 3855 O O . ALA B 1 143 ? 3.67 17.016 -13.539 1 98.12 143 ALA B O 1
ATOM 3856 N N . ALA B 1 144 ? 5.449 15.844 -12.836 1 97.31 144 ALA B N 1
ATOM 3857 C CA . ALA B 1 144 ? 4.656 14.664 -12.492 1 97.31 144 ALA B CA 1
ATOM 3858 C C . ALA B 1 144 ? 3.678 14.984 -11.359 1 97.31 144 ALA B C 1
ATOM 3860 O O . ALA B 1 144 ? 2.51 14.594 -11.422 1 97.31 144 ALA B O 1
ATOM 3861 N N . LEU B 1 145 ? 4.137 15.688 -10.375 1 98.19 145 LEU B N 1
ATOM 3862 C CA . LEU B 1 145 ? 3.285 16.125 -9.273 1 98.19 145 LEU B CA 1
ATOM 3863 C C . LEU B 1 145 ? 2.143 17 -9.781 1 98.19 145 LEU B C 1
ATOM 3865 O O . LEU B 1 145 ? 0.994 16.828 -9.367 1 98.19 145 LEU B O 1
ATOM 3869 N N . SER B 1 146 ? 2.482 17.891 -10.656 1 98.62 146 SER B N 1
ATOM 3870 C CA . SER B 1 146 ? 1.486 18.797 -11.211 1 98.62 146 SER B CA 1
ATOM 3871 C C . SER B 1 146 ? 0.403 18.047 -11.969 1 98.62 146 SER B C 1
ATOM 3873 O O . SER B 1 146 ? -0.77 18.422 -11.93 1 98.62 146 SER B O 1
ATOM 3875 N N . GLU B 1 147 ? 0.815 17.031 -12.625 1 98.12 147 GLU B N 1
ATOM 3876 C CA . GLU B 1 147 ? -0.162 16.219 -13.352 1 98.12 147 GLU B CA 1
ATOM 3877 C C . GLU B 1 147 ? -1.108 15.516 -12.391 1 98.12 147 GLU B C 1
ATOM 3879 O O . GLU B 1 147 ? -2.32 15.477 -12.617 1 98.12 147 GLU B O 1
ATOM 3884 N N . ALA B 1 148 ? -0.586 14.914 -11.336 1 98.44 148 ALA B N 1
ATOM 3885 C CA . ALA B 1 148 ? -1.418 14.273 -10.32 1 98.44 148 ALA B CA 1
ATOM 3886 C C . ALA B 1 148 ? -2.408 15.266 -9.719 1 98.44 148 ALA B C 1
ATOM 3888 O O . ALA B 1 148 ? -3.572 14.93 -9.492 1 98.44 148 ALA B O 1
ATOM 3889 N N . ILE B 1 149 ? -1.959 16.484 -9.508 1 98.81 149 ILE B N 1
ATOM 3890 C CA . ILE B 1 149 ? -2.779 17.531 -8.906 1 98.81 149 ILE B CA 1
ATOM 3891 C C . ILE B 1 149 ? -3.877 17.953 -9.875 1 98.81 149 ILE B C 1
ATOM 3893 O O . ILE B 1 149 ? -5.043 18.078 -9.492 1 98.81 149 ILE B O 1
ATOM 3897 N N . ARG B 1 150 ? -3.498 18.125 -11.133 1 98.62 150 ARG B N 1
ATOM 3898 C CA . ARG B 1 150 ? -4.469 18.5 -12.148 1 98.62 150 ARG B CA 1
ATOM 3899 C C . ARG B 1 150 ? -5.594 17.484 -12.242 1 98.62 150 ARG B C 1
ATOM 3901 O O . ARG B 1 150 ? -6.77 17.844 -12.312 1 98.62 150 ARG B O 1
ATOM 3908 N N . ILE B 1 151 ? -5.215 16.188 -12.273 1 97.38 151 ILE B N 1
ATOM 3909 C CA . ILE B 1 151 ? -6.184 15.102 -12.305 1 97.38 151 ILE B CA 1
ATOM 3910 C C . ILE B 1 151 ? -7.102 15.188 -11.094 1 97.38 151 ILE B C 1
ATOM 3912 O O . ILE B 1 151 ? -8.32 15.062 -11.219 1 97.38 151 ILE B O 1
ATOM 3916 N N . SER B 1 152 ? -6.543 15.422 -9.953 1 98.62 152 SER B N 1
ATOM 3917 C CA . SER B 1 152 ? -7.297 15.523 -8.711 1 98.62 152 SER B CA 1
ATOM 3918 C C . SER B 1 152 ? -8.289 16.672 -8.75 1 98.62 152 SER B C 1
ATOM 3920 O O . SER B 1 152 ? -9.453 16.516 -8.383 1 98.62 152 SER B O 1
ATOM 3922 N N . GLU B 1 153 ? -7.801 17.828 -9.234 1 98.81 153 GLU B N 1
ATOM 3923 C CA . GLU B 1 153 ? -8.664 19 -9.305 1 98.81 153 GLU B CA 1
ATOM 3924 C C . GLU B 1 153 ? -9.82 18.781 -10.266 1 98.81 153 GLU B C 1
ATOM 3926 O O . GLU B 1 153 ? -10.961 19.156 -9.977 1 98.81 153 GLU B O 1
ATOM 3931 N N . ALA B 1 154 ? -9.516 18.188 -11.383 1 98.31 154 ALA B N 1
ATOM 3932 C CA . ALA B 1 154 ? -10.57 17.906 -12.352 1 98.31 154 ALA B CA 1
ATOM 3933 C C . ALA B 1 154 ? -11.625 16.969 -11.758 1 98.31 154 ALA B C 1
ATOM 3935 O O . ALA B 1 154 ? -12.828 17.203 -11.914 1 98.31 154 ALA B O 1
ATOM 3936 N N . ALA B 1 155 ? -11.156 15.945 -11.078 1 96.88 155 ALA B N 1
ATOM 3937 C CA . ALA B 1 155 ? -12.062 14.984 -10.445 1 96.88 155 ALA B CA 1
ATOM 3938 C C . ALA B 1 155 ? -12.914 15.664 -9.375 1 96.88 155 ALA B C 1
ATOM 3940 O O . ALA B 1 155 ? -14.117 15.391 -9.266 1 96.88 155 ALA B O 1
ATOM 3941 N N . LEU B 1 156 ? -12.336 16.531 -8.602 1 98.56 156 LEU B N 1
ATOM 3942 C CA . LEU B 1 156 ? -13.062 17.234 -7.559 1 98.56 156 LEU B CA 1
ATOM 3943 C C . LEU B 1 156 ? -14.164 18.109 -8.156 1 98.56 156 LEU B C 1
ATOM 3945 O O . LEU B 1 156 ? -15.297 18.109 -7.668 1 98.56 156 LEU B O 1
ATOM 3949 N N . GLY B 1 157 ? -13.797 18.906 -9.172 1 98.5 157 GLY B N 1
ATOM 3950 C CA . GLY B 1 157 ? -14.789 19.734 -9.828 1 98.5 157 GLY B CA 1
ATOM 3951 C C . GLY B 1 157 ? -15.992 18.969 -10.32 1 98.5 157 GLY B C 1
ATOM 3952 O O . GLY B 1 157 ? -17.141 19.344 -10.039 1 98.5 157 GLY B O 1
ATOM 3953 N N . GLU B 1 158 ? -15.695 17.891 -10.992 1 96.75 158 GLU B N 1
ATOM 3954 C CA . GLU B 1 158 ? -16.766 17.031 -11.5 1 96.75 158 GLU B CA 1
ATOM 3955 C C . GLU B 1 158 ? -17.625 16.484 -10.359 1 96.75 158 GLU B C 1
ATOM 3957 O O . GLU B 1 158 ? -18.844 16.422 -10.477 1 96.75 158 GLU B O 1
ATOM 3962 N N . THR B 1 159 ? -17 16.062 -9.297 1 97.25 159 THR B N 1
ATOM 3963 C CA . THR B 1 159 ? -17.703 15.508 -8.148 1 97.25 159 THR B CA 1
ATOM 3964 C C . THR B 1 159 ? -18.609 16.547 -7.508 1 97.25 159 THR B C 1
ATOM 3966 O O . THR B 1 159 ? -19.797 16.281 -7.258 1 97.25 159 THR B O 1
ATOM 3969 N N . LEU B 1 160 ? -18.094 17.719 -7.289 1 98.38 160 LEU B N 1
ATOM 3970 C CA . LEU B 1 160 ? -18.844 18.766 -6.598 1 98.38 160 LEU B CA 1
ATOM 3971 C C . LEU B 1 160 ? -20.062 19.188 -7.41 1 98.38 160 LEU B C 1
ATOM 3973 O O . LEU B 1 160 ? -21.094 19.562 -6.848 1 98.38 160 LEU B O 1
ATOM 3977 N N . ASP B 1 161 ? -19.969 19.094 -8.75 1 97.88 161 ASP B N 1
ATOM 3978 C CA . ASP B 1 161 ? -21.094 19.406 -9.625 1 97.88 161 ASP B CA 1
ATOM 3979 C C . ASP B 1 161 ? -22.25 18.438 -9.398 1 97.88 161 ASP B C 1
ATOM 3981 O O . ASP B 1 161 ? -23.406 18.734 -9.719 1 97.88 161 ASP B O 1
ATOM 3985 N N . GLN B 1 162 ? -21.922 17.312 -8.805 1 97.06 162 GLN B N 1
ATOM 3986 C CA . GLN B 1 162 ? -22.938 16.266 -8.688 1 97.06 162 GLN B CA 1
ATOM 3987 C C . GLN B 1 162 ? -23.453 16.156 -7.258 1 97.06 162 GLN B C 1
ATOM 3989 O O . GLN B 1 162 ? -24.469 15.5 -7.012 1 97.06 162 GLN B O 1
ATOM 3994 N N . VAL B 1 163 ? -22.797 16.75 -6.293 1 97.94 163 VAL B N 1
ATOM 3995 C CA . VAL B 1 163 ? -23.156 16.609 -4.887 1 97.94 163 VAL B CA 1
ATOM 3996 C C . VAL B 1 163 ? -24.5 17.281 -4.625 1 97.94 163 VAL B C 1
ATOM 3998 O O . VAL B 1 163 ? -24.734 18.406 -5.051 1 97.94 163 VAL B O 1
ATOM 4001 N N . ARG B 1 164 ? -25.359 16.578 -3.959 1 97.44 164 ARG B N 1
ATOM 4002 C CA . ARG B 1 164 ? -26.672 17.078 -3.539 1 97.44 164 ARG B CA 1
ATOM 4003 C C . ARG B 1 164 ? -27.031 16.562 -2.152 1 97.44 164 ARG B C 1
ATOM 4005 O O . ARG B 1 164 ? -26.594 15.484 -1.752 1 97.44 164 ARG B O 1
ATOM 4012 N N . ALA B 1 165 ? -27.938 17.422 -1.505 1 97.94 165 ALA B N 1
ATOM 4013 C CA . ALA B 1 165 ? -28.516 16.906 -0.265 1 97.94 165 ALA B CA 1
ATOM 4014 C C . ALA B 1 165 ? -29.234 15.594 -0.505 1 97.94 165 ALA B C 1
ATOM 4016 O O . ALA B 1 165 ? -29.906 15.414 -1.533 1 97.94 165 ALA B O 1
ATOM 4017 N N . GLY B 1 166 ? -29.109 14.672 0.401 1 98.12 166 GLY B N 1
ATOM 4018 C CA . GLY B 1 166 ? -29.766 13.375 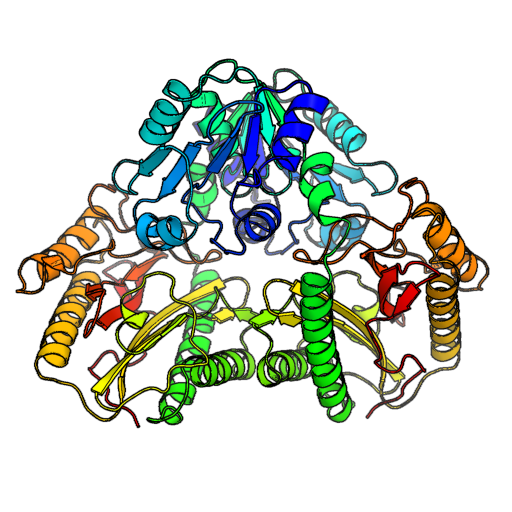0.272 1 98.12 166 GLY B CA 1
ATOM 4019 C C . GLY B 1 166 ? -28.812 12.266 -0.14 1 98.12 166 GLY B C 1
ATOM 4020 O O . GLY B 1 166 ? -29.109 11.086 0.068 1 98.12 166 GLY B O 1
ATOM 4021 N N . MET B 1 167 ? -27.688 12.609 -0.752 1 97.12 167 MET B N 1
ATOM 4022 C CA . MET B 1 167 ? -26.672 11.617 -1.074 1 97.12 167 MET B CA 1
ATOM 4023 C C . MET B 1 167 ? -25.953 11.141 0.188 1 97.12 167 MET B C 1
ATOM 4025 O O . MET B 1 167 ? -25.828 11.891 1.153 1 97.12 167 MET B O 1
ATOM 4029 N N . THR B 1 168 ? -25.516 9.93 0.169 1 96.69 168 THR B N 1
ATOM 4030 C CA . THR B 1 168 ? -24.656 9.469 1.253 1 96.69 168 THR B CA 1
ATOM 4031 C C . THR B 1 168 ? -23.203 9.859 0.994 1 96.69 168 THR B C 1
ATOM 4033 O O . THR B 1 168 ? -22.844 10.195 -0.136 1 96.69 168 THR B O 1
ATOM 4036 N N . GLU B 1 169 ? -22.422 9.859 2.053 1 97.12 169 GLU B N 1
ATOM 4037 C CA . GLU B 1 169 ? -20.984 10.117 1.903 1 97.12 169 GLU B CA 1
ATOM 4038 C C . GLU B 1 169 ? -20.344 9.125 0.945 1 97.12 169 GLU B C 1
ATOM 4040 O O . GLU B 1 169 ? -19.516 9.5 0.113 1 97.12 169 GLU B O 1
ATOM 4045 N N . THR B 1 170 ? -20.766 7.871 1.061 1 92.06 170 THR B N 1
ATOM 4046 C CA . THR B 1 170 ? -20.234 6.809 0.22 1 92.06 170 THR B CA 1
ATOM 4047 C C . THR B 1 170 ? -20.547 7.066 -1.25 1 92.06 170 THR B C 1
ATOM 4049 O O . THR B 1 170 ? -19.719 6.805 -2.125 1 92.06 170 THR B O 1
ATOM 4052 N N . GLN B 1 171 ? -21.719 7.5 -1.497 1 91.19 171 GLN B N 1
ATOM 4053 C CA . GLN B 1 171 ? -22.094 7.812 -2.871 1 91.19 171 GLN B CA 1
ATOM 4054 C C . GLN B 1 171 ? -21.188 8.898 -3.449 1 91.19 171 GLN B C 1
ATOM 4056 O O . GLN B 1 171 ? -20.734 8.797 -4.59 1 91.19 171 GLN B O 1
ATOM 4061 N N . VAL B 1 172 ? -20.906 9.938 -2.678 1 96.06 172 VAL B N 1
ATOM 4062 C CA . VAL B 1 172 ? -20.031 11.008 -3.121 1 96.06 172 VAL B CA 1
ATOM 4063 C C . VAL B 1 172 ? -18.609 10.461 -3.338 1 96.06 172 VAL B C 1
ATOM 4065 O O . VAL B 1 172 ? -17.969 10.797 -4.328 1 96.06 172 VAL B O 1
ATOM 4068 N N . GLU B 1 173 ? -18.156 9.656 -2.434 1 94.69 173 GLU B N 1
ATOM 4069 C CA . GLU B 1 173 ? -16.828 9.039 -2.545 1 94.69 173 GLU B CA 1
ATOM 4070 C C . GLU B 1 173 ? -16.703 8.234 -3.836 1 94.69 173 GLU B C 1
ATOM 4072 O O . GLU B 1 173 ? -15.68 8.312 -4.52 1 94.69 173 GLU B O 1
ATOM 4077 N N . ARG B 1 174 ? -17.734 7.465 -4.137 1 87.25 174 ARG B N 1
ATOM 4078 C CA . ARG B 1 174 ? -17.719 6.641 -5.34 1 87.25 174 ARG B CA 1
ATOM 4079 C C . ARG B 1 174 ? -17.609 7.504 -6.594 1 87.25 174 ARG B C 1
ATOM 4081 O O . ARG B 1 174 ? -16.875 7.176 -7.52 1 87.25 174 ARG B O 1
ATOM 4088 N N . ILE B 1 175 ? -18.344 8.586 -6.613 1 90.44 175 ILE B N 1
ATOM 4089 C CA . ILE B 1 175 ? -18.281 9.516 -7.734 1 90.44 175 ILE B CA 1
ATOM 4090 C C . ILE B 1 175 ? -16.875 10.094 -7.859 1 90.44 175 ILE B C 1
ATOM 4092 O O . ILE B 1 175 ? -16.312 10.141 -8.953 1 90.44 175 ILE B O 1
ATOM 4096 N N . LEU B 1 176 ? -16.297 10.484 -6.758 1 95.06 176 LEU B N 1
ATOM 4097 C CA . LEU B 1 176 ? -14.961 11.086 -6.723 1 95.06 176 LEU B CA 1
ATOM 4098 C C . LEU B 1 176 ? -13.914 10.117 -7.25 1 95.06 176 LEU B C 1
ATOM 4100 O O . LEU B 1 176 ? -13.086 10.477 -8.094 1 95.06 176 LEU B O 1
ATOM 4104 N N . VAL B 1 177 ? -13.938 8.914 -6.777 1 90.81 177 VAL B N 1
ATOM 4105 C CA . VAL B 1 177 ? -12.93 7.922 -7.141 1 90.81 177 VAL B CA 1
ATOM 4106 C C . VAL B 1 177 ? -13.078 7.555 -8.609 1 90.81 177 VAL B C 1
ATOM 4108 O O . VAL B 1 177 ? -12.086 7.461 -9.336 1 90.81 177 VAL B O 1
ATOM 4111 N N . ALA B 1 178 ? -14.328 7.363 -8.984 1 83.56 178 ALA B N 1
ATOM 4112 C CA . ALA B 1 178 ? -14.562 7.094 -10.398 1 83.56 178 ALA B CA 1
ATOM 4113 C C . ALA B 1 178 ? -14.016 8.219 -11.273 1 83.56 178 ALA B C 1
ATOM 4115 O O . ALA B 1 178 ? -13.375 7.973 -12.297 1 83.56 178 ALA B O 1
ATOM 4116 N N . ALA B 1 179 ? -14.289 9.445 -10.898 1 90.5 179 ALA B N 1
ATOM 4117 C CA . ALA B 1 179 ? -13.812 10.609 -11.641 1 90.5 179 ALA B CA 1
ATOM 4118 C C . ALA B 1 179 ? -12.281 10.656 -11.664 1 90.5 179 ALA B C 1
ATOM 4120 O O . ALA B 1 179 ? -11.688 11 -12.688 1 90.5 179 ALA B O 1
ATOM 4121 N N . LEU B 1 180 ? -11.648 10.344 -10.602 1 92.88 180 LEU B N 1
ATOM 4122 C CA . LEU B 1 180 ? -10.188 10.32 -10.516 1 92.88 180 LEU B CA 1
ATOM 4123 C C . LEU B 1 180 ? -9.594 9.43 -11.602 1 92.88 180 LEU B C 1
ATOM 4125 O O . LEU B 1 180 ? -8.688 9.844 -12.32 1 92.88 180 LEU B O 1
ATOM 4129 N N . PHE B 1 181 ? -10.109 8.289 -11.68 1 84.44 181 PHE B N 1
ATOM 4130 C CA . PHE B 1 181 ? -9.586 7.332 -12.648 1 84.44 181 PHE B CA 1
ATOM 4131 C C . PHE B 1 181 ? -9.984 7.727 -14.07 1 84.44 181 PHE B C 1
ATOM 4133 O O . PHE B 1 181 ? -9.195 7.566 -15.008 1 84.44 181 PHE B O 1
ATOM 4140 N N . ALA B 1 182 ? -11.195 8.211 -14.188 1 83.56 182 ALA B N 1
ATOM 4141 C CA . ALA B 1 182 ? -11.648 8.672 -15.5 1 83.56 182 ALA B CA 1
ATOM 4142 C C . ALA B 1 182 ? -10.742 9.781 -16.031 1 83.56 182 ALA B C 1
ATOM 4144 O O . ALA B 1 182 ? -10.531 9.883 -17.234 1 83.56 182 ALA B O 1
ATOM 4145 N N . HIS B 1 183 ? -10.203 10.531 -15.133 1 91 183 HIS B N 1
ATOM 4146 C CA . HIS B 1 183 ? -9.352 11.641 -15.547 1 91 183 HIS B CA 1
ATOM 4147 C C . HIS B 1 183 ? -7.898 11.203 -15.688 1 91 183 HIS B C 1
ATOM 4149 O O . HIS B 1 183 ? -7.035 12.008 -16.031 1 91 183 HIS B O 1
ATOM 4155 N N . GLY B 1 184 ? -7.605 9.977 -15.336 1 87.62 184 GLY B N 1
ATOM 4156 C CA . GLY B 1 184 ? -6.312 9.453 -15.75 1 87.62 184 GLY B CA 1
ATOM 4157 C C . GLY B 1 184 ? -5.43 9.055 -14.578 1 87.62 184 GLY B C 1
ATOM 4158 O O . GLY B 1 184 ? -4.234 8.82 -14.75 1 87.62 184 GLY B O 1
ATOM 4159 N N . ALA B 1 185 ? -5.973 9.023 -13.398 1 91.75 185 ALA B N 1
ATOM 4160 C CA . ALA B 1 185 ? -5.172 8.586 -12.258 1 91.75 185 ALA B CA 1
ATOM 4161 C C . ALA B 1 185 ? -4.711 7.145 -12.43 1 91.75 185 ALA B C 1
ATOM 4163 O O . ALA B 1 185 ? -5.461 6.305 -12.93 1 91.75 185 ALA B O 1
ATOM 4164 N N . ASP B 1 186 ? -3.439 6.863 -12.008 1 87 186 ASP B N 1
ATOM 4165 C CA . ASP B 1 186 ? -2.953 5.488 -11.969 1 87 186 ASP B CA 1
ATOM 4166 C C . ASP B 1 186 ? -3.492 4.754 -10.742 1 87 186 ASP B C 1
ATOM 4168 O O . ASP B 1 186 ? -3.668 3.533 -10.766 1 87 186 ASP B O 1
ATOM 4172 N N . ASP B 1 187 ? -3.744 5.492 -9.727 1 88.25 187 ASP B N 1
ATOM 4173 C CA . ASP B 1 187 ? -4.258 5.023 -8.445 1 88.25 187 ASP B CA 1
ATOM 4174 C C . ASP B 1 187 ? -4.668 6.191 -7.551 1 88.25 187 ASP B C 1
ATOM 4176 O O . ASP B 1 187 ? -4.48 7.355 -7.918 1 88.25 187 ASP B O 1
ATOM 4180 N N . GLN B 1 188 ? -5.281 5.816 -6.449 1 92.56 188 GLN B N 1
ATOM 4181 C CA . GLN B 1 188 ? -5.438 6.816 -5.395 1 92.56 188 GLN B CA 1
ATOM 4182 C C . GLN B 1 188 ? -4.137 7.008 -4.625 1 92.56 188 GLN B C 1
ATOM 4184 O O . GLN B 1 188 ? -3.434 6.039 -4.328 1 92.56 188 GLN B O 1
ATOM 4189 N N . ALA B 1 189 ? -3.762 8.266 -4.352 1 95.12 189 ALA B N 1
ATOM 4190 C CA . ALA B 1 189 ? -2.602 8.516 -3.498 1 95.12 189 ALA B CA 1
ATOM 4191 C C . ALA B 1 189 ? -2.799 7.898 -2.115 1 95.12 189 ALA B C 1
ATOM 4193 O O . ALA B 1 189 ? -1.838 7.445 -1.488 1 95.12 189 ALA B O 1
ATOM 4194 N N . PHE B 1 190 ? -3.939 7.961 -1.631 1 91.94 190 PHE B N 1
ATOM 4195 C CA . PHE B 1 190 ? -4.445 7.383 -0.391 1 91.94 190 PHE B CA 1
ATOM 4196 C C . PHE B 1 190 ? -5.965 7.25 -0.436 1 91.94 190 PHE B C 1
ATOM 4198 O O . PHE B 1 190 ? -6.613 7.785 -1.338 1 91.94 190 PHE B O 1
ATOM 4205 N N . GLY B 1 191 ? -6.496 6.496 0.44 1 89.62 191 GLY B N 1
ATOM 4206 C CA . GLY B 1 191 ? -7.945 6.391 0.463 1 89.62 191 GLY B CA 1
ATOM 4207 C C . GLY B 1 191 ? -8.641 7.723 0.688 1 89.62 191 GLY B C 1
ATOM 4208 O O . GLY B 1 191 ? -8.367 8.406 1.677 1 89.62 191 GLY B O 1
ATOM 4209 N N . ALA B 1 192 ? -9.523 8.07 -0.199 1 93.25 192 ALA B N 1
ATOM 4210 C CA . ALA B 1 192 ? -10.219 9.352 -0.125 1 93.25 192 ALA B CA 1
ATOM 4211 C C . ALA B 1 192 ? -11.047 9.453 1.156 1 93.25 192 ALA B C 1
ATOM 4213 O O . ALA B 1 192 ? -11.672 8.477 1.58 1 93.25 192 ALA B O 1
ATOM 4214 N N . LEU B 1 193 ? -10.977 10.555 1.786 1 94.31 193 LEU B N 1
ATOM 4215 C CA . LEU B 1 193 ? -11.82 10.906 2.92 1 94.31 193 LEU B CA 1
ATOM 4216 C C . LEU B 1 193 ? -12.953 11.828 2.488 1 94.31 193 LEU B C 1
ATOM 4218 O O . LEU B 1 193 ? -12.719 12.984 2.127 1 94.31 193 LEU B O 1
ATOM 4222 N N . VAL B 1 194 ? -14.133 11.352 2.441 1 97.06 194 VAL B N 1
ATOM 4223 C CA . VAL B 1 194 ? -15.344 12.109 2.168 1 97.06 194 VAL B CA 1
ATOM 4224 C C . VAL B 1 194 ? -16.266 12.07 3.387 1 97.06 194 VAL B C 1
ATOM 4226 O O . VAL B 1 194 ? -16.875 11.031 3.68 1 97.06 194 VAL B O 1
ATOM 4229 N N . ALA B 1 195 ? -16.359 13.164 4.039 1 97.31 195 ALA B N 1
ATOM 4230 C CA . ALA B 1 195 ? -17.016 13.172 5.344 1 97.31 195 ALA B CA 1
ATOM 4231 C C . ALA B 1 195 ? -17.891 14.414 5.512 1 97.31 195 ALA B C 1
ATOM 4233 O O . ALA B 1 195 ? -17.438 15.531 5.254 1 97.31 195 ALA B O 1
ATOM 4234 N N . ALA B 1 196 ? -19.094 14.219 5.953 1 97.69 196 ALA B N 1
ATOM 4235 C CA . ALA B 1 196 ? -20.031 15.32 6.148 1 97.69 196 ALA B CA 1
ATOM 4236 C C . ALA B 1 196 ? -20.328 15.531 7.629 1 97.69 196 ALA B C 1
ATOM 4238 O O . ALA B 1 196 ? -20.188 14.609 8.438 1 97.69 196 ALA B O 1
ATOM 4239 N N . SER B 1 197 ? -20.719 16.688 7.934 1 96.81 197 SER B N 1
ATOM 4240 C CA . SER B 1 197 ? -21.156 17.031 9.281 1 96.81 197 SER B CA 1
ATOM 4241 C C . SER B 1 197 ? -20.125 16.641 10.328 1 96.81 197 SER B C 1
ATOM 4243 O O . SER B 1 197 ? -18.938 16.969 10.188 1 96.81 197 SER B O 1
ATOM 4245 N N . ASP B 1 198 ? -20.531 15.961 11.375 1 95.06 198 ASP B N 1
ATOM 4246 C CA . ASP B 1 198 ? -19.641 15.641 12.484 1 95.06 198 ASP B CA 1
ATOM 4247 C C . ASP B 1 198 ? -18.5 14.734 12.016 1 95.06 198 ASP B C 1
ATOM 4249 O O . ASP B 1 198 ? -17.406 14.766 12.578 1 95.06 198 ASP B O 1
ATOM 4253 N N . ASN B 1 199 ? -18.797 13.945 10.969 1 94.75 199 ASN B N 1
ATOM 4254 C CA . ASN B 1 199 ? -17.781 13.039 10.438 1 94.75 199 ASN B CA 1
ATOM 4255 C C . ASN B 1 199 ? -16.594 13.812 9.859 1 94.75 199 ASN B C 1
ATOM 4257 O O . ASN B 1 199 ? -15.484 13.289 9.805 1 94.75 199 ASN B O 1
ATOM 4261 N N . SER B 1 200 ? -16.844 15.047 9.445 1 95.62 200 SER B N 1
ATOM 4262 C CA . SER B 1 200 ? -15.812 15.867 8.828 1 95.62 200 SER B CA 1
ATOM 4263 C C . SER B 1 200 ? -14.773 16.312 9.859 1 95.62 200 SER B C 1
ATOM 4265 O O . SER B 1 200 ? -13.703 16.797 9.5 1 95.62 200 SER B O 1
ATOM 4267 N N . ALA B 1 201 ? -15.07 16.125 11.102 1 93.12 201 ALA B N 1
ATOM 4268 C CA . ALA B 1 201 ? -14.172 16.562 12.164 1 93.12 201 ALA B CA 1
ATOM 4269 C C . ALA B 1 201 ? -13.203 15.453 12.555 1 93.12 201 ALA B C 1
ATOM 4271 O O . ALA B 1 201 ? -12.32 15.656 13.383 1 93.12 201 ALA B O 1
ATOM 4272 N N . HIS B 1 202 ? -13.297 14.336 11.93 1 86.38 202 HIS B N 1
ATOM 4273 C CA . HIS B 1 202 ? -12.406 13.211 12.219 1 86.38 202 HIS B CA 1
ATOM 4274 C C . HIS B 1 202 ? -11.297 13.109 11.18 1 86.38 202 HIS B C 1
ATOM 4276 O O . HIS B 1 202 ? -11.555 13.117 9.977 1 86.38 202 HIS B O 1
ATOM 4282 N N . SER B 1 203 ? -10.094 13.047 11.688 1 76.25 203 SER B N 1
ATOM 4283 C CA . SER B 1 203 ? -8.914 13.102 10.828 1 76.25 203 SER B CA 1
ATOM 4284 C C . SER B 1 203 ? -8.875 11.922 9.867 1 76.25 203 SER B C 1
ATOM 4286 O O . SER B 1 203 ? -8.312 12.023 8.773 1 76.25 203 SER B O 1
ATOM 4288 N N . HIS B 1 204 ? -9.383 10.766 10.227 1 77.88 204 HIS B N 1
ATOM 4289 C CA . HIS B 1 204 ? -9.336 9.578 9.391 1 77.88 204 HIS B CA 1
ATOM 4290 C C . HIS B 1 204 ? -10.719 8.953 9.242 1 77.88 204 HIS B C 1
ATOM 4292 O O . HIS B 1 204 ? -10.859 7.73 9.352 1 77.88 204 HIS B O 1
ATOM 4298 N N . ALA B 1 205 ? -11.609 9.844 8.914 1 80.25 205 ALA B N 1
ATOM 4299 C CA . ALA B 1 205 ? -12.992 9.414 8.773 1 80.25 205 ALA B CA 1
ATOM 4300 C C . ALA B 1 205 ? -13.164 8.508 7.555 1 80.25 205 ALA B C 1
ATOM 4302 O O . ALA B 1 205 ? -12.477 8.68 6.547 1 80.25 205 ALA B O 1
ATOM 4303 N N . HIS B 1 206 ? -14 7.594 7.676 1 85.25 206 HIS B N 1
ATOM 4304 C CA . HIS B 1 206 ? -14.492 6.812 6.547 1 85.25 206 HIS B CA 1
ATOM 4305 C C . HIS B 1 206 ? -15.875 7.281 6.105 1 85.25 206 HIS B C 1
ATOM 4307 O O . HIS B 1 206 ? -16.703 7.645 6.941 1 85.25 206 HIS B O 1
ATOM 4313 N N . ALA B 1 207 ? -16.078 7.25 4.828 1 92 207 ALA B N 1
ATOM 4314 C CA . ALA B 1 207 ? -17.391 7.648 4.297 1 92 207 ALA B CA 1
ATOM 4315 C C . ALA B 1 207 ? -18.5 6.746 4.832 1 92 207 ALA B C 1
ATOM 4317 O O . ALA B 1 207 ? -18.359 5.52 4.836 1 92 207 ALA B O 1
ATOM 4318 N N . ARG B 1 208 ? -19.625 7.391 5.305 1 92.5 208 ARG B N 1
ATOM 4319 C CA . ARG B 1 208 ? -20.75 6.652 5.863 1 92.5 208 ARG B CA 1
ATOM 4320 C C . ARG B 1 208 ? -21.781 6.332 4.785 1 92.5 208 ARG B C 1
ATOM 4322 O O . ARG B 1 208 ? -22.094 7.184 3.949 1 92.5 208 ARG B O 1
ATOM 4329 N N . ASP B 1 209 ? -22.188 5.102 4.793 1 89.44 209 ASP B N 1
ATOM 4330 C CA . ASP B 1 209 ? -23.219 4.695 3.848 1 89.44 209 ASP B CA 1
ATOM 4331 C C . ASP B 1 209 ? -24.625 4.918 4.426 1 89.44 209 ASP B C 1
ATOM 4333 O O . ASP B 1 209 ? -25.625 4.801 3.717 1 89.44 209 ASP B O 1
ATOM 4337 N N . ASP B 1 210 ? -24.719 5.254 5.625 1 93.38 210 ASP B N 1
ATOM 4338 C CA . ASP B 1 210 ? -26 5.348 6.301 1 93.38 210 ASP B CA 1
ATOM 4339 C C . ASP B 1 210 ? -26.312 6.789 6.703 1 93.38 210 ASP B C 1
ATOM 4341 O O . ASP B 1 210 ? -27.234 7.039 7.484 1 93.38 210 ASP B O 1
ATOM 4345 N N . TYR B 1 211 ? -25.547 7.707 6.301 1 95.31 211 TYR B N 1
ATOM 4346 C CA . TYR B 1 211 ? -25.812 9.117 6.547 1 95.31 211 TYR B CA 1
ATOM 4347 C C . TYR B 1 211 ? -26.125 9.852 5.242 1 95.31 211 TYR B C 1
ATOM 4349 O O . TYR B 1 211 ? -25.266 9.93 4.355 1 95.31 211 TYR B O 1
ATOM 4357 N N . GLU B 1 212 ? -27.25 10.375 5.207 1 97.88 212 GLU B N 1
ATOM 4358 C CA . GLU B 1 212 ? -27.609 11.242 4.09 1 97.88 212 GLU B CA 1
ATOM 4359 C C . GLU B 1 212 ? -27.234 12.695 4.363 1 97.88 212 GLU B C 1
ATOM 4361 O O . GLU B 1 212 ? -27.672 13.281 5.352 1 97.88 212 GLU B O 1
ATOM 4366 N N . ILE B 1 213 ? -26.438 13.258 3.549 1 98.38 213 ILE B N 1
ATOM 4367 C CA . ILE B 1 213 ? -25.938 14.625 3.686 1 98.38 213 ILE B CA 1
ATOM 4368 C C . ILE B 1 213 ? -27.125 15.586 3.771 1 98.38 213 ILE B C 1
ATOM 4370 O O . ILE B 1 213 ? -28.078 15.477 3 1 98.38 213 ILE B O 1
ATOM 4374 N N . GLN B 1 214 ? -27.062 16.516 4.688 1 97.94 214 GLN B N 1
ATOM 4375 C CA . GLN B 1 214 ? -28.141 17.453 4.93 1 97.94 214 GLN B CA 1
ATOM 4376 C C . GLN B 1 214 ? -27.75 18.875 4.523 1 97.94 214 GLN B C 1
ATOM 4378 O O . GLN B 1 214 ? -26.562 19.203 4.516 1 97.94 214 GLN B O 1
ATOM 4383 N N . PRO B 1 215 ? -28.859 19.688 4.16 1 97.94 215 PRO B N 1
ATOM 4384 C CA . PRO B 1 215 ? -28.531 21.094 3.982 1 97.94 215 PRO B CA 1
ATOM 4385 C C . PRO B 1 215 ? -27.875 21.703 5.219 1 97.94 215 PRO B C 1
ATOM 4387 O O . PRO B 1 215 ? -28.328 21.484 6.34 1 97.94 215 PRO B O 1
ATOM 4390 N N . GLY B 1 216 ? -26.797 22.391 4.961 1 97.62 216 GLY B N 1
ATOM 4391 C CA . GLY B 1 216 ? -26.062 23.016 6.059 1 97.62 216 GLY B CA 1
ATOM 4392 C C . GLY B 1 216 ? -24.812 22.25 6.449 1 97.62 216 GLY B C 1
ATOM 4393 O O . GLY B 1 216 ? -23.953 22.766 7.156 1 97.62 216 GLY B O 1
ATOM 4394 N N . ASP B 1 217 ? -24.719 20.969 5.992 1 98.06 217 ASP B N 1
ATOM 4395 C CA . ASP B 1 217 ? -23.578 20.125 6.34 1 98.06 217 ASP B CA 1
ATOM 4396 C C . ASP B 1 217 ? -22.281 20.672 5.711 1 98.06 217 ASP B C 1
ATOM 4398 O O . ASP B 1 217 ? -22.297 21.109 4.559 1 98.06 217 ASP B O 1
ATOM 4402 N N . ALA B 1 218 ? -21.203 20.703 6.5 1 98.56 218 ALA B N 1
ATOM 4403 C CA . ALA B 1 218 ? -19.875 20.719 5.887 1 98.56 218 ALA B CA 1
ATOM 4404 C C . ALA B 1 218 ? -19.578 19.391 5.215 1 98.56 218 ALA B C 1
ATOM 4406 O O . ALA B 1 218 ? -19.875 18.328 5.762 1 98.56 218 ALA B O 1
ATOM 4407 N N . LEU B 1 219 ? -19.094 19.422 4.055 1 98.62 219 LEU B N 1
ATOM 4408 C CA . LEU B 1 219 ? -18.594 18.25 3.34 1 98.62 219 LEU B CA 1
ATOM 4409 C C . LEU B 1 219 ? -17.109 18.391 3.053 1 98.62 219 LEU B C 1
ATOM 4411 O O . LEU B 1 219 ? -16.703 19.188 2.191 1 98.62 219 LEU B O 1
ATOM 4415 N N . LEU B 1 220 ? -16.312 17.656 3.807 1 98.56 220 LEU B N 1
ATOM 4416 C CA . LEU B 1 220 ? -14.859 17.672 3.674 1 98.56 220 LEU B CA 1
ATOM 4417 C C . LEU B 1 220 ? -14.375 16.547 2.766 1 98.56 220 LEU B C 1
ATOM 4419 O O . LEU B 1 220 ? -14.719 15.383 2.984 1 98.56 220 LEU B O 1
ATOM 4423 N N . ILE B 1 221 ? -13.695 16.891 1.739 1 98.44 221 ILE B N 1
ATOM 4424 C CA . ILE B 1 221 ? -13.148 15.93 0.785 1 98.44 221 ILE B CA 1
ATOM 4425 C C . ILE B 1 221 ? -11.625 16.031 0.772 1 98.44 221 ILE B C 1
ATOM 4427 O O . ILE B 1 221 ? -11.062 17.047 0.362 1 98.44 221 ILE B O 1
ATOM 4431 N N . ASP B 1 222 ? -10.977 15.094 1.299 1 98.06 222 ASP B N 1
ATOM 4432 C CA . ASP B 1 222 ? -9.531 14.945 1.345 1 98.06 222 ASP B CA 1
ATOM 4433 C C . ASP B 1 222 ? -9.07 13.75 0.519 1 98.06 222 ASP B C 1
ATOM 4435 O O . ASP B 1 222 ? -9.375 12.602 0.856 1 98.06 222 ASP B O 1
ATOM 4439 N N . PHE B 1 223 ? -8.273 14.008 -0.534 1 97.31 223 PHE B N 1
ATOM 4440 C CA . PHE B 1 223 ? -7.977 12.969 -1.516 1 97.31 223 PHE B CA 1
ATOM 4441 C C . PHE B 1 223 ? -6.824 13.391 -2.416 1 97.31 223 PHE B C 1
ATOM 4443 O O . PHE B 1 223 ? -6.305 14.5 -2.291 1 97.31 223 PHE B O 1
ATOM 4450 N N . GLY B 1 224 ? -6.453 12.492 -3.305 1 97.81 224 GLY B N 1
ATOM 4451 C CA . GLY B 1 224 ? -5.473 12.805 -4.332 1 97.81 224 GLY B CA 1
ATOM 4452 C C . GLY B 1 224 ? -5.211 11.641 -5.277 1 97.81 224 GLY B C 1
ATOM 4453 O O . GLY B 1 224 ? -5.297 10.477 -4.883 1 97.81 224 GLY B O 1
ATOM 4454 N N . ALA B 1 225 ? -4.852 12.016 -6.48 1 96.56 225 ALA B N 1
ATOM 4455 C CA . ALA B 1 225 ? -4.465 11.023 -7.484 1 96.56 225 ALA B CA 1
ATOM 4456 C C . ALA B 1 225 ? -2.996 10.641 -7.328 1 96.56 225 ALA B C 1
ATOM 4458 O O . ALA B 1 225 ? -2.186 11.422 -6.836 1 96.56 225 ALA B O 1
ATOM 4459 N N . LYS B 1 226 ? -2.73 9.484 -7.629 1 95.19 226 LYS B N 1
ATOM 4460 C CA . LYS B 1 226 ? -1.368 9.094 -7.98 1 95.19 226 LYS B CA 1
ATOM 4461 C C . LYS B 1 226 ? -1.191 9.016 -9.492 1 95.19 226 LYS B C 1
ATOM 4463 O O . LYS B 1 226 ? -2.021 8.43 -10.195 1 95.19 226 LYS B O 1
ATOM 4468 N N . LYS B 1 227 ? -0.226 9.617 -9.945 1 94.25 227 LYS B N 1
ATOM 4469 C CA . LYS B 1 227 ? 0.117 9.609 -11.359 1 94.25 227 LYS B CA 1
ATOM 4470 C C . LYS B 1 227 ? 1.629 9.656 -11.562 1 94.25 227 LYS B C 1
ATOM 4472 O O . LYS B 1 227 ? 2.326 10.43 -10.898 1 94.25 227 LYS B O 1
ATOM 4477 N N . HIS B 1 228 ? 2.137 8.805 -12.422 1 93.19 228 HIS B N 1
ATOM 4478 C CA . HIS B 1 228 ? 3.568 8.727 -12.688 1 93.19 228 HIS B CA 1
ATOM 4479 C C . HIS B 1 228 ? 4.363 8.57 -11.398 1 93.19 228 HIS B C 1
ATOM 4481 O O . HIS B 1 228 ? 5.395 9.219 -11.211 1 93.19 228 HIS B O 1
ATOM 4487 N N . ARG B 1 229 ? 3.832 7.828 -10.461 1 94.44 229 ARG B N 1
ATOM 4488 C CA . ARG B 1 229 ? 4.449 7.422 -9.195 1 94.44 229 ARG B CA 1
ATOM 4489 C C . ARG B 1 229 ? 4.52 8.594 -8.219 1 94.44 229 ARG B C 1
ATOM 4491 O O . ARG B 1 229 ? 5.266 8.547 -7.242 1 94.44 229 ARG B O 1
ATOM 4498 N N . PHE B 1 230 ? 3.75 9.672 -8.523 1 97.94 230 PHE B N 1
ATOM 4499 C CA . PHE B 1 230 ? 3.691 10.812 -7.613 1 97.94 230 PHE B CA 1
ATOM 4500 C C . PHE B 1 230 ? 2.273 11.016 -7.098 1 97.94 230 PHE B C 1
ATOM 4502 O O . PHE B 1 230 ? 1.302 10.742 -7.805 1 97.94 230 PHE B O 1
ATOM 4509 N N . CYS B 1 231 ? 2.176 11.586 -5.914 1 98.25 231 CYS B N 1
ATOM 4510 C CA . CYS B 1 231 ? 0.905 11.734 -5.215 1 98.25 231 CYS B CA 1
ATOM 4511 C C . CYS B 1 231 ? 0.468 13.195 -5.18 1 98.25 231 CYS B C 1
ATOM 4513 O O . CYS B 1 231 ? 1.294 14.094 -4.992 1 98.25 231 CYS B O 1
ATOM 4515 N N . ALA B 1 232 ? -0.779 13.383 -5.41 1 98.75 232 ALA B N 1
ATOM 4516 C CA . ALA B 1 232 ? -1.415 14.633 -4.996 1 98.75 232 ALA B CA 1
ATOM 4517 C C . ALA B 1 232 ? -2.072 14.484 -3.627 1 98.75 232 ALA B C 1
ATOM 4519 O O . ALA B 1 232 ? -2.348 13.367 -3.182 1 98.75 232 ALA B O 1
ATOM 4520 N N . ASP B 1 233 ? -2.248 15.578 -2.938 1 98.62 233 ASP B N 1
ATOM 4521 C CA . ASP B 1 233 ? -2.951 15.648 -1.66 1 98.62 233 ASP B CA 1
ATOM 4522 C C . ASP B 1 233 ? -3.691 16.984 -1.518 1 98.62 233 ASP B C 1
ATOM 4524 O O . ASP B 1 233 ? -3.076 18.016 -1.24 1 98.62 233 ASP B O 1
ATOM 4528 N N . ILE B 1 234 ? -4.977 16.891 -1.695 1 98.12 234 ILE B N 1
ATOM 4529 C CA . ILE B 1 234 ? -5.77 18.125 -1.68 1 98.12 234 ILE B CA 1
ATOM 4530 C C . ILE B 1 234 ? -6.988 17.938 -0.776 1 98.12 234 ILE B C 1
ATOM 4532 O O . ILE B 1 234 ? -7.566 16.844 -0.718 1 98.12 234 ILE B O 1
ATOM 4536 N N . THR B 1 235 ? -7.297 18.938 -0.104 1 98.5 235 THR B N 1
ATOM 4537 C CA . THR B 1 235 ? -8.516 18.953 0.696 1 98.5 235 THR B CA 1
ATOM 4538 C C . THR B 1 235 ? -9.328 20.219 0.425 1 98.5 235 THR B C 1
ATOM 4540 O O . THR B 1 235 ? -8.773 21.312 0.347 1 98.5 235 THR B O 1
ATOM 4543 N N . ARG B 1 236 ? -10.602 20.031 0.175 1 98.75 236 ARG B N 1
ATOM 4544 C CA . ARG B 1 236 ? -11.562 21.125 0.2 1 98.75 236 ARG B CA 1
ATOM 4545 C C . ARG B 1 236 ? -12.75 20.797 1.096 1 98.75 236 ARG B C 1
ATOM 4547 O O . ARG B 1 236 ? -13.195 19.641 1.144 1 98.75 236 ARG B O 1
ATOM 4554 N N . THR B 1 237 ? -13.164 21.734 1.79 1 98.75 237 THR B N 1
ATOM 4555 C CA . THR B 1 237 ? -14.43 21.656 2.506 1 98.75 237 THR B CA 1
ATOM 4556 C C . THR B 1 237 ? -15.484 22.547 1.854 1 98.75 237 THR B C 1
ATOM 4558 O O . THR B 1 237 ? -15.258 23.75 1.672 1 98.75 237 THR B O 1
ATOM 4561 N N . VAL B 1 238 ? -16.562 21.969 1.46 1 98.81 238 VAL B N 1
ATOM 4562 C CA . VAL B 1 238 ? -17.688 22.719 0.914 1 98.81 238 VAL B CA 1
ATOM 4563 C C . VAL B 1 238 ? -18.906 22.547 1.808 1 98.81 238 VAL B C 1
ATOM 4565 O O . VAL B 1 238 ? -18.906 21.719 2.725 1 98.81 238 VAL B O 1
ATOM 4568 N N . PHE B 1 239 ? -19.875 23.422 1.585 1 98.75 239 PHE B N 1
ATOM 4569 C CA . PHE B 1 239 ? -21.109 23.328 2.348 1 98.75 239 PHE B CA 1
ATOM 4570 C C . PHE B 1 239 ? -22.281 22.984 1.434 1 98.75 239 PHE B C 1
ATOM 4572 O O . PHE B 1 239 ? -22.359 23.469 0.302 1 98.75 239 PHE B O 1
ATOM 4579 N N . VAL B 1 240 ? -23.156 22.156 1.913 1 98.56 240 VAL B N 1
ATOM 4580 C CA . VAL B 1 240 ? -24.25 21.672 1.076 1 98.56 240 VAL B CA 1
ATOM 4581 C C . VAL B 1 240 ? -25.516 22.469 1.377 1 98.56 240 VAL B C 1
ATOM 4583 O O . VAL B 1 240 ? -25.953 22.547 2.527 1 98.56 240 VAL B O 1
ATOM 4586 N N . GLY B 1 241 ? -26.156 23.078 0.352 1 98.12 241 GLY B N 1
ATOM 4587 C CA . GLY B 1 241 ? -27.375 23.844 0.501 1 98.12 241 GLY B CA 1
ATOM 4588 C C . GLY B 1 241 ? -27.141 25.266 0.996 1 98.12 241 GLY B C 1
ATOM 4589 O O . GLY B 1 241 ? -27.547 26.234 0.35 1 98.12 241 GLY B O 1
ATOM 4590 N N . HIS B 1 242 ? -26.516 25.359 2.156 1 98.06 242 HIS B N 1
ATOM 4591 C CA . HIS B 1 242 ? -26.156 26.656 2.734 1 98.06 242 HIS B CA 1
ATOM 4592 C C . HIS B 1 242 ? -25.031 26.5 3.76 1 98.06 242 HIS B C 1
ATOM 4594 O O . HIS B 1 242 ? -24.656 25.375 4.121 1 98.06 242 HIS B O 1
ATOM 4600 N N . ALA B 1 243 ? -24.438 27.625 4.168 1 98.12 243 ALA B N 1
ATOM 4601 C CA . ALA B 1 243 ? -23.469 27.672 5.254 1 98.12 243 ALA B CA 1
ATOM 4602 C C . ALA B 1 243 ? -23.969 28.531 6.406 1 98.12 243 ALA B C 1
ATOM 4604 O O . ALA B 1 243 ? -24.469 29.641 6.191 1 98.12 243 ALA B O 1
ATOM 4605 N N . THR B 1 244 ? -23.844 28.016 7.594 1 97 244 THR B N 1
ATOM 4606 C CA . THR B 1 244 ? -24.219 28.812 8.758 1 97 244 THR B CA 1
ATOM 4607 C C . THR B 1 244 ? -23.203 29.922 9.008 1 97 244 THR B C 1
ATOM 4609 O O . THR B 1 244 ? -22.109 29.906 8.43 1 97 244 THR B O 1
ATOM 4612 N N . ASP B 1 245 ? -23.547 30.812 9.883 1 97.81 245 ASP B N 1
ATOM 4613 C CA . ASP B 1 245 ? -22.625 31.891 10.242 1 97.81 245 ASP B CA 1
ATOM 4614 C C . ASP B 1 245 ? -21.359 31.328 10.883 1 97.81 245 ASP B C 1
ATOM 4616 O O . ASP B 1 245 ? -20.25 31.797 10.594 1 97.81 245 ASP B O 1
ATOM 4620 N N . GLU B 1 246 ? -21.547 30.375 11.719 1 97.56 246 GLU B N 1
ATOM 4621 C CA . GLU B 1 246 ? -20.391 29.75 12.344 1 97.56 246 GLU B CA 1
ATOM 4622 C C . GLU B 1 246 ? -19.5 29.078 11.305 1 97.56 246 GLU B C 1
ATOM 4624 O O . GLU B 1 246 ? -18.266 29.219 11.359 1 97.56 246 GLU B O 1
ATOM 4629 N N . ALA B 1 247 ? -20.172 28.359 10.43 1 97.69 247 ALA B N 1
ATOM 4630 C CA . ALA B 1 247 ? -19.422 27.672 9.375 1 97.69 247 ALA B CA 1
ATOM 4631 C C . ALA B 1 247 ? -18.609 28.656 8.555 1 97.69 247 ALA B C 1
ATOM 4633 O O . ALA B 1 247 ? -17.438 28.391 8.234 1 97.69 247 ALA B O 1
ATOM 4634 N N . GLN B 1 248 ? -19.188 29.734 8.219 1 98.44 248 GLN B N 1
ATOM 4635 C CA . GLN B 1 248 ? -18.5 30.766 7.449 1 98.44 248 GLN B CA 1
ATOM 4636 C C . GLN B 1 248 ? -17.312 31.328 8.227 1 98.44 248 GLN B C 1
ATOM 4638 O O . GLN B 1 248 ? -16.234 31.531 7.656 1 98.44 248 GLN B O 1
ATOM 4643 N N . ALA B 1 249 ? -17.531 31.562 9.461 1 98.69 249 ALA B N 1
ATOM 4644 C CA . ALA B 1 249 ? -16.469 32.125 10.289 1 98.69 249 ALA B CA 1
ATOM 4645 C C . ALA B 1 249 ? -15.312 31.141 10.43 1 98.69 249 ALA B C 1
ATOM 4647 O O . ALA B 1 249 ? -14.148 31.547 10.352 1 98.69 249 ALA B O 1
ATOM 4648 N N . VAL B 1 250 ? -15.648 29.906 10.68 1 98.75 250 VAL B N 1
ATOM 4649 C CA . VAL B 1 250 ? -14.625 28.875 10.805 1 98.75 250 VAL B CA 1
ATOM 4650 C C . VAL B 1 250 ? -13.867 28.75 9.484 1 98.75 250 VAL B C 1
ATOM 4652 O O . VAL B 1 250 ? -12.633 28.703 9.469 1 98.75 250 VAL B O 1
ATOM 4655 N N . TYR B 1 251 ? -14.633 28.688 8.383 1 98.81 251 TYR B N 1
ATOM 4656 C CA . TYR B 1 251 ? -14.016 28.562 7.07 1 98.81 251 TYR B CA 1
ATOM 4657 C C . TYR B 1 251 ? -13.07 29.734 6.797 1 98.81 251 TYR B C 1
ATOM 4659 O O . TYR B 1 251 ? -11.945 29.531 6.336 1 98.81 251 TYR B O 1
ATOM 4667 N N . ASP B 1 252 ? -13.539 30.891 7.055 1 98.75 252 ASP B N 1
ATOM 4668 C CA . ASP B 1 252 ? -12.734 32.094 6.832 1 98.75 252 ASP B CA 1
ATOM 4669 C C . ASP B 1 252 ? -11.438 32.062 7.645 1 98.75 252 ASP B C 1
ATOM 4671 O O . ASP B 1 252 ? -10.383 32.469 7.168 1 98.75 252 ASP B O 1
ATOM 4675 N N . THR B 1 253 ? -11.555 31.609 8.852 1 98.88 253 THR B N 1
ATOM 4676 C CA . THR B 1 253 ? -10.375 31.484 9.711 1 98.88 253 THR B CA 1
ATOM 4677 C C . THR B 1 253 ? -9.367 30.516 9.109 1 98.88 253 THR B C 1
ATOM 4679 O O . THR B 1 253 ? -8.172 30.828 9.031 1 98.88 253 THR B O 1
ATOM 4682 N N . VAL B 1 254 ? -9.82 29.359 8.664 1 98.88 254 VAL B N 1
ATOM 4683 C CA . VAL B 1 254 ? -8.945 28.344 8.07 1 98.88 254 VAL B CA 1
ATOM 4684 C C . VAL B 1 254 ? -8.344 28.891 6.773 1 98.88 254 VAL B C 1
ATOM 4686 O O . VAL B 1 254 ? -7.16 28.672 6.496 1 98.88 254 VAL B O 1
ATOM 4689 N N . LEU B 1 255 ? -9.148 29.562 5.965 1 98.88 255 LEU B N 1
ATOM 4690 C CA . LEU B 1 255 ? -8.656 30.156 4.727 1 98.88 255 LEU B CA 1
ATOM 4691 C C . LEU B 1 255 ? -7.535 31.141 5.008 1 98.88 255 LEU B C 1
ATOM 4693 O O . LEU B 1 255 ? -6.504 31.141 4.336 1 98.88 255 LEU B O 1
ATOM 4697 N N . ARG B 1 256 ? -7.742 32.031 5.984 1 98.81 256 ARG B N 1
ATOM 4698 C CA . ARG B 1 256 ? -6.707 32.969 6.355 1 98.81 256 ARG B CA 1
ATOM 4699 C C . ARG B 1 256 ? -5.426 32.281 6.773 1 98.81 256 ARG B C 1
ATOM 4701 O O . ARG B 1 256 ? -4.324 32.719 6.43 1 98.81 256 ARG B O 1
ATOM 4708 N N . ALA B 1 257 ? -5.59 31.234 7.531 1 98.88 257 ALA B N 1
ATOM 4709 C CA . ALA B 1 257 ? -4.43 30.453 7.945 1 98.88 257 ALA B CA 1
ATOM 4710 C C . ALA B 1 257 ? -3.715 29.844 6.742 1 98.88 257 ALA B C 1
ATOM 4712 O O . ALA B 1 257 ? -2.484 29.844 6.672 1 98.88 257 ALA B O 1
ATOM 4713 N N . ASN B 1 258 ? -4.492 29.234 5.836 1 98.81 258 ASN B N 1
ATOM 4714 C CA . ASN B 1 258 ? -3.928 28.672 4.609 1 98.81 258 ASN B CA 1
ATOM 4715 C C . ASN B 1 258 ? -3.143 29.719 3.824 1 98.81 258 ASN B C 1
ATOM 4717 O O . ASN B 1 258 ? -2.01 29.469 3.412 1 98.81 258 ASN B O 1
ATOM 4721 N N . LEU B 1 259 ? -3.762 30.891 3.66 1 98.75 259 LEU B N 1
ATOM 4722 C CA . LEU B 1 259 ? -3.115 31.984 2.932 1 98.75 259 LEU B CA 1
ATOM 4723 C C . LEU B 1 259 ? -1.843 32.438 3.643 1 98.75 259 LEU B C 1
ATOM 4725 O O . LEU B 1 259 ? -0.85 32.781 2.994 1 98.75 259 LEU B O 1
ATOM 4729 N N . MET B 1 260 ? -1.869 32.469 4.938 1 98.75 260 MET B N 1
ATOM 4730 C CA . MET B 1 260 ? -0.679 32.781 5.715 1 98.75 260 MET B CA 1
ATOM 4731 C C . MET B 1 260 ? 0.438 31.781 5.453 1 98.75 260 MET B C 1
ATOM 4733 O O . MET B 1 260 ? 1.607 32.156 5.363 1 98.75 260 MET B O 1
ATOM 4737 N N . GLY B 1 261 ? 0.067 30.469 5.395 1 98.75 261 GLY B N 1
ATOM 4738 C CA . GLY B 1 261 ? 1.053 29.453 5.062 1 98.75 261 GLY B CA 1
ATOM 4739 C C . GLY B 1 261 ? 1.731 29.688 3.729 1 98.75 261 GLY B C 1
ATOM 4740 O O . GLY B 1 261 ? 2.947 29.531 3.605 1 98.75 261 GLY B O 1
ATOM 4741 N N . HIS B 1 262 ? 0.938 30.078 2.746 1 98.38 262 HIS B N 1
ATOM 4742 C CA . HIS B 1 262 ? 1.505 30.438 1.449 1 98.38 262 HIS B CA 1
ATOM 4743 C C . HIS B 1 262 ? 2.455 31.625 1.567 1 98.38 262 HIS B C 1
ATOM 4745 O O . HIS B 1 262 ? 3.562 31.594 1.027 1 98.38 262 HIS B O 1
ATOM 4751 N N . ALA B 1 263 ? 2.014 32.625 2.252 1 98.31 263 ALA B N 1
ATOM 4752 C CA . ALA B 1 263 ? 2.764 33.875 2.359 1 98.31 263 ALA B CA 1
ATOM 4753 C C . ALA B 1 263 ? 4.086 33.656 3.09 1 98.31 263 ALA B C 1
ATOM 4755 O O . ALA B 1 263 ? 5.09 34.312 2.773 1 98.31 263 ALA B O 1
ATOM 4756 N N . LYS B 1 264 ? 4.105 32.781 4.031 1 98.38 264 LYS B N 1
ATOM 4757 C CA . LYS B 1 264 ? 5.277 32.594 4.879 1 98.38 264 LYS B CA 1
ATOM 4758 C C . LYS B 1 264 ? 6.262 31.625 4.223 1 98.38 264 LYS B C 1
ATOM 4760 O O . LYS B 1 264 ? 7.418 31.516 4.645 1 98.38 264 LYS B O 1
ATOM 4765 N N . THR B 1 265 ? 5.832 30.938 3.205 1 98.62 265 THR B N 1
ATOM 4766 C CA . THR B 1 265 ? 6.676 29.953 2.547 1 98.62 265 THR B CA 1
ATOM 4767 C C . THR B 1 265 ? 7.629 30.625 1.561 1 98.62 265 THR B C 1
ATOM 4769 O O . THR B 1 265 ? 7.195 31.141 0.531 1 98.62 265 THR B O 1
ATOM 4772 N N . GLU B 1 266 ? 8.836 30.594 1.842 1 98.06 266 GLU B N 1
ATOM 4773 C CA . GLU B 1 266 ? 9.922 31.109 1.006 1 98.06 266 GLU B CA 1
ATOM 4774 C C . GLU B 1 266 ? 11.242 30.422 1.341 1 98.06 266 GLU B C 1
ATOM 4776 O O . GLU B 1 266 ? 11.398 29.859 2.426 1 98.06 266 GLU B O 1
ATOM 4781 N N . PRO B 1 267 ? 12.172 30.453 0.351 1 98.19 267 PRO B N 1
ATOM 4782 C CA . PRO B 1 267 ? 13.477 29.859 0.673 1 98.19 267 PRO B CA 1
ATOM 4783 C C . PRO B 1 267 ? 14.125 30.5 1.899 1 98.19 267 PRO B C 1
ATOM 4785 O O . PRO B 1 267 ? 14.102 31.734 2.047 1 98.19 267 PRO B O 1
ATOM 4788 N N . GLY B 1 268 ? 14.625 29.672 2.777 1 98.12 268 GLY B N 1
ATOM 4789 C CA . GLY B 1 268 ? 15.266 30.156 3.986 1 98.12 268 GLY B CA 1
ATOM 4790 C C . GLY B 1 268 ? 14.375 30.062 5.215 1 98.12 268 GLY B C 1
ATOM 4791 O O . GLY B 1 268 ? 14.875 29.984 6.34 1 98.12 268 GLY B O 1
ATOM 4792 N N . ALA B 1 269 ? 13.031 30.141 5.004 1 98.5 269 ALA B N 1
ATOM 4793 C CA . ALA B 1 269 ? 12.125 29.875 6.121 1 98.5 269 ALA B CA 1
ATOM 4794 C C . ALA B 1 269 ? 12.25 28.422 6.594 1 98.5 269 ALA B C 1
ATOM 4796 O O . ALA B 1 269 ? 12.641 27.547 5.824 1 98.5 269 ALA B O 1
ATOM 4797 N N . THR B 1 270 ? 11.961 28.188 7.855 1 98.56 270 THR B N 1
ATOM 4798 C CA . THR B 1 270 ? 11.969 26.812 8.359 1 98.56 270 THR B CA 1
ATOM 4799 C C . THR B 1 270 ? 10.555 26.234 8.391 1 98.56 270 THR B C 1
ATOM 4801 O O . THR B 1 270 ? 9.57 26.984 8.328 1 98.56 270 THR B O 1
ATOM 4804 N N . ALA B 1 271 ? 10.461 24.922 8.477 1 98.5 271 ALA B N 1
ATOM 4805 C CA . ALA B 1 271 ? 9.172 24.281 8.688 1 98.5 271 ALA B CA 1
ATOM 4806 C C . ALA B 1 271 ? 8.484 24.828 9.938 1 98.5 271 ALA B C 1
ATOM 4808 O O . ALA B 1 271 ? 7.262 25.016 9.953 1 98.5 271 ALA B O 1
ATOM 4809 N N . HIS B 1 272 ? 9.266 25.109 10.938 1 98.12 272 HIS B N 1
ATOM 4810 C CA . HIS B 1 272 ? 8.758 25.75 12.148 1 98.12 272 HIS B CA 1
ATOM 4811 C C . HIS B 1 272 ? 8.102 27.078 11.836 1 98.12 272 HIS B C 1
ATOM 4813 O O . HIS B 1 272 ? 6.988 27.359 12.305 1 98.12 272 HIS B O 1
ATOM 4819 N N . ASP B 1 273 ? 8.82 27.891 11.07 1 98.69 273 ASP B N 1
ATOM 4820 C CA . ASP B 1 273 ? 8.336 29.234 10.773 1 98.69 273 ASP B CA 1
ATOM 4821 C C . ASP B 1 273 ? 6.965 29.188 10.102 1 98.69 273 ASP B C 1
ATOM 4823 O O . ASP B 1 273 ? 6.066 29.953 10.469 1 98.69 273 ASP B O 1
ATOM 4827 N N . VAL B 1 274 ? 6.828 28.312 9.18 1 98.81 274 VAL B N 1
ATOM 4828 C CA . VAL B 1 274 ? 5.578 28.219 8.43 1 98.81 274 VAL B CA 1
ATOM 4829 C C . VAL B 1 274 ? 4.457 27.75 9.344 1 98.81 274 VAL B C 1
ATOM 4831 O O . VAL B 1 274 ? 3.383 28.344 9.391 1 98.81 274 VAL B O 1
ATOM 4834 N N . ASP B 1 275 ? 4.723 26.703 10.078 1 98.62 275 ASP B N 1
ATOM 4835 C CA . ASP B 1 275 ? 3.703 26.188 10.984 1 98.62 275 ASP B CA 1
ATOM 4836 C C . ASP B 1 275 ? 3.334 27.219 12.055 1 98.62 275 ASP B C 1
ATOM 4838 O O . ASP B 1 275 ? 2.156 27.391 12.375 1 98.62 275 ASP B O 1
ATOM 4842 N N . ASP B 1 276 ? 4.336 27.828 12.578 1 98.62 276 ASP B N 1
ATOM 4843 C CA . ASP B 1 276 ? 4.078 28.828 13.617 1 98.62 276 ASP B CA 1
ATOM 4844 C C . ASP B 1 276 ? 3.174 29.938 13.094 1 98.62 276 ASP B C 1
ATOM 4846 O O . ASP B 1 276 ? 2.25 30.375 13.789 1 98.62 276 ASP B O 1
ATOM 4850 N N . ALA B 1 277 ? 3.443 30.375 11.922 1 98.81 277 ALA B N 1
ATOM 4851 C CA . ALA B 1 277 ? 2.633 31.438 11.32 1 98.81 277 ALA B CA 1
ATOM 4852 C C . ALA B 1 277 ? 1.194 30.969 11.109 1 98.81 277 ALA B C 1
ATOM 4854 O O . ALA B 1 277 ? 0.25 31.703 11.43 1 98.81 277 ALA B O 1
ATOM 4855 N N . VAL B 1 278 ? 1.029 29.781 10.609 1 98.81 278 VAL B N 1
ATOM 4856 C CA . VAL B 1 278 ? -0.284 29.234 10.297 1 98.81 278 VAL B CA 1
ATOM 4857 C C . VAL B 1 278 ? -1.065 29 11.594 1 98.81 278 VAL B C 1
ATOM 4859 O O . VAL B 1 278 ? -2.197 29.469 11.734 1 98.81 278 VAL B O 1
ATOM 4862 N N . ILE B 1 279 ? -0.436 28.344 12.516 1 98.56 279 ILE B N 1
ATOM 4863 C CA . ILE B 1 279 ? -1.089 27.969 13.758 1 98.56 279 ILE B CA 1
ATOM 4864 C C . ILE B 1 279 ? -1.42 29.219 14.57 1 98.56 279 ILE B C 1
ATOM 4866 O O . ILE B 1 279 ? -2.453 29.281 15.242 1 98.56 279 ILE B O 1
ATOM 4870 N N . SER B 1 280 ? -0.577 30.188 14.484 1 98.75 280 SER B N 1
ATOM 4871 C CA . SER B 1 280 ? -0.825 31.438 15.203 1 98.75 280 SER B CA 1
ATOM 4872 C C . SER B 1 280 ? -2.105 32.125 14.719 1 98.75 280 SER B C 1
ATOM 4874 O O . SER B 1 280 ? -2.84 32.719 15.516 1 98.75 280 SER B O 1
ATOM 4876 N N . VAL B 1 281 ? -2.375 32.062 13.43 1 98.81 281 VAL B N 1
ATOM 4877 C CA . VAL B 1 281 ? -3.621 32.594 12.898 1 98.81 281 VAL B CA 1
ATOM 4878 C C . VAL B 1 281 ? -4.809 31.859 13.516 1 98.81 281 VAL B C 1
ATOM 4880 O O . VAL B 1 281 ? -5.793 32.469 13.922 1 98.81 281 VAL B O 1
ATOM 4883 N N . LEU B 1 282 ? -4.727 30.547 13.594 1 98.81 282 LEU B N 1
ATOM 4884 C CA . LEU B 1 282 ? -5.801 29.734 14.172 1 98.81 282 LEU B CA 1
ATOM 4885 C C . LEU B 1 282 ? -5.949 30.016 15.664 1 98.81 282 LEU B C 1
ATOM 4887 O O . LEU B 1 282 ? -7.066 30.172 16.156 1 98.81 282 LEU B O 1
ATOM 4891 N N . GLU B 1 283 ? -4.84 30.141 16.328 1 98.56 283 GLU B N 1
ATOM 4892 C CA . GLU B 1 283 ? -4.828 30.359 17.766 1 98.56 283 GLU B CA 1
ATOM 4893 C C . GLU B 1 283 ? -5.418 31.719 18.125 1 98.56 283 GLU B C 1
ATOM 4895 O O . GLU B 1 283 ? -6 31.891 19.188 1 98.56 283 GLU B O 1
ATOM 4900 N N . ALA B 1 284 ? -5.25 32.656 17.281 1 98.56 284 ALA B N 1
ATOM 4901 C CA . ALA B 1 284 ? -5.719 34 17.516 1 98.56 284 ALA B CA 1
ATOM 4902 C C . ALA B 1 284 ? -7.223 34.125 17.266 1 98.56 284 ALA B C 1
ATOM 4904 O O . ALA B 1 284 ? -7.824 35.156 17.531 1 98.56 284 ALA B O 1
ATOM 4905 N N . SER B 1 285 ? -7.84 33.094 16.844 1 98.38 285 SER B N 1
ATOM 4906 C CA . SER B 1 285 ? -9.273 33.094 16.547 1 98.38 285 SER B CA 1
ATOM 4907 C C . SER B 1 285 ? -10.078 32.562 17.719 1 98.38 285 SER B C 1
ATOM 4909 O O . SER B 1 285 ? -9.523 31.969 18.641 1 98.38 285 SER B O 1
ATOM 4911 N N . PRO B 1 286 ? -11.422 32.75 17.688 1 98.31 286 PRO B N 1
ATOM 4912 C CA . PRO B 1 286 ? -12.281 32.188 18.734 1 98.31 286 PRO B CA 1
ATOM 4913 C C . PRO B 1 286 ? -12.375 30.656 18.656 1 98.31 286 PRO B C 1
ATOM 4915 O O . PRO B 1 286 ? -13.078 30.031 19.453 1 98.31 286 PRO B O 1
ATOM 4918 N N . PHE B 1 287 ? -11.664 30.031 17.688 1 98.38 287 PHE B N 1
ATOM 4919 C CA . PHE B 1 287 ? -11.812 28.609 17.453 1 98.38 287 PHE B CA 1
ATOM 4920 C C . PHE B 1 287 ? -10.523 27.859 17.781 1 98.38 287 PHE B C 1
ATOM 4922 O O . PHE B 1 287 ? -10.266 26.781 17.25 1 98.38 287 PHE B O 1
ATOM 4929 N N . ALA B 1 288 ? -9.695 28.422 18.656 1 98.12 288 ALA B N 1
ATOM 4930 C CA . ALA B 1 288 ? -8.391 27.875 19 1 98.12 288 ALA B CA 1
ATOM 4931 C C . ALA B 1 288 ? -8.523 26.469 19.594 1 98.12 288 ALA B C 1
ATOM 4933 O O . ALA B 1 288 ? -7.648 25.625 19.391 1 98.12 288 ALA B O 1
ATOM 4934 N N . ASP B 1 289 ? -9.578 26.234 20.25 1 96.12 289 ASP B N 1
ATOM 4935 C CA . ASP B 1 289 ? -9.789 24.953 20.906 1 96.12 289 ASP B CA 1
ATOM 4936 C C . ASP B 1 289 ? -10.102 23.844 19.891 1 96.12 289 ASP B C 1
ATOM 4938 O O . ASP B 1 289 ? -10.156 22.672 20.234 1 96.12 289 ASP B O 1
ATOM 4942 N N . ARG B 1 290 ? -10.18 24.234 18.547 1 96.38 290 ARG B N 1
ATOM 4943 C CA . ARG B 1 290 ? -10.531 23.281 17.5 1 96.38 290 ARG B CA 1
ATOM 4944 C C . ARG B 1 290 ? -9.289 22.844 16.734 1 96.38 290 ARG B C 1
ATOM 4946 O O . ARG B 1 290 ? -9.391 22.094 15.75 1 96.38 290 ARG B O 1
ATOM 4953 N N . ILE B 1 291 ? -8.109 23.359 17.188 1 95.88 291 ILE B N 1
ATOM 4954 C CA . ILE B 1 291 ? -6.859 23 16.531 1 95.88 291 ILE B CA 1
ATOM 4955 C C . ILE B 1 291 ? -6.477 21.562 16.922 1 95.88 291 ILE B C 1
ATOM 4957 O O . ILE B 1 291 ? -6.387 21.234 18.094 1 95.88 291 ILE B O 1
ATOM 4961 N N . ARG B 1 292 ? -6.258 20.688 15.844 1 89.81 292 ARG B N 1
ATOM 4962 C CA . ARG B 1 292 ? -5.953 19.297 16.141 1 89.81 292 ARG B CA 1
ATOM 4963 C C . ARG B 1 292 ? -4.691 18.844 15.422 1 89.81 292 ARG B C 1
ATOM 4965 O O . ARG B 1 292 ? -4.086 17.828 15.781 1 89.81 292 ARG B O 1
ATOM 4972 N N . THR B 1 293 ? -4.227 19.578 14.43 1 90.25 293 THR B N 1
ATOM 4973 C CA . THR B 1 293 ? -3.174 19.062 13.555 1 90.25 293 THR B CA 1
ATOM 4974 C C . THR B 1 293 ? -2.117 20.125 13.297 1 90.25 293 THR B C 1
ATOM 4976 O O . THR B 1 293 ? -2.367 21.312 13.5 1 90.25 293 THR B O 1
ATOM 4979 N N . LYS B 1 294 ? -0.93 19.656 12.914 1 93.62 294 LYS B N 1
ATOM 4980 C CA . LYS B 1 294 ? 0.07 20.562 12.352 1 93.62 294 LYS B CA 1
ATOM 4981 C C . LYS B 1 294 ? -0.335 21.031 10.953 1 93.62 294 LYS B C 1
ATOM 4983 O O . LYS B 1 294 ? -1.377 20.625 10.438 1 93.62 294 LYS B O 1
ATOM 4988 N N . THR B 1 295 ? 0.515 21.812 10.375 1 97.44 295 THR B N 1
ATOM 4989 C CA . THR B 1 295 ? 0.145 22.484 9.141 1 97.44 295 THR B CA 1
ATOM 4990 C C . THR B 1 295 ? 0.231 21.531 7.957 1 97.44 295 THR B C 1
ATOM 4992 O O . THR B 1 295 ? -0.573 21.609 7.023 1 97.44 295 THR B O 1
ATOM 4995 N N . GLY B 1 296 ? 1.277 20.719 7.965 1 97.06 296 GLY B N 1
ATOM 4996 C CA . GLY B 1 296 ? 1.355 19.875 6.781 1 97.06 296 GLY B CA 1
ATOM 4997 C C . GLY B 1 296 ? 2.559 18.953 6.781 1 97.06 296 GLY B C 1
ATOM 4998 O O . GLY B 1 296 ? 3.145 18.688 7.832 1 97.06 296 GLY B O 1
ATOM 4999 N N . HIS B 1 297 ? 2.818 18.375 5.637 1 97.5 297 HIS B N 1
ATOM 5000 C CA . HIS B 1 297 ? 3.906 17.422 5.426 1 97.5 297 HIS B CA 1
ATOM 5001 C C . HIS B 1 297 ? 4.43 17.5 3.996 1 97.5 297 HIS B C 1
ATOM 5003 O O . HIS B 1 297 ? 3.748 18 3.104 1 97.5 297 HIS B O 1
ATOM 5009 N N . GLY B 1 298 ? 5.652 17.016 3.867 1 98.06 298 GLY B N 1
ATOM 5010 C CA . GLY B 1 298 ? 6.18 16.891 2.518 1 98.06 298 GLY B CA 1
ATOM 5011 C C . GLY B 1 298 ? 5.348 15.977 1.64 1 98.06 298 GLY B C 1
ATOM 5012 O O . GLY B 1 298 ? 4.539 15.195 2.143 1 98.06 298 GLY B O 1
ATOM 5013 N N . LEU B 1 299 ? 5.562 16.094 0.354 1 98.44 299 LEU B N 1
ATOM 5014 C CA . LEU B 1 299 ? 4.762 15.398 -0.644 1 98.44 299 LEU B CA 1
ATOM 5015 C C . LEU B 1 299 ? 5.605 15.016 -1.855 1 98.44 299 LEU B C 1
ATOM 5017 O O . LEU B 1 299 ? 6.418 15.82 -2.324 1 98.44 299 LEU B O 1
ATOM 5021 N N . GLY B 1 300 ? 5.469 13.875 -2.357 1 98.12 300 GLY B N 1
ATOM 5022 C CA . GLY B 1 300 ? 6.16 13.391 -3.539 1 98.12 300 GLY B CA 1
ATOM 5023 C C . GLY B 1 300 ? 5.711 12.008 -3.969 1 98.12 300 GLY B C 1
ATOM 5024 O O . GLY B 1 300 ? 4.527 11.789 -4.23 1 98.12 300 GLY B O 1
ATOM 5025 N N . ARG B 1 301 ? 6.645 11.109 -3.945 1 97.06 301 ARG B N 1
ATOM 5026 C CA . ARG B 1 301 ? 6.316 9.727 -4.285 1 97.06 301 ARG B CA 1
ATOM 5027 C C . ARG B 1 301 ? 5.527 9.062 -3.164 1 97.06 301 ARG B C 1
ATOM 5029 O O . ARG B 1 301 ? 4.719 8.164 -3.416 1 97.06 301 ARG B O 1
ATOM 5036 N N . ASP B 1 302 ? 5.758 9.547 -2.006 1 95.5 302 ASP B N 1
ATOM 5037 C CA . ASP B 1 302 ? 4.898 9.219 -0.872 1 95.5 302 ASP B CA 1
ATOM 5038 C C . ASP B 1 302 ? 3.963 10.375 -0.537 1 95.5 302 ASP B C 1
ATOM 5040 O O . ASP B 1 302 ? 4.328 11.547 -0.695 1 95.5 302 ASP B O 1
ATOM 5044 N N . VAL B 1 303 ? 2.809 10 -0.033 1 96 303 VAL B N 1
ATOM 5045 C CA . VAL B 1 303 ? 1.833 11.023 0.327 1 96 303 VAL B CA 1
ATOM 5046 C C . VAL B 1 303 ? 2.344 11.828 1.52 1 96 303 VAL B C 1
ATOM 5048 O O . VAL B 1 303 ? 2.119 13.039 1.6 1 96 303 VAL B O 1
ATOM 5051 N N . HIS B 1 304 ? 3 11.133 2.445 1 94.56 304 HIS B N 1
ATOM 5052 C CA . HIS B 1 304 ? 3.66 11.789 3.57 1 94.56 304 HIS B CA 1
ATOM 5053 C C . HIS B 1 304 ? 5.172 11.617 3.498 1 94.56 304 HIS B C 1
ATOM 5055 O O . HIS B 1 304 ? 5.68 10.492 3.547 1 94.56 304 HIS B O 1
ATOM 5061 N N . GLU B 1 305 ? 5.848 12.625 3.365 1 95.12 305 GLU B N 1
ATOM 5062 C CA . GLU B 1 305 ? 7.305 12.633 3.453 1 95.12 305 GLU B CA 1
ATOM 5063 C C . GLU B 1 305 ? 7.816 13.938 4.074 1 95.12 305 GLU B C 1
ATOM 5065 O O . GLU B 1 305 ? 7.023 14.805 4.438 1 95.12 305 GLU B O 1
ATOM 5070 N N . ALA B 1 306 ? 9.07 13.961 4.344 1 95.06 306 ALA B N 1
ATOM 5071 C CA . ALA B 1 306 ? 9.68 15.203 4.816 1 95.06 306 ALA B CA 1
ATOM 5072 C C . ALA B 1 306 ? 9.625 16.281 3.738 1 95.06 306 ALA B C 1
ATOM 5074 O O . ALA B 1 306 ? 9.617 15.977 2.543 1 95.06 306 ALA B O 1
ATOM 5075 N N . PRO B 1 307 ? 9.539 17.531 4.184 1 96.94 307 PRO B N 1
ATOM 5076 C CA . PRO B 1 307 ? 9.57 18.031 5.562 1 96.94 307 PRO B CA 1
ATOM 5077 C C . PRO B 1 307 ? 8.188 18.047 6.207 1 96.94 307 PRO B C 1
ATOM 5079 O O . PRO B 1 307 ? 7.188 18.312 5.531 1 96.94 307 PRO B O 1
ATOM 5082 N N . TYR B 1 308 ? 8.172 17.812 7.461 1 96 308 TYR B N 1
ATOM 5083 C CA . TYR B 1 308 ? 6.945 18 8.227 1 96 308 TYR B CA 1
ATOM 5084 C C . TYR B 1 308 ? 6.82 19.438 8.703 1 96 308 TYR B C 1
ATOM 5086 O O . TYR B 1 308 ? 7.723 19.969 9.359 1 96 308 TYR B O 1
ATOM 5094 N N . ILE B 1 309 ? 5.785 20.016 8.352 1 98.06 309 ILE B N 1
ATOM 5095 C CA . ILE B 1 309 ? 5.562 21.422 8.68 1 98.06 309 ILE B CA 1
ATOM 5096 C C . ILE B 1 309 ? 4.914 21.531 10.055 1 98.06 309 ILE B C 1
ATOM 5098 O O . ILE B 1 309 ? 3.686 21.547 10.172 1 98.06 309 ILE B O 1
ATOM 5102 N N . MET B 1 310 ? 5.762 21.719 10.992 1 96.25 310 MET B N 1
ATOM 5103 C CA . MET B 1 310 ? 5.32 21.719 12.383 1 96.25 310 MET B CA 1
ATOM 5104 C C . MET B 1 310 ? 6.266 22.531 13.258 1 96.25 310 MET B C 1
ATOM 5106 O O . MET B 1 310 ? 7.473 22.578 13 1 96.25 310 MET B O 1
ATOM 5110 N N . ARG B 1 311 ? 5.684 23.109 14.25 1 96.5 311 ARG B N 1
ATOM 5111 C CA . ARG B 1 311 ? 6.492 23.828 15.227 1 96.5 311 ARG B CA 1
ATOM 5112 C C . ARG B 1 311 ? 7.582 22.922 15.805 1 96.5 311 ARG B C 1
ATOM 5114 O O . ARG B 1 311 ? 7.344 21.75 16.078 1 96.5 311 ARG B O 1
ATOM 5121 N N . GLY B 1 312 ? 8.789 23.453 15.891 1 95.38 312 GLY B N 1
ATOM 5122 C CA . GLY B 1 312 ? 9.922 22.719 16.438 1 95.38 312 GLY B CA 1
ATOM 5123 C C . GLY B 1 312 ? 10.789 22.078 15.367 1 95.38 312 GLY B C 1
ATOM 5124 O O . GLY B 1 312 ? 11.914 21.656 15.648 1 95.38 312 GLY B O 1
ATOM 5125 N N . ASN B 1 313 ? 10.336 21.984 14.148 1 96.06 313 ASN B N 1
ATOM 5126 C CA . ASN B 1 313 ? 11.141 21.406 13.062 1 96.06 313 ASN B CA 1
ATOM 5127 C C . ASN B 1 313 ? 12.039 22.469 12.43 1 96.06 313 ASN B C 1
ATOM 5129 O O . ASN B 1 313 ? 11.562 23.391 11.766 1 96.06 313 ASN B O 1
ATOM 5133 N N . PRO B 1 314 ? 13.305 22.359 12.562 1 96.62 314 PRO B N 1
ATOM 5134 C CA . PRO B 1 314 ? 14.234 23.406 12.094 1 96.62 314 PRO B CA 1
ATOM 5135 C C . PRO B 1 314 ? 14.57 23.266 10.617 1 96.62 314 PRO B C 1
ATOM 5137 O O . PRO B 1 314 ? 15.359 24.047 10.078 1 96.62 314 PRO B O 1
ATOM 5140 N N . GLN B 1 315 ? 14.023 22.281 9.922 1 97 315 GLN B N 1
ATOM 5141 C CA . GLN B 1 315 ? 14.32 22.078 8.508 1 97 315 GLN B CA 1
ATOM 5142 C C . GLN B 1 315 ? 14.133 23.359 7.711 1 97 315 GLN B C 1
ATOM 5144 O O . GLN B 1 315 ? 13.047 23.953 7.719 1 97 315 GLN B O 1
ATOM 5149 N N . VAL B 1 316 ? 15.188 23.797 7.047 1 98.38 316 VAL B N 1
ATOM 5150 C CA . VAL B 1 316 ? 15.125 24.969 6.188 1 98.38 316 VAL B CA 1
ATOM 5151 C C . VAL B 1 316 ? 14.477 24.609 4.852 1 98.38 316 VAL B C 1
ATOM 5153 O O . VAL B 1 316 ? 14.844 23.609 4.23 1 98.38 316 VAL B O 1
ATOM 5156 N N . LEU B 1 317 ? 13.523 25.359 4.473 1 98.62 317 LEU B N 1
ATOM 5157 C CA . LEU B 1 317 ? 12.875 25.172 3.18 1 98.62 317 LEU B CA 1
ATOM 5158 C C . LEU B 1 317 ? 13.766 25.672 2.047 1 98.62 317 LEU B C 1
ATOM 5160 O O . LEU B 1 317 ? 14.383 26.734 2.162 1 98.62 317 LEU B O 1
ATOM 5164 N N . GLU B 1 318 ? 13.906 24.906 1.062 1 98.56 318 GLU B N 1
ATOM 5165 C CA . GLU B 1 318 ? 14.75 25.203 -0.089 1 98.56 318 GLU B CA 1
ATOM 5166 C C . GLU B 1 318 ? 13.984 25.031 -1.397 1 98.56 318 GLU B C 1
ATOM 5168 O O . GLU B 1 318 ? 13.016 24.266 -1.46 1 98.56 318 GLU B O 1
ATOM 5173 N N . PRO B 1 319 ? 14.469 25.797 -2.451 1 98.56 319 PRO B N 1
ATOM 5174 C CA . PRO B 1 319 ? 13.812 25.641 -3.748 1 98.56 319 PRO B CA 1
ATOM 5175 C C . PRO B 1 319 ? 13.727 24.172 -4.184 1 98.56 319 PRO B C 1
ATOM 5177 O O . PRO B 1 319 ? 14.703 23.422 -4.047 1 98.56 319 PRO B O 1
ATOM 5180 N N . GLY B 1 320 ? 12.555 23.781 -4.633 1 98.5 320 GLY B N 1
ATOM 5181 C CA . GLY B 1 320 ? 12.344 22.422 -5.098 1 98.5 320 GLY B CA 1
ATOM 5182 C C . GLY B 1 320 ? 11.617 21.547 -4.09 1 98.5 320 GLY B C 1
ATOM 5183 O O . GLY B 1 320 ? 11.141 20.469 -4.43 1 98.5 320 GLY B O 1
ATOM 5184 N N . MET B 1 321 ? 11.516 21.984 -2.861 1 98.69 321 MET B N 1
ATOM 5185 C CA . MET B 1 321 ? 10.742 21.25 -1.866 1 98.69 321 MET B CA 1
ATOM 5186 C C . MET B 1 321 ? 9.242 21.453 -2.084 1 98.69 321 MET B C 1
ATOM 5188 O O . MET B 1 321 ? 8.812 22.531 -2.486 1 98.69 321 MET B O 1
ATOM 5192 N N . VAL B 1 322 ? 8.508 20.391 -1.926 1 98.81 322 VAL B N 1
ATOM 5193 C CA . VAL B 1 322 ? 7.051 20.438 -2.031 1 98.81 322 VAL B CA 1
ATOM 5194 C C . VAL B 1 322 ? 6.422 19.922 -0.735 1 98.81 322 VAL B C 1
ATOM 5196 O O . VAL B 1 322 ? 6.883 18.938 -0.165 1 98.81 322 VAL B O 1
ATOM 5199 N N . PHE B 1 323 ? 5.445 20.578 -0.195 1 98.75 323 PHE B N 1
ATOM 5200 C CA . PHE B 1 323 ? 4.73 20.141 0.996 1 98.75 323 PHE B CA 1
ATOM 5201 C C . PHE B 1 323 ? 3.268 20.562 0.942 1 98.75 323 PHE B C 1
ATOM 5203 O O . PHE B 1 323 ? 2.877 21.359 0.076 1 98.75 323 PHE B O 1
ATOM 5210 N N . THR B 1 324 ? 2.469 20 1.761 1 98.75 324 THR B N 1
ATOM 5211 C CA . THR B 1 324 ? 1.062 20.375 1.889 1 98.75 324 THR B CA 1
ATOM 5212 C C . THR B 1 324 ? 0.889 21.5 2.893 1 98.75 324 THR B C 1
ATOM 5214 O O . THR B 1 324 ? 1.55 21.531 3.934 1 98.75 324 THR B O 1
ATOM 5217 N N . ASN B 1 325 ? 0.173 22.469 2.537 1 98.81 325 ASN B N 1
ATOM 5218 C CA . ASN B 1 325 ? -0.365 23.5 3.42 1 98.81 325 ASN B CA 1
ATOM 5219 C C . ASN B 1 325 ? -1.841 23.266 3.725 1 98.81 325 ASN B C 1
ATOM 5221 O O . ASN B 1 325 ? -2.711 23.641 2.941 1 98.81 325 ASN B O 1
ATOM 5225 N N . GLU B 1 326 ? -2.057 22.625 4.934 1 98.62 326 GLU B N 1
ATOM 5226 C CA . GLU B 1 326 ? -3.398 22.094 5.137 1 98.62 326 GLU B CA 1
ATOM 5227 C C . GLU B 1 326 ? -3.91 22.391 6.539 1 98.62 326 GLU B C 1
ATOM 5229 O O . GLU B 1 326 ? -4.344 21.484 7.258 1 98.62 326 GLU B O 1
ATOM 5234 N N . PRO B 1 327 ? -3.982 23.672 6.875 1 98.5 327 PRO B N 1
ATOM 5235 C CA . PRO B 1 327 ? -4.582 23.984 8.172 1 98.5 327 PRO B CA 1
ATOM 5236 C C . PRO B 1 327 ? -6.035 23.516 8.281 1 98.5 327 PRO B C 1
ATOM 5238 O O . PRO B 1 327 ? -6.715 23.359 7.262 1 98.5 327 PRO B O 1
ATOM 5241 N N . GLY B 1 328 ? -6.43 23.266 9.5 1 97.88 328 GLY B N 1
ATOM 5242 C CA . GLY B 1 328 ? -7.801 22.844 9.742 1 97.88 328 GLY B CA 1
ATOM 5243 C C . GLY B 1 328 ? -8.273 23.125 11.156 1 97.88 328 GLY B C 1
ATOM 5244 O O . GLY B 1 328 ? -7.457 23.344 12.055 1 97.88 328 GLY B O 1
ATOM 5245 N N . LEU B 1 329 ? -9.531 23.219 11.328 1 98.06 329 LEU B N 1
ATOM 5246 C CA . LEU B 1 329 ? -10.242 23.344 12.602 1 98.06 329 LEU B CA 1
ATOM 5247 C C . LEU B 1 329 ? -11.336 22.281 12.711 1 98.06 329 LEU B C 1
ATOM 5249 O O . LEU B 1 329 ? -12.117 22.094 11.781 1 98.06 329 LEU B O 1
ATOM 5253 N N . TYR B 1 330 ? -11.367 21.609 13.859 1 96.38 330 TYR B N 1
ATOM 5254 C CA . TYR B 1 330 ? -12.242 20.438 13.977 1 96.38 330 TYR B CA 1
ATOM 5255 C C . TYR B 1 330 ? -12.977 20.438 15.312 1 96.38 330 TYR B C 1
ATOM 5257 O O . TYR B 1 330 ? -12.344 20.531 16.375 1 96.38 330 TYR B O 1
ATOM 5265 N N . ARG B 1 331 ? -14.195 20.391 15.289 1 95.62 331 ARG B N 1
ATOM 5266 C CA . ARG B 1 331 ? -15.023 20.172 16.469 1 95.62 331 ARG B CA 1
ATOM 5267 C C . ARG B 1 331 ? -15.758 18.844 16.406 1 95.62 331 ARG B C 1
ATOM 5269 O O . ARG B 1 331 ? -16.656 18.672 15.57 1 95.62 331 ARG B O 1
ATOM 5276 N N . THR B 1 332 ? -15.367 17.969 17.25 1 89.19 332 THR B N 1
ATOM 5277 C CA . THR B 1 332 ? -15.992 16.656 17.281 1 89.19 332 THR B CA 1
ATOM 5278 C C . THR B 1 332 ? -17.266 16.672 18.109 1 89.19 332 THR B C 1
ATOM 5280 O O . THR B 1 332 ? -17.469 17.562 18.922 1 89.19 332 THR B O 1
ATOM 5283 N N . GLY B 1 333 ? -18.109 15.703 17.922 1 87.56 333 GLY B N 1
ATOM 5284 C CA . GLY B 1 333 ? -19.328 15.555 18.703 1 87.56 333 GLY B CA 1
ATOM 5285 C C . GLY B 1 333 ? -20.562 16.094 17.984 1 87.56 333 GLY B C 1
ATOM 5286 O O . GLY B 1 333 ? -20.484 16.484 16.828 1 87.56 333 GLY B O 1
ATOM 5287 N N . PRO B 1 334 ? -21.688 16.062 18.672 1 88 334 PRO B N 1
ATOM 5288 C CA . PRO B 1 334 ? -22.938 16.484 18.031 1 88 334 PRO B CA 1
ATOM 5289 C C . PRO B 1 334 ? -22.906 17.938 17.578 1 88 334 PRO B C 1
ATOM 5291 O O . PRO B 1 334 ? -22.516 18.828 18.359 1 88 334 PRO B O 1
ATOM 5294 N N . GLY B 1 335 ? -23.234 18.141 16.359 1 90.62 335 GLY B N 1
ATOM 5295 C CA . GLY B 1 335 ? -23.281 19.484 15.797 1 90.62 335 GLY B CA 1
ATOM 5296 C C . GLY B 1 335 ? -21.922 19.984 15.344 1 90.62 335 GLY B C 1
ATOM 5297 O O . GLY B 1 335 ? -21.812 21.094 14.82 1 90.62 335 GLY B O 1
ATOM 5298 N N . GLY B 1 336 ? -20.969 19.172 15.562 1 95.38 336 GLY B N 1
ATOM 5299 C CA . GLY B 1 336 ? -19.625 19.547 15.164 1 95.38 336 GLY B CA 1
ATOM 5300 C C . GLY B 1 336 ? -19.359 19.344 13.688 1 95.38 336 GLY B C 1
ATOM 5301 O O . GLY B 1 336 ? -20.156 18.734 12.984 1 95.38 336 GLY B O 1
ATOM 5302 N N . PHE B 1 337 ? -18.328 19.953 13.234 1 97.62 337 PHE B N 1
ATOM 5303 C CA . PHE B 1 337 ? -17.828 19.797 11.867 1 97.62 337 PHE B CA 1
ATOM 5304 C C . PHE B 1 337 ? -16.359 20.203 11.773 1 97.62 337 PHE B C 1
ATOM 5306 O O . PHE B 1 337 ? -15.828 20.844 12.688 1 97.62 337 PHE B O 1
ATOM 5313 N N . GLY B 1 338 ? -15.719 19.766 10.719 1 97.75 338 GLY B N 1
ATOM 5314 C CA . GLY B 1 338 ? -14.336 20.125 10.43 1 97.75 338 GLY B CA 1
ATOM 5315 C C . GLY B 1 338 ? -14.18 20.875 9.125 1 97.75 338 GLY B C 1
ATOM 5316 O O . GLY B 1 338 ? -14.93 20.656 8.18 1 97.75 338 GLY B O 1
ATOM 5317 N N . VAL B 1 339 ? -13.289 21.812 9.133 1 98.5 339 VAL B N 1
ATOM 5318 C CA . VAL B 1 339 ? -12.883 22.5 7.914 1 98.5 339 VAL B CA 1
ATOM 5319 C C . VAL B 1 339 ? -11.375 22.328 7.711 1 98.5 339 VAL B C 1
ATOM 5321 O O . VAL B 1 339 ? -10.594 22.484 8.656 1 98.5 339 VAL B O 1
ATOM 5324 N N . ARG B 1 340 ? -10.984 21.938 6.594 1 98.56 340 ARG B N 1
ATOM 5325 C CA . ARG B 1 340 ? -9.594 21.875 6.156 1 98.56 340 ARG B CA 1
ATOM 5326 C C . ARG B 1 340 ? -9.445 22.391 4.723 1 98.56 340 ARG B C 1
ATOM 5328 O O . ARG B 1 340 ? -10.281 22.094 3.867 1 98.56 340 ARG B O 1
ATOM 5335 N N . ILE B 1 341 ? -8.547 23.172 4.477 1 98.81 341 ILE B N 1
ATOM 5336 C CA . ILE B 1 341 ? -8.164 23.641 3.146 1 98.81 341 ILE B CA 1
ATOM 5337 C C . ILE B 1 341 ? -6.699 23.281 2.879 1 98.81 341 ILE B C 1
ATOM 5339 O O . ILE B 1 341 ? -5.805 23.719 3.607 1 98.81 341 ILE B O 1
ATOM 5343 N N . GLU B 1 342 ? -6.492 22.484 1.875 1 98.81 342 GLU B N 1
ATOM 5344 C CA . GLU B 1 342 ? -5.152 21.938 1.657 1 98.81 342 GLU B CA 1
ATOM 5345 C C . GLU B 1 342 ? -4.68 22.203 0.229 1 98.81 342 GLU B C 1
ATOM 5347 O O . GLU B 1 342 ? -5.379 21.875 -0.73 1 98.81 342 GLU B O 1
ATOM 5352 N N . ASP B 1 343 ? -3.527 22.766 0.089 1 98.81 343 ASP B N 1
ATOM 5353 C CA . ASP B 1 343 ? -2.818 22.969 -1.17 1 98.81 343 ASP B CA 1
ATOM 5354 C C . ASP B 1 343 ? -1.458 22.266 -1.152 1 98.81 343 ASP B C 1
ATOM 5356 O O . ASP B 1 343 ? -0.868 22.078 -0.088 1 98.81 343 ASP B O 1
ATOM 5360 N N . ASP B 1 344 ? -1.044 21.891 -2.324 1 98.88 344 ASP B N 1
ATOM 5361 C CA . ASP B 1 344 ? 0.339 21.469 -2.525 1 98.88 344 ASP B CA 1
ATOM 5362 C C . ASP B 1 344 ? 1.218 22.641 -2.945 1 98.88 344 ASP B C 1
ATOM 5364 O O . ASP B 1 344 ? 0.966 23.281 -3.973 1 98.88 344 ASP B O 1
ATOM 5368 N N . VAL B 1 345 ? 2.25 22.891 -2.18 1 98.81 345 VAL B N 1
ATOM 5369 C CA . VAL B 1 345 ? 3.023 24.125 -2.34 1 98.81 345 VAL B CA 1
ATOM 5370 C C . VAL B 1 345 ? 4.461 23.781 -2.732 1 98.81 345 VAL B C 1
ATOM 5372 O O . VAL B 1 345 ? 5.098 22.938 -2.1 1 98.81 345 VAL B O 1
ATOM 5375 N N . LEU B 1 346 ? 4.969 24.422 -3.764 1 98.81 346 LEU B N 1
ATOM 5376 C CA . LEU B 1 346 ? 6.355 24.312 -4.211 1 98.81 346 LEU B CA 1
ATOM 5377 C C . LEU B 1 346 ? 7.168 25.516 -3.727 1 98.81 346 LEU B C 1
ATOM 5379 O O . LEU B 1 346 ? 6.781 26.656 -3.939 1 98.81 346 LEU B O 1
ATOM 5383 N N . VAL B 1 347 ? 8.227 25.281 -3.029 1 98.81 347 VAL B N 1
ATOM 5384 C CA . VAL B 1 347 ? 9.164 26.344 -2.707 1 98.81 347 VAL B CA 1
ATOM 5385 C C . VAL B 1 347 ? 9.977 26.703 -3.949 1 98.81 347 VAL B C 1
ATOM 5387 O O . VAL B 1 347 ? 10.57 25.844 -4.59 1 98.81 347 VAL B O 1
ATOM 5390 N N . THR B 1 348 ? 9.953 27.953 -4.309 1 98.19 348 THR B N 1
ATOM 5391 C CA . THR B 1 348 ? 10.695 28.422 -5.473 1 98.19 348 THR B CA 1
ATOM 5392 C C . THR B 1 348 ? 11.938 29.203 -5.043 1 98.19 348 THR B C 1
ATOM 5394 O O . THR B 1 348 ? 12.234 29.312 -3.852 1 98.19 348 THR B O 1
ATOM 5397 N N . GLU B 1 349 ? 12.633 29.734 -6.02 1 97.75 349 GLU B N 1
ATOM 5398 C CA . GLU B 1 349 ? 13.859 30.469 -5.738 1 97.75 349 GLU B CA 1
ATOM 5399 C C . GLU B 1 349 ? 13.57 31.766 -4.992 1 97.75 349 GLU B C 1
ATOM 5401 O O . GLU B 1 349 ? 14.422 32.281 -4.246 1 97.75 349 GLU B O 1
ATOM 5406 N N . THR B 1 350 ? 12.359 32.281 -5.156 1 96.81 350 THR B N 1
ATOM 5407 C CA . THR B 1 350 ? 12.086 33.625 -4.617 1 96.81 350 THR B CA 1
ATOM 5408 C C . THR B 1 350 ? 10.859 33.594 -3.707 1 96.81 350 THR B C 1
ATOM 5410 O O . THR B 1 350 ? 10.469 34.625 -3.152 1 96.81 350 THR B O 1
ATOM 5413 N N . GLY B 1 351 ? 10.273 32.531 -3.59 1 97.5 351 GLY B N 1
ATOM 5414 C CA . GLY B 1 351 ? 9.07 32.406 -2.795 1 97.5 351 GLY B CA 1
ATOM 5415 C C . GLY B 1 351 ? 8.461 31.016 -2.877 1 97.5 351 GLY B C 1
ATOM 5416 O O . GLY B 1 351 ? 9.156 30.016 -2.68 1 97.5 351 GLY B O 1
ATOM 5417 N N . SER B 1 352 ? 7.172 31.016 -3.111 1 97.94 352 SER B N 1
ATOM 5418 C CA . SER B 1 352 ? 6.469 29.734 -3.27 1 97.94 352 SER B CA 1
ATOM 5419 C C . SER B 1 352 ? 5.395 29.844 -4.348 1 97.94 352 SER B C 1
ATOM 5421 O O . SER B 1 352 ? 5.035 30.938 -4.777 1 97.94 352 SER B O 1
ATOM 5423 N N . ARG B 1 353 ? 5.039 28.734 -4.828 1 98.12 353 ARG B N 1
ATOM 5424 C CA . ARG B 1 353 ? 3.957 28.609 -5.801 1 98.12 353 ARG B CA 1
ATOM 5425 C C . ARG B 1 353 ? 3.016 27.469 -5.418 1 98.12 353 ARG B C 1
ATOM 5427 O O . ARG B 1 353 ? 3.457 26.344 -5.176 1 98.12 353 ARG B O 1
ATOM 5434 N N . SER B 1 354 ? 1.769 27.844 -5.34 1 98.62 354 SER B N 1
ATOM 5435 C CA . SER B 1 354 ? 0.797 26.781 -5.156 1 98.62 354 SER B CA 1
ATOM 5436 C C . SER B 1 354 ? 0.642 25.953 -6.43 1 98.62 354 SER B C 1
ATOM 5438 O O . SER B 1 354 ? 0.339 26.484 -7.492 1 98.62 354 SER B O 1
ATOM 5440 N N . LEU B 1 355 ? 0.872 24.656 -6.312 1 98.69 355 LEU B N 1
ATOM 5441 C CA . LEU B 1 355 ? 0.629 23.766 -7.445 1 98.69 355 LEU B CA 1
ATOM 5442 C C . LEU B 1 355 ? -0.857 23.453 -7.578 1 98.69 355 LEU B C 1
ATOM 5444 O O . LEU B 1 355 ? -1.317 23.047 -8.656 1 98.69 355 LEU B O 1
ATOM 5448 N N . THR B 1 356 ? -1.611 23.562 -6.469 1 98.56 356 THR B N 1
ATOM 5449 C CA . THR B 1 356 ? -3.064 23.438 -6.469 1 98.56 356 THR B CA 1
ATOM 5450 C C . THR B 1 356 ? -3.715 24.75 -6.898 1 98.56 356 THR B C 1
ATOM 5452 O O . THR B 1 356 ? -3.406 25.812 -6.348 1 98.56 356 THR B O 1
ATOM 5455 N N . THR B 1 357 ? -4.598 24.641 -7.797 1 98.31 357 THR B N 1
ATOM 5456 C CA . THR B 1 357 ? -5.199 25.875 -8.305 1 98.31 357 THR B CA 1
ATOM 5457 C C . THR B 1 357 ? -6.711 25.859 -8.086 1 98.31 357 THR B C 1
ATOM 5459 O O . THR B 1 357 ? -7.395 26.844 -8.398 1 98.31 357 THR B O 1
ATOM 5462 N N . PHE B 1 358 ? -7.234 24.812 -7.57 1 98.44 358 PHE B N 1
ATOM 5463 C CA . PHE B 1 358 ? -8.672 24.719 -7.328 1 98.44 358 PHE B CA 1
ATOM 5464 C C . PHE B 1 358 ? -9.133 25.844 -6.41 1 98.44 358 PHE B C 1
ATOM 5466 O O . PHE B 1 358 ? -8.477 26.156 -5.422 1 98.44 358 PHE B O 1
ATOM 5473 N N . PRO B 1 359 ? -10.234 26.453 -6.711 1 97.81 359 PRO B N 1
ATOM 5474 C CA . PRO B 1 359 ? -10.695 27.578 -5.891 1 97.81 359 PRO B CA 1
ATOM 5475 C C . PRO B 1 359 ? -10.82 27.219 -4.414 1 97.81 359 PRO B C 1
ATOM 5477 O O . PRO B 1 359 ? -11.164 26.078 -4.078 1 97.81 359 PRO B O 1
ATOM 5480 N N . LYS B 1 360 ? -10.492 28.172 -3.494 1 97.25 360 LYS B N 1
ATOM 5481 C CA . LYS B 1 360 ? -10.531 27.891 -2.062 1 97.25 360 LYS B CA 1
ATOM 5482 C C . LYS B 1 360 ? -11.555 28.766 -1.352 1 97.25 360 LYS B C 1
ATOM 5484 O O . LYS B 1 360 ? -11.664 28.734 -0.124 1 97.25 360 LYS B O 1
ATOM 5489 N N . GLU B 1 361 ? -12.242 29.594 -2.139 1 97.19 361 GLU B N 1
ATOM 5490 C CA . GLU B 1 361 ? -13.336 30.344 -1.521 1 97.19 361 GLU B CA 1
ATOM 5491 C C . GLU B 1 361 ? -14.445 29.422 -1.044 1 97.19 361 GLU B C 1
ATOM 5493 O O . GLU B 1 361 ? -14.656 28.344 -1.624 1 97.19 361 GLU B O 1
ATOM 5498 N N . LEU B 1 362 ? -15.086 29.922 0.014 1 98.38 362 LEU B N 1
ATOM 5499 C CA . LEU B 1 362 ? -16.203 29.125 0.51 1 98.38 362 LEU B CA 1
ATOM 5500 C C . LEU B 1 362 ? -17.188 28.797 -0.61 1 98.38 362 LEU B C 1
ATOM 5502 O O . LEU B 1 362 ? -17.609 29.703 -1.346 1 98.38 362 LEU B O 1
ATOM 5506 N N . LYS B 1 363 ? -17.484 27.547 -0.813 1 98.19 363 LYS B N 1
ATOM 5507 C CA . LYS B 1 363 ? -18.391 27.109 -1.868 1 98.19 363 LYS B CA 1
ATOM 5508 C C . LYS B 1 363 ? -19.594 26.375 -1.287 1 98.19 363 LYS B C 1
ATOM 5510 O O . LYS B 1 363 ? -19.438 25.531 -0.392 1 98.19 363 LYS B O 1
ATOM 5515 N N . VAL B 1 364 ? -20.734 26.797 -1.702 1 98.38 364 VAL B N 1
ATOM 5516 C CA . VAL B 1 364 ? -21.969 26.094 -1.384 1 98.38 364 VAL B CA 1
ATOM 5517 C C . VAL B 1 364 ? -22.422 25.281 -2.598 1 98.38 364 VAL B C 1
ATOM 5519 O O . VAL B 1 364 ? -22.516 25.812 -3.707 1 98.38 364 VAL B O 1
ATOM 5522 N N . VAL B 1 365 ? -22.625 24.016 -2.393 1 98.06 365 VAL B N 1
ATOM 5523 C CA . VAL B 1 365 ? -23.062 23.156 -3.488 1 98.06 365 VAL B CA 1
ATOM 5524 C C . VAL B 1 365 ? -24.438 22.578 -3.186 1 98.06 365 VAL B C 1
ATOM 5526 O O . VAL B 1 365 ? -24.922 22.656 -2.051 1 98.06 365 VAL B O 1
ATOM 5529 N N . GLY B 1 366 ? -25.047 21.938 -4.246 1 91.12 366 GLY B N 1
ATOM 5530 C CA . GLY B 1 366 ? -26.344 21.281 -4.086 1 91.12 366 GLY B CA 1
ATOM 5531 C C . GLY B 1 366 ? -27.5 22.25 -4.031 1 91.12 366 GLY B C 1
ATOM 5532 O O . GLY B 1 366 ? -27.312 23.422 -3.717 1 91.12 366 GLY B O 1
#

Sequence (732 aa):
MTDRYAAHRAIARDLGVDAVALVPGPNFERLYDASFGTNERPMVIVIPAEGTPAALVPNLELTSFAKLGFEGEVFDWRDQTGYNDAFAAMAGHLPLGSVAVEGQVMRVFTHHALTAANPGLNVVDAEYQIAGLRLKKTREEIAALSEAIRISEAALGETLDQVRAGMTETQVERILVAALFAHGADDQAFGALVAASDNSAHSHAHARDDYEIQPGDALLIDFGAKKHRFCADITRTVFVGHATDEAQAVYDTVLRANLMGHAKTEPGATAHDVDDAVISVLEASPFADRIRTKTGHGLGRDVHEAPYIMRGNPQVLEPGMVFTNEPGLYRTGPGGFGVRIEDDVLVTETGSRSLTTFPKELKVVGMTDRYAAHRAIARDLGVDAVALVPGPNFERLYDASFGTNERPMVIVIPAEGTPAALVPNLELTSFAKLGFEGEVFDWRDQTGYNDAFAAMAGHLPLGSVAVEGQVMRVFTHHALTAANPGLNVVDAEYQIAGLRLKKTREEIAALSEAIRISEAALGETLDQVRAGMTETQVERILVAALFAHGADDQAFGALVAASDNSAHSHAHARDDYEIQPGDALLIDFGAKKHRFCADITRTVFVGHATDEAQAVYDTVLRANLMGHAKTEPGATAHDVDDAVISVLEASPFADRIRTKTGHGLGRDVHEAPYIMRGNPQVLEPGMVFTNEPGLYRTGPGGFGVRIEDDVLVTETGSRSLTTFPKELKVVG

Radius of gyration: 25.87 Å; Cα contacts (8 Å, |Δi|>4): 1766; chains: 2; bounding box: 63×67×66 Å

Foldseek 3Di:
DDDLCQLQLVVCVVVVWFWEKEWFDDLVCVSQVDGDDDDPQTKIWIGTNDDFIEIEEEPVCVVVVVVSVRPDYYQYDYPVVDRLVSLLVRCVVPVTQEYEYQPVPDDVVVVVSNCVSHPNYHYHHPNVSSLVVPQFADPVQVVQQLLFQVLLLQLVVQLLQVDAFFQFQVRSLVSSQVSSVVSPFPAWLDRKDWAKFLQQQDPDGDTDRPDTHHQQIWIKIWTTGHGSLWIDTWIAIAGENDHDPVRQLQLVLQVVLLVQLQQQFEFFDFLQRSQVRSLVSCCVDPQNVQFDDTQKAWTGSHRHDDDDNHHPGGHTDDARGKMKGWGKGWDHDPRTHMGIGIFIWGHHNGGIDTSNDRDHPHHYGD/DDDLCQLQLVLCVVVVWFWEKEWFDDLVCVSQVDGDDDDPQTKIWIGTNDDFIEIEEEPVCVVVVVVSVRPDYYQYDYPVVDRLVSLLVRCVVPVTQEYEYQPVPDDVVVVVSNCVSHPNYHYHHPNVSSLVVPQFADPVQ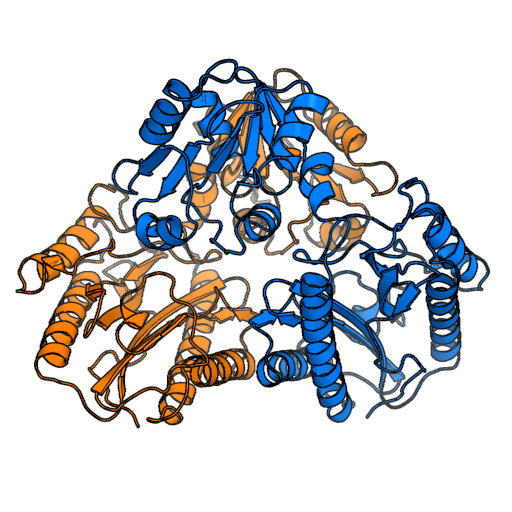VVQQLLFQVLLLQLVVQLLQPDAFFQFQVRSLVSSQVSSVVSPFPAWLDRKDWAKFLQQQDPDGDTDRPDTHHQQIWIKIWTTGRGSLWIDTWIAIAGENDHDPVRQQQLVLQVVLLVQLQQQFEFFDFLQRSQCRSLVSCCPDPQNVQFDDTQKAWTGSHRHDDDDNHHPGGHTDDARGKMKGWGKGWDHDPRIHMGIGIFIWGHHNGGIDTSNDRDHPHHYGD

Solvent-accessible surface area (backbone atoms only — not comparable to full-atom values): 36224 Å² total; per-residue (Å²): 130,85,64,89,51,51,69,52,20,48,49,12,55,74,70,70,32,46,15,30,41,43,44,58,46,62,67,39,24,69,75,57,74,48,84,56,81,81,67,96,62,71,43,40,39,39,36,32,47,69,76,74,35,39,32,38,37,42,49,91,46,48,71,68,50,57,74,62,66,70,88,40,56,74,32,55,28,44,84,85,76,42,55,64,66,29,41,32,51,49,31,69,76,53,77,55,60,25,33,30,30,38,15,87,69,39,31,31,46,58,56,49,46,53,36,68,41,31,77,80,43,42,77,40,73,32,34,68,68,61,57,50,71,61,37,54,45,50,74,69,52,48,51,33,32,44,50,8,32,51,28,31,47,54,14,48,54,57,32,53,74,65,45,44,66,65,42,27,28,37,58,53,42,41,48,31,54,30,33,26,33,71,57,61,33,76,41,65,42,49,83,62,26,27,21,46,28,38,46,24,26,42,94,81,40,68,47,40,78,86,44,58,42,44,72,47,24,37,37,24,40,36,35,21,17,17,20,91,70,15,24,20,59,37,28,46,44,34,18,27,61,36,70,49,72,64,52,48,53,54,45,50,46,35,47,52,19,31,52,42,29,53,70,51,38,27,50,70,34,27,25,18,54,28,19,46,54,21,49,47,50,41,54,74,40,100,54,38,89,19,59,81,71,61,29,34,27,2,45,36,60,41,64,74,37,65,59,52,22,23,65,86,33,76,54,61,39,41,54,37,26,33,27,34,42,35,29,48,38,32,34,68,55,91,91,17,38,22,41,40,44,28,33,34,33,34,28,30,89,87,21,55,43,68,65,50,76,70,85,79,69,91,42,69,34,83,129,86,65,88,51,51,68,52,19,48,50,11,55,75,69,71,33,47,15,31,41,44,43,59,46,62,68,38,24,69,74,58,73,49,85,57,80,82,64,97,62,68,44,39,38,39,37,32,45,70,75,74,35,37,33,39,38,41,49,90,45,46,72,69,49,57,72,61,66,71,88,40,56,74,32,56,29,45,84,87,76,41,55,65,65,29,41,31,52,48,30,70,74,53,78,54,60,26,33,29,30,39,16,87,70,41,31,31,46,56,56,49,46,53,35,68,41,30,77,81,41,41,76,38,74,33,34,68,68,60,56,49,70,60,37,53,44,51,74,68,52,47,51,32,30,42,49,9,33,51,29,30,46,53,14,48,54,58,34,52,74,65,46,43,66,65,39,26,29,36,58,53,42,40,48,31,55,30,32,25,33,72,58,61,33,78,42,66,42,46,84,62,27,26,22,46,27,38,44,25,28,42,96,82,41,68,46,41,78,86,43,57,42,45,71,47,25,37,38,25,38,38,36,22,16,16,21,92,69,14,24,20,59,38,27,48,44,34,20,27,62,36,70,47,73,65,53,49,52,52,46,51,47,35,48,51,17,31,52,41,31,54,71,50,37,29,51,70,35,27,25,18,54,27,18,45,53,20,50,48,49,42,54,73,40,100,54,38,90,18,60,81,71,63,28,34,28,2,46,38,60,40,66,72,38,65,58,52,22,24,64,86,33,75,55,62,39,44,57,35,25,32,28,34,42,36,29,48,38,32,34,67,55,93,91,18,37,21,42,40,46,28,34,36,35,35,29,30,88,86,21,54,43,68,65,50,76,67,83,78,66,90,42,69,33,83

Organism: NCBI:txid2984134

pLDDT: mean 95.92, std 4.64, range [50.62, 98.88]

Nearest PDB structures (foldseek):
  4rgz-assembly2_e  TM=9.200E-01  e=2.147E-37  Thermococcus sibiricus MM 739
  4zng-assembly2_B  TM=9.107E-01  e=1.205E-36  Lactococcus lactis
  6xmr-assembly1_B  TM=8.823E-01  e=4.783E-37  Lactococcus lactis
  7k3u-assembly2_B  TM=8.819E-01  e=5.288E-36  Lactococcus lactis
  7n02-assembly1_B  TM=8.649E-01  e=8.857E-37  Lactococcus lactis

Secondary structure (DSSP, 8-state):
---TTHHHHHHHHHHT-SEEEE-TTHHHHHHHS-----SSS--EEEEESSS--EEEEEGGGHHHHHTT---SEEEEEBTTTBSHHHHHHHHHHS--SEEEE-TTTSBHHHHHHHHHHSTT-EEEE-HHHHHGGGSS--HHHHHHHHHHHHHHHHHHHHHHHH--TT-BHHHHHHHHHHHHHHTT-SEESS--EEEEGGGGGSTTPPPPSS-B--TT-EEEEEE-EEETTEE--EEEEEEES---HHHHHHHHHHHHHHHHHHHH--TT-BHHHHHHHHHHHHHTSTTGGG--S-SEEE-SSSSSEEEEE-TT--PBP-TT-EEEE--EEE--STT--EEE-BEEEEE-SSSEEES--S--S--EE-/---TTHHHHHHHHHHT-SEEEE-TTHHHHHHHS-----SSS--EEEEESSS--EEEEEGGGHHHHHTT---SEEEEEBTTTBSHHHHHHHHHHS--SEEEE-TTTSBHHHHHHHHHHSTT-EEEE-HHHHHGGGSS--HHHHHHHHHHHHHHHHHHHHHHHH--TT-BHHHHHHHHHHHHHHTT-SEESS--EEEEGGGGG-TTPPPPSS-B--TT-EEEEEE-EEETTEE--EEEEEEES---HHHHHHHHHHHHHHHHHHHH--TT-BHHHHHHHHHHHHHTSTTGGG--S-SEEE-SSSSSEEEEE-TT--PBP-TT-EEEE--EEE--STT--EEE-BEEEEE-SSSEEES--S--S--EE-

InterPro domains:
  IPR000587 Creatinase, N-terminal [PF01321] (6-135)
  IPR000994 Peptidase M24 [PF00557] (144-349)
  IPR029149 Creatinase/Aminopeptidase P/Spt16, N-terminal [G3DSA:3.40.350.10] (1-134)
  IPR029149 Creatinase/Aminopeptidase P/Spt16, N-terminal [SSF53092] (1-134)
  IPR036005 Creatinase/aminopeptidase-like [G3DSA:3.90.230.10] (135-366)
  IPR036005 Creatinase/aminopeptidase-like [SSF55920] (138-365)
  IPR050659 Peptidase M24B family [PTHR46112] (3-362)